Protein 3P3Y (pdb70)

Foldseek 3Di:
DADWKDWDDFADQAHEEAQPAWDKGDTFIDGPPLWDKFKDWQNHGDDQVVDPFWDADDSGRIITGHCPDPDDCQVVFTWMKMWTGDPQAIDIDHTRGYDYFDDDADDDDDDDAAEDEFFFWDKADQDDDCGPPFFDKAKAFPVGHHDDAALQWDADPNQIIIGLGHHDCVQVGWIWMWTQGDPVRDIYIDDTHHYDYDYPPDLPWDDKDWDPPPDAEEEDEEAQQAKDKDFTRIRTSQRWDKDKDFPPDGDPPPQWDQDDNNGMIMGGRDDQVPFHKMKMWRDDDVDIGMYIYGYGYWYWWDFPFAFAAAEEAQQDKDKGAGATQTVVGWFKWKDWRNHGPVPDDDDPQWDDDGRMIMGGRDHPRQWTWMWIWIGDPPYIDIHIYTHHYD

Sequence (390 aa):
LTQPPTITKQSAKDHIVDPRDNILIECEAKGNPAPSFHWTRNSRFFNIAKDPRVSMRRRSGTLVIDFRSGGRPEEYEGEYQCFARNKFGTALSNRIRLQVSKSPLWPKENLDPVVVQEGAPLTLQCNPPPGLPSPVIFWMSSSMEPITQDKRVSQGHNGDLYFSNVMLQDMQTDYSCNARFHFTHTIQQKNPFTLKVLTTRGVAERTPSFMYPQGTASSQMVLRGMDLLLECIASGVPTPDIAWYKKGGDLPSDKAKFENFNKALRITNVSEEDSGEYFCLASNKMGSIRHTISVRVKAAPYWLDEPKNLILAPGEDGRLVCRANGNPKPTVQWMVNGEPLQSAPPNPNREVAGDTIIFRDTQISSRAVYQCNTSNEHGYLLANAFVSVL

Organism: Homo sapiens (NCBI:txid9606)

Radius of gyration: 28.3 Å; Cα contacts (8 Å, |Δi|>4): 946; chains: 1; bounding box: 60×76×62 Å

CATH classification: 2.60.40.10 (+3 more: 2.60.40.10, 2.60.40.10, 2.60.40.10)

InterPro domains:
  IPR003598 Immunoglobulin subtype 2 [SM00408] (54-125)
  IPR003598 Immunoglobulin subtype 2 [SM00408] (153-220)
  IPR003598 Immunoglobulin subtype 2 [SM00408] (259-323)
  IPR003598 Immunoglobulin subtype 2 [SM00408] (349-415)
  IPR003598 Immunoglobulin subtype 2 [SM00408] (443-508)
  IPR003598 Immunoglobulin subtype 2 [SM00408] (534-599)
  IPR003599 Immunoglobulin domain subtype [SM00409] (48-137)
  IPR003599 Immunoglobulin domain subtype [SM00409] (147-234)
  IPR003599 Immunoglobulin domain subtype [SM00409] (253-334)
  IPR003599 Immunoglobulin domain subtype [SM00409] (343-426)
  IPR003599 Immunoglobulin domain subtype [SM00409] (437-519)
  IPR003599 Immunoglobulin domain subtype [SM00409] (528-610)
  IPR003961 Fibronectin type III [PF00041] (630-718)
  IPR003961 Fibronectin type III [PF00041] (828-922)
  IPR003961 Fibronectin type III [PF00041] (933-1017)
  IPR003961 Fibronectin type III [PF00041] (1122-1193)
  IPR003961 Fibronectin type III [PS50853] (630-725)
  IPR003961 Fibronectin type III [PS50853] (730-823)
  IPR003961 Fibronectin type III [PS50853] (828-930)
  IPR003961 Fibronectin type III [PS50853] (934-1030)

B-factor: mean 89.0, std 29.1, range [30.04, 194.36]

GO terms:
  GO:0005886 plasma membrane (C, IDA)
  GO:0005515 protein binding (F, IPI)
  GO:0101003 ficolin-1-rich granule membrane (C, TAS)
  GO:0005886 plasma membrane (C, TAS)
  GO:0033268 node of Ranvier (C, TAS)
  GO:0005925 focal adhesion (C, HDA)

Secondary structure (DSSP, 8-state):
------EEEE--TT-EE-SSSPP---EEE--SSPPEEEEEETTEE--GGG-SS-B--SSS---B---TTT--TTSS-EEEEEEEE-SS-EEEEEEEEEEE---PPPPP--PPPEEEETTS-EEE-------SSPPEEEEE-TTSPBPP--SSEEE-TTS-EEESS--SGGGSS-BEEEEE-TTT--EEEPPPB-EEEE--S--------BSSS-SSEEEEEEETTS-EEEE--B--SS--EEEEEETTB---TTTEEEEGGGTEEEESS--GGG-EEEEEEEE-SS-EEEEEEEEEEEEEEEEEE----EEE-TT--EEEE-EEEEESPPEEEEEETTEEGGGS---TTEEEETTEEEESS--SS---EEEEEEEETTEEEEEEEEEEE-

Structure (mmCIF, N/CA/C/O backbone):
data_3P3Y
#
_entry.id   3P3Y
#
_cell.length_a   171.425
_cell.length_b   171.425
_cell.length_c   87.792
_cell.angle_alpha   90.00
_cell.angle_beta   90.00
_cell.angle_gamma   120.00
#
_symmetry.space_group_name_H-M   'P 65 2 2'
#
loop_
_entity.id
_entity.type
_entity.pdbx_description
1 polymer Neurofascin
2 non-polymer 2-acetamido-2-deoxy-beta-D-glucopyranose
3 water water
#
loop_
_atom_site.group_PDB
_atom_site.id
_atom_site.type_symbol
_atom_site.label_atom_id
_atom_site.label_alt_id
_atom_site.label_comp_id
_atom_site.label_asym_id
_atom_site.label_entity_id
_atom_site.label_seq_id
_atom_site.pdbx_PDB_ins_code
_atom_site.Cartn_x
_atom_site.Cartn_y
_atom_site.Cartn_z
_atom_site.occupancy
_atom_site.B_iso_or_equiv
_atom_site.auth_seq_id
_atom_site.auth_comp_id
_atom_site.auth_asym_id
_atom_site.auth_atom_id
_atom_site.pdbx_PDB_model_num
ATOM 1 N N . LEU A 1 13 ? 20.872 67.182 5.944 1.00 164.73 37 LEU A N 1
ATOM 2 C CA . LEU A 1 13 ? 19.404 66.981 5.989 1.00 164.73 37 LEU A CA 1
ATOM 3 C C . LEU A 1 13 ? 18.912 66.527 7.371 1.00 164.65 37 LEU A C 1
ATOM 4 O O . LEU A 1 13 ? 18.615 67.368 8.226 1.00 164.69 37 LEU A O 1
ATOM 9 N N . THR A 1 14 ? 18.879 65.209 7.599 1.00 193.19 38 THR A N 1
ATOM 10 C CA . THR A 1 14 ? 18.318 64.637 8.827 1.00 192.91 38 THR A CA 1
ATOM 11 C C . THR A 1 14 ? 19.069 64.847 10.144 1.00 192.71 38 THR A C 1
ATOM 12 O O . THR A 1 14 ? 19.720 63.936 10.667 1.00 192.74 38 THR A O 1
ATOM 16 N N . GLN A 1 15 ? 18.968 66.063 10.680 1.00 159.04 39 GLN A N 1
ATOM 17 C CA . GLN A 1 15 ? 19.589 66.374 11.962 1.00 158.60 39 GLN A CA 1
ATOM 18 C C . GLN A 1 15 ? 18.617 67.026 12.963 1.00 158.06 39 GLN A C 1
ATOM 19 O O . GLN A 1 15 ? 17.853 67.934 12.602 1.00 158.01 39 GLN A O 1
ATOM 25 N N . PRO A 1 16 ? 18.605 66.520 14.226 1.00 151.68 40 PRO A N 1
ATOM 26 C CA . PRO A 1 16 ? 17.767 67.003 15.337 1.00 145.05 40 PRO A CA 1
ATOM 27 C C . PRO A 1 16 ? 18.035 68.493 15.632 1.00 135.55 40 PRO A C 1
ATOM 28 O O . PRO A 1 16 ? 18.988 69.075 15.097 1.00 147.70 40 PRO A O 1
ATOM 32 N N . PRO A 1 17 ? 17.221 69.112 16.515 1.00 92.44 41 PRO A N 1
ATOM 33 C CA . PRO A 1 17 ? 17.387 70.536 16.845 1.00 83.99 41 PRO A CA 1
ATOM 34 C C . PRO A 1 17 ? 18.694 70.914 17.520 1.00 83.89 41 PRO A C 1
ATOM 35 O O . PRO A 1 17 ? 19.234 70.149 18.324 1.00 82.58 41 PRO A O 1
ATOM 39 N N . THR A 1 18 ? 19.192 72.101 17.189 1.00 82.05 42 THR A N 1
ATOM 40 C CA . THR A 1 18 ? 20.418 72.609 17.778 1.00 85.78 42 THR A CA 1
ATOM 41 C C . THR A 1 18 ? 20.283 74.124 17.911 1.00 83.88 42 THR A C 1
ATOM 42 O O . THR A 1 18 ? 20.050 74.815 16.916 1.00 82.47 42 THR A O 1
ATOM 46 N N . ILE A 1 19 ? 20.412 74.629 19.142 1.00 80.91 43 ILE A N 1
ATOM 47 C CA . ILE A 1 19 ? 20.290 76.067 19.411 1.00 80.09 43 ILE A CA 1
ATOM 48 C C . ILE A 1 19 ? 21.355 76.855 18.640 1.00 82.86 43 ILE A C 1
ATOM 49 O O . ILE A 1 19 ? 22.550 76.563 18.707 1.00 80.16 43 ILE A O 1
ATOM 54 N N . THR A 1 20 ? 20.884 77.851 17.896 1.00 89.37 44 THR A N 1
ATOM 55 C CA . THR A 1 20 ? 21.711 78.670 17.018 1.00 95.65 44 THR A CA 1
ATOM 56 C C . THR A 1 20 ? 22.135 79.952 17.704 1.00 88.03 44 THR A C 1
ATOM 57 O O . THR A 1 20 ? 23.295 80.364 17.614 1.00 81.75 44 THR A O 1
ATOM 61 N N . LYS A 1 21 ? 21.181 80.563 18.394 1.00 85.90 45 LYS A N 1
ATOM 62 C CA . LYS A 1 21 ? 21.396 81.806 19.108 1.00 82.86 45 LYS A CA 1
ATOM 63 C C . LYS A 1 21 ? 20.466 81.803 20.317 1.00 80.07 45 LYS A C 1
ATOM 64 O O . LYS A 1 21 ? 19.475 81.069 20.339 1.00 81.81 45 LYS A O 1
ATOM 70 N N . GLN A 1 22 ? 20.809 82.599 21.328 1.00 75.40 46 GLN A N 1
ATOM 71 C CA . GLN A 1 22 ? 19.978 82.765 22.520 1.00 71.60 46 GLN A CA 1
ATOM 72 C C . GLN A 1 22 ? 20.416 83.976 23.327 1.00 71.59 46 GLN A C 1
ATOM 73 O O . GLN A 1 22 ? 21.584 84.375 23.275 1.00 71.67 46 GLN A O 1
ATOM 79 N N . SER A 1 23 ? 19.467 84.575 24.048 1.00 71.18 47 SER A N 1
ATOM 80 C CA . SER A 1 23 ? 19.760 85.707 24.930 1.00 74.35 47 SER A CA 1
ATOM 81 C C . SER A 1 23 ? 20.775 85.277 25.989 1.00 76.57 47 SER A C 1
ATOM 82 O O . SER A 1 23 ? 20.877 84.096 26.326 1.00 76.24 47 SER A O 1
ATOM 85 N N . ALA A 1 24 ? 21.527 86.240 26.506 1.00 79.92 48 ALA A N 1
ATOM 86 C CA . ALA A 1 24 ? 22.544 85.951 27.507 1.00 80.16 48 ALA A CA 1
ATOM 87 C C . ALA A 1 24 ? 21.943 85.353 28.776 1.00 78.47 48 ALA A C 1
ATOM 88 O O . ALA A 1 24 ? 20.804 85.647 29.132 1.00 83.10 48 ALA A O 1
ATOM 90 N N . LYS A 1 25 ? 22.718 84.491 29.433 1.00 75.71 49 LYS A N 1
ATOM 91 C CA . LYS A 1 25 ? 22.337 83.866 30.703 1.00 72.10 49 LYS A CA 1
ATOM 92 C C . LYS A 1 25 ? 21.807 84.935 31.670 1.00 71.55 49 LYS A C 1
ATOM 93 O O . LYS A 1 25 ? 20.807 84.723 32.356 1.00 67.63 49 LYS A O 1
ATOM 99 N N . ASP A 1 26 ? 22.496 86.073 31.723 1.00 73.83 50 ASP A N 1
ATOM 100 C CA . ASP A 1 26 ? 22.084 87.198 32.567 1.00 82.98 50 ASP A CA 1
ATOM 101 C C . ASP A 1 26 ? 21.635 88.329 31.630 1.00 88.78 50 ASP A C 1
ATOM 102 O O . ASP A 1 26 ? 22.398 89.251 31.332 1.00 86.28 50 ASP A O 1
ATOM 107 N N . HIS A 1 27 ? 20.383 88.247 31.176 1.00 95.03 51 HIS A N 1
ATOM 108 C CA . HIS A 1 27 ? 19.852 89.208 30.208 1.00 98.27 51 HIS A CA 1
ATOM 109 C C . HIS A 1 27 ? 19.214 90.418 30.867 1.00 101.17 51 HIS A C 1
ATOM 110 O O . HIS A 1 27 ? 18.063 90.385 31.314 1.00 102.33 51 HIS A O 1
ATOM 117 N N . ILE A 1 28 ? 19.995 91.495 30.913 1.00 95.39 52 ILE A N 1
ATOM 118 C CA . ILE A 1 28 ? 19.587 92.742 31.556 1.00 95.25 52 ILE A CA 1
ATOM 119 C C . ILE A 1 28 ? 19.110 93.772 30.540 1.00 89.80 52 ILE A C 1
ATOM 120 O O . ILE A 1 28 ? 19.736 93.960 29.493 1.00 88.08 52 ILE A O 1
ATOM 125 N N . VAL A 1 29 ? 17.995 94.428 30.852 1.00 100.87 53 VAL A N 1
ATOM 126 C CA . VAL A 1 29 ? 17.410 95.413 29.945 1.00 106.28 53 VAL A CA 1
ATOM 127 C C . VAL A 1 29 ? 16.815 96.661 30.615 1.00 114.15 53 VAL A C 1
ATOM 128 O O . VAL A 1 29 ? 16.315 96.601 31.748 1.00 115.17 53 VAL A O 1
ATOM 132 N N . ASP A 1 30 ? 16.906 97.788 29.903 1.00 154.68 54 ASP A N 1
ATOM 133 C CA . ASP A 1 30 ? 16.297 99.051 30.331 1.00 170.06 54 ASP A CA 1
ATOM 134 C C . ASP A 1 30 ? 14.834 99.065 29.868 1.00 177.20 54 ASP A C 1
ATOM 135 O O . ASP A 1 30 ? 14.517 98.542 28.794 1.00 194.36 54 ASP A O 1
ATOM 140 N N . PRO A 1 31 ? 13.923 99.647 30.681 1.00 171.49 55 PRO A N 1
ATOM 141 C CA . PRO A 1 31 ? 12.493 99.711 30.323 1.00 176.14 55 PRO A CA 1
ATOM 142 C C . PRO A 1 31 ? 12.216 100.438 28.995 1.00 185.65 55 PRO A C 1
ATOM 143 O O . PRO A 1 31 ? 11.052 100.605 28.612 1.00 194.36 55 PRO A O 1
ATOM 147 N N . ARG A 1 32 ? 13.286 100.849 28.306 1.00 143.46 56 ARG A N 1
ATOM 148 C CA . ARG A 1 32 ? 13.205 101.591 27.042 1.00 126.42 56 ARG A CA 1
ATOM 149 C C . ARG A 1 32 ? 12.638 100.744 25.895 1.00 124.23 56 ARG A C 1
ATOM 150 O O . ARG A 1 32 ? 11.437 100.444 25.892 1.00 120.52 56 ARG A O 1
ATOM 158 N N . ASP A 1 33 ? 13.475 100.366 24.922 1.00 135.15 57 ASP A N 1
ATOM 159 C CA . ASP A 1 33 ? 12.989 99.537 23.809 1.00 145.01 57 ASP A CA 1
ATOM 160 C C . ASP A 1 33 ? 12.635 98.153 24.349 1.00 144.18 57 ASP A C 1
ATOM 161 O O . ASP A 1 33 ? 13.435 97.505 25.029 1.00 147.03 57 ASP A O 1
ATOM 166 N N . ASN A 1 34 ? 11.415 97.724 24.026 1.00 165.76 58 ASN A N 1
ATOM 167 C CA . ASN A 1 34 ? 10.834 96.486 24.535 1.00 159.82 58 ASN A CA 1
ATOM 168 C C . ASN A 1 34 ? 11.721 95.251 24.412 1.00 153.96 58 ASN A C 1
ATOM 169 O O . ASN A 1 34 ? 12.486 95.105 23.451 1.00 158.87 58 ASN A O 1
ATOM 174 N N . ILE A 1 35 ? 11.586 94.367 25.402 1.00 110.25 59 ILE A N 1
ATOM 175 C CA . ILE A 1 35 ? 12.407 93.165 25.560 1.00 98.69 59 ILE A CA 1
ATOM 176 C C . ILE A 1 35 ? 12.456 92.231 24.358 1.00 99.47 59 ILE A C 1
ATOM 177 O O . ILE A 1 35 ? 11.504 92.148 23.592 1.00 91.88 59 ILE A O 1
ATOM 182 N N . LEU A 1 36 ? 13.585 91.548 24.185 1.00 102.73 60 LEU A N 1
ATOM 183 C CA . LEU A 1 36 ? 13.733 90.575 23.107 1.00 104.57 60 LEU A CA 1
ATOM 184 C C . LEU A 1 36 ? 14.454 89.293 23.580 1.00 105.89 60 LEU A C 1
ATOM 185 O O . LEU A 1 36 ? 15.653 89.115 23.347 1.00 112.51 60 LEU A O 1
ATOM 190 N N . ILE A 1 37 ? 13.710 88.414 24.259 1.00 87.91 61 ILE A N 1
ATOM 191 C CA . ILE A 1 37 ? 14.237 87.126 24.732 1.00 72.83 61 ILE A CA 1
ATOM 192 C C . ILE A 1 37 ? 14.461 86.252 23.498 1.00 72.81 61 ILE A C 1
ATOM 193 O O . ILE A 1 37 ? 13.527 85.667 22.959 1.00 74.54 61 ILE A O 1
ATOM 198 N N . GLU A 1 38 ? 15.708 86.151 23.070 1.00 74.14 62 GLU A N 1
ATOM 199 C CA . GLU A 1 38 ? 16.034 85.429 21.852 1.00 74.54 62 GLU A CA 1
ATOM 200 C C . GLU A 1 38 ? 16.213 83.938 22.032 1.00 70.18 62 GLU A C 1
ATOM 201 O O . GLU A 1 38 ? 16.628 83.487 23.087 1.00 64.24 62 GLU A O 1
ATOM 207 N N . CYS A 1 39 ? 15.839 83.184 21.001 1.00 74.66 63 CYS A N 1
ATOM 208 C CA . CYS A 1 39 ? 16.044 81.737 20.931 1.00 74.99 63 CYS A CA 1
ATOM 209 C C . CYS A 1 39 ? 15.783 81.251 19.510 1.00 77.03 63 CYS A C 1
ATOM 210 O O . CYS A 1 39 ? 14.666 81.362 19.004 1.00 79.76 63 CYS A O 1
ATOM 213 N N . GLU A 1 40 ? 16.825 80.723 18.870 1.00 75.83 64 GLU A N 1
ATOM 214 C CA . GLU A 1 40 ? 16.731 80.213 17.507 1.00 76.50 64 GLU A CA 1
ATOM 215 C C . GLU A 1 40 ? 17.374 78.840 17.439 1.00 75.32 64 GLU A C 1
ATOM 216 O O . GLU A 1 40 ? 18.199 78.501 18.285 1.00 74.93 64 GLU A O 1
ATOM 222 N N . ALA A 1 41 ? 16.999 78.054 16.434 1.00 79.56 65 ALA A N 1
ATOM 223 C CA . ALA A 1 41 ? 17.529 76.705 16.283 1.00 79.35 65 ALA A CA 1
ATOM 224 C C . ALA A 1 41 ? 17.477 76.171 14.859 1.00 79.98 65 ALA A C 1
ATOM 225 O O . ALA A 1 41 ? 16.671 76.620 14.043 1.00 85.62 65 ALA A O 1
ATOM 227 N N . LYS A 1 42 ? 18.367 75.224 14.574 1.00 93.90 66 LYS A N 1
ATOM 228 C CA . LYS A 1 42 ? 18.384 74.511 13.297 1.00 99.71 66 LYS A CA 1
ATOM 229 C C . LYS A 1 42 ? 17.472 73.272 13.452 1.00 99.64 66 LYS A C 1
ATOM 230 O O . LYS A 1 42 ? 16.681 73.196 14.394 1.00 97.72 66 LYS A O 1
ATOM 236 N N . GLY A 1 43 ? 17.597 72.314 12.529 1.00 107.48 67 GLY A N 1
ATOM 237 C CA . GLY A 1 43 ? 16.785 71.099 12.547 1.00 118.42 67 GLY A CA 1
ATOM 238 C C . GLY A 1 43 ? 16.260 70.744 11.158 1.00 126.37 67 GLY A C 1
ATOM 239 O O . GLY A 1 43 ? 15.961 71.651 10.369 1.00 123.95 67 GLY A O 1
ATOM 240 N N . ASN A 1 44 ? 16.152 69.437 10.851 1.00 130.52 68 ASN A N 1
ATOM 241 C CA . ASN A 1 44 ? 15.669 68.967 9.519 1.00 131.30 68 ASN A CA 1
ATOM 242 C C . ASN A 1 44 ? 14.253 69.527 9.375 1.00 125.50 68 ASN A C 1
ATOM 243 O O . ASN A 1 44 ? 13.975 70.244 8.392 1.00 134.69 68 ASN A O 1
ATOM 248 N N . PRO A 1 45 ? 13.315 69.085 10.249 1.00 106.45 69 PRO A N 1
ATOM 249 C CA . PRO A 1 45 ? 12.005 69.731 10.130 1.00 98.79 69 PRO A CA 1
ATOM 250 C C . PRO A 1 45 ? 12.222 71.024 11.010 1.00 99.44 69 PRO A C 1
ATOM 251 O O . PRO A 1 45 ? 12.877 70.978 12.069 1.00 95.51 69 PRO A O 1
ATOM 255 N N . ALA A 1 46 ? 11.685 72.159 10.559 1.00 129.26 70 ALA A N 1
ATOM 256 C CA . ALA A 1 46 ? 11.756 73.426 11.309 1.00 139.19 70 ALA A CA 1
ATOM 257 C C . ALA A 1 46 ? 11.146 73.163 12.694 1.00 144.18 70 ALA A C 1
ATOM 258 O O . ALA A 1 46 ? 9.974 72.780 12.819 1.00 152.17 70 ALA A O 1
ATOM 260 N N . PRO A 1 47 ? 11.938 73.402 13.753 1.00 110.86 71 PRO A N 1
ATOM 261 C CA . PRO A 1 47 ? 11.483 73.157 15.121 1.00 108.41 71 PRO A CA 1
ATOM 262 C C . PRO A 1 47 ? 10.398 74.055 15.647 1.00 103.42 71 PRO A C 1
ATOM 263 O O . PRO A 1 47 ? 10.302 75.201 15.225 1.00 98.69 71 PRO A O 1
ATOM 267 N N . SER A 1 48 ? 9.577 73.522 16.556 1.00 91.76 72 SER A N 1
ATOM 268 C CA . SER A 1 48 ? 8.533 74.313 17.216 1.00 87.18 72 SER A CA 1
ATOM 269 C C . SER A 1 48 ? 9.052 74.689 18.607 1.00 81.58 72 SER A C 1
ATOM 270 O O . SER A 1 48 ? 9.804 73.933 19.226 1.00 80.57 72 SER A O 1
ATOM 273 N N . PHE A 1 49 ? 8.626 75.845 19.092 1.00 80.08 73 PHE A N 1
ATOM 274 C CA . PHE A 1 49 ? 9.142 76.390 20.338 1.00 73.55 73 PHE A CA 1
ATOM 275 C C . PHE A 1 49 ? 8.112 76.662 21.411 1.00 69.94 73 PHE A C 1
ATOM 276 O O . PHE A 1 49 ? 6.973 77.017 21.114 1.00 66.76 73 PHE A O 1
ATOM 284 N N . HIS A 1 50 ? 8.523 76.456 22.660 1.00 61.41 74 HIS A N 1
ATOM 285 C CA . HIS A 1 50 ? 7.720 76.850 23.809 1.00 58.68 74 HIS A CA 1
ATOM 286 C C . HIS A 1 50 ? 8.665 77.273 24.941 1.00 57.63 74 HIS A C 1
ATOM 287 O O . HIS A 1 50 ? 9.860 76.969 24.918 1.00 52.95 74 HIS A O 1
ATOM 294 N N . TRP A 1 51 ? 8.111 77.959 25.930 1.00 59.31 75 TRP A N 1
ATOM 295 C CA . TRP A 1 51 ? 8.896 78.540 26.993 1.00 59.71 75 TRP A CA 1
ATOM 296 C C . TRP A 1 51 ? 8.401 78.248 28.382 1.00 57.81 75 TRP A C 1
ATOM 297 O O . TRP A 1 51 ? 7.229 77.935 28.571 1.00 57.43 75 TRP A O 1
ATOM 308 N N . THR A 1 52 ? 9.318 78.315 29.343 1.00 55.90 76 THR A N 1
ATOM 309 C CA . THR A 1 52 ? 8.929 78.246 30.737 1.00 58.27 76 THR A CA 1
ATOM 310 C C . THR A 1 52 ? 9.319 79.569 31.388 1.00 61.45 76 THR A C 1
ATOM 311 O O . THR A 1 52 ? 10.317 80.197 31.012 1.00 60.35 76 THR A O 1
ATOM 315 N N . ARG A 1 53 ? 8.493 80.004 32.335 1.00 57.00 77 ARG A N 1
ATOM 316 C CA . ARG A 1 53 ? 8.804 81.185 33.131 1.00 58.80 77 ARG A CA 1
ATOM 317 C C . ARG A 1 53 ? 8.721 80.679 34.572 1.00 57.77 77 ARG A C 1
ATOM 318 O O . ARG A 1 53 ? 7.680 80.208 35.011 1.00 53.63 77 ARG A O 1
ATOM 326 N N . ASN A 1 54 ? 9.840 80.771 35.284 1.00 70.21 78 ASN A N 1
ATOM 327 C CA . ASN A 1 54 ? 9.961 80.267 36.647 1.00 73.54 78 ASN A CA 1
ATOM 328 C C . ASN A 1 54 ? 9.451 78.824 36.801 1.00 74.16 78 ASN A C 1
ATOM 329 O O . ASN A 1 54 ? 8.648 78.527 37.690 1.00 75.00 78 ASN A O 1
ATOM 334 N N . SER A 1 55 ? 9.931 77.948 35.907 1.00 66.86 79 SER A N 1
ATOM 335 C CA . SER A 1 55 ? 9.622 76.502 35.916 1.00 66.70 79 SER A CA 1
ATOM 336 C C . SER A 1 55 ? 8.223 76.044 35.561 1.00 66.65 79 SER A C 1
ATOM 337 O O . SER A 1 55 ? 7.942 74.842 35.621 1.00 62.92 79 SER A O 1
ATOM 340 N N . ARG A 1 56 ? 7.326 76.971 35.259 1.00 70.51 80 ARG A N 1
ATOM 341 C CA . ARG A 1 56 ? 5.963 76.587 34.902 1.00 73.32 80 ARG A CA 1
ATOM 342 C C . ARG A 1 56 ? 5.807 77.042 33.471 1.00 67.75 80 ARG A C 1
ATOM 343 O O . ARG A 1 56 ? 6.468 77.986 33.042 1.00 62.39 80 ARG A O 1
ATOM 351 N N . PHE A 1 57 ? 4.959 76.336 32.727 1.00 71.89 81 PHE A N 1
ATOM 352 C CA . PHE A 1 57 ? 4.702 76.634 31.320 1.00 71.12 81 PHE A CA 1
ATOM 353 C C . PHE A 1 57 ? 4.275 78.087 31.131 1.00 69.63 81 PHE A C 1
ATOM 354 O O . PHE A 1 57 ? 3.319 78.563 31.760 1.00 69.74 81 PHE A O 1
ATOM 362 N N . PHE A 1 58 ? 5.003 78.790 30.270 1.00 63.53 82 PHE A N 1
ATOM 363 C CA . PHE A 1 58 ? 4.724 80.195 30.007 1.00 70.91 82 PHE A CA 1
ATOM 364 C C . PHE A 1 58 ? 3.728 80.314 28.855 1.00 78.01 82 PHE A C 1
ATOM 365 O O . PHE A 1 58 ? 4.080 80.158 27.678 1.00 68.91 82 PHE A O 1
ATOM 373 N N . ASN A 1 59 ? 2.476 80.593 29.225 1.00 101.62 83 ASN A N 1
ATOM 374 C CA . ASN A 1 59 ? 1.363 80.695 28.280 1.00 111.37 83 ASN A CA 1
ATOM 375 C C . ASN A 1 59 ? 1.401 82.003 27.481 1.00 115.72 83 ASN A C 1
ATOM 376 O O . ASN A 1 59 ? 1.016 83.061 27.991 1.00 128.19 83 ASN A O 1
ATOM 381 N N . ILE A 1 60 ? 1.870 81.921 26.231 1.00 110.79 84 ILE A N 1
ATOM 382 C CA . ILE A 1 60 ? 1.991 83.102 25.357 1.00 105.47 84 ILE A CA 1
ATOM 383 C C . ILE A 1 60 ? 0.596 83.650 25.067 1.00 101.71 84 ILE A C 1
ATOM 384 O O . ILE A 1 60 ? 0.326 84.828 25.312 1.00 95.28 84 ILE A O 1
ATOM 389 N N . ALA A 1 61 ? -0.276 82.796 24.535 1.00 108.46 85 ALA A N 1
ATOM 390 C CA . ALA A 1 61 ? -1.665 83.186 24.310 1.00 116.87 85 ALA A CA 1
ATOM 391 C C . ALA A 1 61 ? -2.619 84.048 25.190 1.00 120.33 85 ALA A C 1
ATOM 392 O O . ALA A 1 61 ? -3.449 84.762 24.618 1.00 131.97 85 ALA A O 1
ATOM 394 N N . LYS A 1 62 ? -2.433 84.080 26.492 1.00 102.49 86 LYS A N 1
ATOM 395 C CA . LYS A 1 62 ? -3.279 84.751 27.455 1.00 93.11 86 LYS A CA 1
ATOM 396 C C . LYS A 1 62 ? -2.516 86.043 27.850 1.00 91.56 86 LYS A C 1
ATOM 397 O O . LYS A 1 62 ? -2.986 86.864 28.647 1.00 94.79 86 LYS A O 1
ATOM 403 N N . ASP A 1 63 ? -1.315 86.182 27.278 1.00 105.70 87 ASP A N 1
ATOM 404 C CA . ASP A 1 63 ? -0.492 87.389 27.440 1.00 103.35 87 ASP A CA 1
ATOM 405 C C . ASP A 1 63 ? -0.498 88.215 26.126 1.00 98.25 87 ASP A C 1
ATOM 406 O O . ASP A 1 63 ? -0.063 87.737 25.070 1.00 94.61 87 ASP A O 1
ATOM 411 N N . PRO A 1 64 ? -0.973 89.475 26.198 1.00 101.23 88 PRO A N 1
ATOM 412 C CA . PRO A 1 64 ? -1.057 90.364 25.033 1.00 103.38 88 PRO A CA 1
ATOM 413 C C . PRO A 1 64 ? 0.248 90.954 24.570 1.00 107.51 88 PRO A C 1
ATOM 414 O O . PRO A 1 64 ? 0.409 91.291 23.396 1.00 111.05 88 PRO A O 1
ATOM 418 N N . ARG A 1 65 ? 1.173 91.067 25.514 1.00 87.28 89 ARG A N 1
ATOM 419 C CA . ARG A 1 65 ? 2.448 91.722 25.285 1.00 85.71 89 ARG A CA 1
ATOM 420 C C . ARG A 1 65 ? 3.438 90.924 24.448 1.00 83.47 89 ARG A C 1
ATOM 421 O O . ARG A 1 65 ? 4.086 91.465 23.543 1.00 76.87 89 ARG A O 1
ATOM 429 N N . VAL A 1 66 ? 3.512 89.624 24.727 1.00 78.58 90 VAL A N 1
ATOM 430 C CA . VAL A 1 66 ? 4.508 88.757 24.103 1.00 78.63 90 VAL A CA 1
ATOM 431 C C . VAL A 1 66 ? 4.041 88.079 22.825 1.00 76.45 90 VAL A C 1
ATOM 432 O O . VAL A 1 66 ? 2.854 87.822 22.659 1.00 72.82 90 VAL A O 1
ATOM 436 N N . SER A 1 67 ? 4.985 87.804 21.926 1.00 81.43 91 SER A N 1
ATOM 437 C CA . SER A 1 67 ? 4.694 87.160 20.644 1.00 83.44 91 SER A CA 1
ATOM 438 C C . SER A 1 67 ? 5.923 86.446 20.070 1.00 82.75 91 SER A C 1
ATOM 439 O O . SER A 1 67 ? 7.055 86.856 20.315 1.00 81.19 91 SER A O 1
ATOM 442 N N . MET A 1 68 ? 5.693 85.379 19.305 1.00 84.40 92 MET A N 1
ATOM 443 C CA . MET A 1 68 ? 6.780 84.621 18.700 1.00 84.10 92 MET A CA 1
ATOM 444 C C . MET A 1 68 ? 7.178 85.187 17.340 1.00 84.73 92 MET A C 1
ATOM 445 O O . MET A 1 68 ? 6.591 86.158 16.877 1.00 82.19 92 MET A O 1
ATOM 450 N N . ARG A 1 69 ? 8.143 84.550 16.691 1.00 74.44 93 ARG A N 1
ATOM 451 C CA . ARG A 1 69 ? 8.785 85.135 15.516 1.00 82.94 93 ARG A CA 1
ATOM 452 C C . ARG A 1 69 ? 8.651 84.361 14.216 1.00 87.80 93 ARG A C 1
ATOM 453 O O . ARG A 1 69 ? 8.012 83.312 14.169 1.00 80.38 93 ARG A O 1
ATOM 461 N N . ARG A 1 70 ? 9.241 84.916 13.158 1.00 129.30 94 ARG A N 1
ATOM 462 C CA . ARG A 1 70 ? 9.302 84.259 11.862 1.00 142.04 94 ARG A CA 1
ATOM 463 C C . ARG A 1 70 ? 10.153 82.990 12.009 1.00 148.97 94 ARG A C 1
ATOM 464 O O . ARG A 1 70 ? 11.364 83.072 12.232 1.00 162.94 94 ARG A O 1
ATOM 472 N N . ARG A 1 71 ? 9.510 81.830 11.915 1.00 123.43 95 ARG A N 1
ATOM 473 C CA . ARG A 1 71 ? 10.197 80.532 11.930 1.00 118.46 95 ARG A CA 1
ATOM 474 C C . ARG A 1 71 ? 11.152 80.279 13.110 1.00 115.74 95 ARG A C 1
ATOM 475 O O . ARG A 1 71 ? 11.994 79.373 13.050 1.00 111.31 95 ARG A O 1
ATOM 483 N N . SER A 1 72 ? 11.026 81.076 14.173 1.00 150.37 96 SER A N 1
ATOM 484 C CA . SER A 1 72 ? 11.862 80.903 15.365 1.00 146.36 96 SER A CA 1
ATOM 485 C C . SER A 1 72 ? 11.065 81.057 16.675 1.00 144.25 96 SER A C 1
ATOM 486 O O . SER A 1 72 ? 9.862 81.344 16.655 1.00 158.14 96 SER A O 1
ATOM 489 N N . GLY A 1 73 ? 11.752 80.848 17.803 1.00 99.43 97 GLY A N 1
ATOM 490 C CA . GLY A 1 73 ? 11.143 80.941 19.122 1.00 80.18 97 GLY A CA 1
ATOM 491 C C . GLY A 1 73 ? 11.491 82.215 19.862 1.00 74.41 97 GLY A C 1
ATOM 492 O O . GLY A 1 73 ? 11.096 82.401 21.017 1.00 65.99 97 GLY A O 1
ATOM 493 N N . THR A 1 74 ? 12.248 83.085 19.197 1.00 81.54 98 THR A N 1
ATOM 494 C CA . THR A 1 74 ? 12.619 84.383 19.750 1.00 85.52 98 THR A CA 1
ATOM 495 C C . THR A 1 74 ? 11.347 85.124 20.132 1.00 85.85 98 THR A C 1
ATOM 496 O O . THR A 1 74 ? 10.441 85.282 19.320 1.00 88.79 98 THR A O 1
ATOM 500 N N . LEU A 1 75 ? 11.278 85.558 21.381 1.00 77.97 99 LEU A N 1
ATOM 501 C CA . LEU A 1 75 ? 10.113 86.274 21.862 1.00 78.36 99 LEU A CA 1
ATOM 502 C C . LEU A 1 75 ? 10.323 87.775 21.763 1.00 81.51 99 LEU A C 1
ATOM 503 O O . LEU A 1 75 ? 11.449 88.246 21.583 1.00 75.11 99 LEU A O 1
ATOM 508 N N . VAL A 1 76 ? 9.216 88.512 21.833 1.00 104.09 100 VAL A N 1
ATOM 509 C CA . VAL A 1 76 ? 9.224 89.974 21.864 1.00 106.69 100 VAL A CA 1
ATOM 510 C C . VAL A 1 76 ? 8.041 90.484 22.681 1.00 110.76 100 VAL A C 1
ATOM 511 O O . VAL A 1 76 ? 6.891 90.150 22.409 1.00 122.99 100 VAL A O 1
ATOM 515 N N . ILE A 1 77 ? 8.347 91.261 23.715 1.00 88.84 101 ILE A N 1
ATOM 516 C CA . ILE A 1 77 ? 7.322 91.839 24.574 1.00 85.78 101 ILE A CA 1
ATOM 517 C C . ILE A 1 77 ? 7.040 93.273 24.074 1.00 91.67 101 ILE A C 1
ATOM 518 O O . ILE A 1 77 ? 7.805 93.808 23.266 1.00 83.04 101 ILE A O 1
ATOM 523 N N . ASP A 1 78 ? 5.922 93.863 24.510 1.00 125.25 102 ASP A N 1
ATOM 524 C CA . ASP A 1 78 ? 5.529 95.235 24.117 1.00 141.28 102 ASP A CA 1
ATOM 525 C C . ASP A 1 78 ? 4.701 95.929 25.211 1.00 149.54 102 ASP A C 1
ATOM 526 O O . ASP A 1 78 ? 3.605 95.480 25.562 1.00 160.11 102 ASP A O 1
ATOM 531 N N . PHE A 1 79 ? 5.229 97.040 25.725 1.00 152.87 103 PHE A N 1
ATOM 532 C CA . PHE A 1 79 ? 4.597 97.765 26.832 1.00 148.56 103 PHE A CA 1
ATOM 533 C C . PHE A 1 79 ? 3.857 99.030 26.405 1.00 144.56 103 PHE A C 1
ATOM 534 O O . PHE A 1 79 ? 3.394 99.801 27.253 1.00 144.86 103 PHE A O 1
ATOM 542 N N . ARG A 1 80 ? 3.727 99.217 25.091 1.00 144.37 104 ARG A N 1
ATOM 543 C CA . ARG A 1 80 ? 3.063 100.388 24.505 1.00 144.48 104 ARG A CA 1
ATOM 544 C C . ARG A 1 80 ? 1.586 100.520 24.891 1.00 147.84 104 ARG A C 1
ATOM 545 O O . ARG A 1 80 ? 0.917 101.469 24.468 1.00 147.41 104 ARG A O 1
ATOM 553 N N . SER A 1 81 ? 1.094 99.587 25.707 1.00 176.39 105 SER A N 1
ATOM 554 C CA . SER A 1 81 ? -0.316 99.557 26.098 1.00 181.80 105 SER A CA 1
ATOM 555 C C . SER A 1 81 ? -0.564 99.327 27.600 1.00 187.28 105 SER A C 1
ATOM 556 O O . SER A 1 81 ? -1.326 98.436 27.991 1.00 194.36 105 SER A O 1
ATOM 559 N N . GLY A 1 82 ? 0.089 100.145 28.427 1.00 176.03 106 GLY A N 1
ATOM 560 C CA . GLY A 1 82 ? -0.074 100.082 29.875 1.00 168.28 106 GLY A CA 1
ATOM 561 C C . GLY A 1 82 ? 0.492 98.835 30.529 1.00 164.20 106 GLY A C 1
ATOM 562 O O . GLY A 1 82 ? -0.262 97.974 30.984 1.00 163.32 106 GLY A O 1
ATOM 563 N N . GLY A 1 83 ? 1.821 98.747 30.578 1.00 148.86 107 GLY A N 1
ATOM 564 C CA . GLY A 1 83 ? 2.496 97.595 31.164 1.00 148.17 107 GLY A CA 1
ATOM 565 C C . GLY A 1 83 ? 3.875 97.925 31.718 1.00 149.56 107 GLY A C 1
ATOM 566 O O . GLY A 1 83 ? 4.533 98.857 31.246 1.00 144.73 107 GLY A O 1
ATOM 567 N N . ARG A 1 84 ? 4.322 97.150 32.709 1.00 163.38 108 ARG A N 1
ATOM 568 C CA . ARG A 1 84 ? 5.615 97.390 33.359 1.00 162.39 108 ARG A CA 1
ATOM 569 C C . ARG A 1 84 ? 6.485 96.134 33.484 1.00 148.98 108 ARG A C 1
ATOM 570 O O . ARG A 1 84 ? 6.044 95.107 34.010 1.00 162.10 108 ARG A O 1
ATOM 578 N N . PRO A 1 85 ? 7.749 96.215 33.000 1.00 98.81 109 PRO A N 1
ATOM 579 C CA . PRO A 1 85 ? 8.713 95.102 33.025 1.00 87.00 109 PRO A CA 1
ATOM 580 C C . PRO A 1 85 ? 9.107 94.598 34.403 1.00 84.47 109 PRO A C 1
ATOM 581 O O . PRO A 1 85 ? 9.734 93.553 34.515 1.00 77.03 109 PRO A O 1
ATOM 585 N N . GLU A 1 86 ? 8.751 95.353 35.442 1.00 97.58 110 GLU A N 1
ATOM 586 C CA . GLU A 1 86 ? 9.049 94.983 36.832 1.00 113.29 110 GLU A CA 1
ATOM 587 C C . GLU A 1 86 ? 8.263 93.749 37.287 1.00 116.68 110 GLU A C 1
ATOM 588 O O . GLU A 1 86 ? 8.657 93.074 38.242 1.00 111.76 110 GLU A O 1
ATOM 594 N N . GLU A 1 87 ? 7.153 93.467 36.604 1.00 148.98 111 GLU A N 1
ATOM 595 C CA . GLU A 1 87 ? 6.350 92.270 36.870 1.00 156.04 111 GLU A CA 1
ATOM 596 C C . GLU A 1 87 ? 6.877 91.098 36.017 1.00 153.89 111 GLU A C 1
ATOM 597 O O . GLU A 1 87 ? 6.621 89.930 36.328 1.00 156.45 111 GLU A O 1
ATOM 603 N N . TYR A 1 88 ? 7.623 91.432 34.961 1.00 121.26 112 TYR A N 1
ATOM 604 C CA . TYR A 1 88 ? 8.124 90.458 33.988 1.00 109.88 112 TYR A CA 1
ATOM 605 C C . TYR A 1 88 ? 9.539 89.946 34.241 1.00 100.98 112 TYR A C 1
ATOM 606 O O . TYR A 1 88 ? 10.230 89.497 33.323 1.00 95.41 112 TYR A O 1
ATOM 615 N N . GLU A 1 89 ? 9.959 90.013 35.499 1.00 92.02 113 GLU A N 1
ATOM 616 C CA . GLU A 1 89 ? 11.269 89.532 35.897 1.00 90.30 113 GLU A CA 1
ATOM 617 C C . GLU A 1 89 ? 11.168 88.066 36.323 1.00 85.98 113 GLU A C 1
ATOM 618 O O . GLU A 1 89 ? 10.347 87.714 37.178 1.00 82.76 113 GLU A O 1
ATOM 624 N N . GLY A 1 90 ? 12.001 87.220 35.711 1.00 86.82 114 GLY A N 1
ATOM 625 C CA . GLY A 1 90 ? 12.017 85.808 36.048 1.00 81.89 114 GLY A CA 1
ATOM 626 C C . GLY A 1 90 ? 12.947 84.960 35.200 1.00 77.38 114 GLY A C 1
ATOM 627 O O . GLY A 1 90 ? 13.608 85.463 34.289 1.00 77.19 114 GLY A O 1
ATOM 628 N N . GLU A 1 91 ? 12.973 83.662 35.508 1.00 71.03 115 GLU A N 1
ATOM 629 C CA . GLU A 1 91 ? 13.810 82.683 34.821 1.00 68.50 115 GLU A CA 1
ATOM 630 C C . GLU A 1 91 ? 13.099 82.109 33.593 1.00 62.90 115 GLU A C 1
ATOM 631 O O . GLU A 1 91 ? 12.046 81.481 33.713 1.00 54.34 115 GLU A O 1
ATOM 637 N N . TYR A 1 92 ? 13.677 82.327 32.418 1.00 56.45 116 TYR A N 1
ATOM 638 C CA . TYR A 1 92 ? 13.100 81.848 31.165 1.00 57.40 116 TYR A CA 1
ATOM 639 C C . TYR A 1 92 ? 13.927 80.716 30.579 1.00 55.35 116 TYR A C 1
ATOM 640 O O . TYR A 1 92 ? 15.146 80.699 30.738 1.00 53.03 116 TYR A O 1
ATOM 649 N N . GLN A 1 93 ? 13.272 79.768 29.911 1.00 55.54 117 GLN A N 1
ATOM 650 C CA . GLN A 1 93 ? 13.985 78.669 29.261 1.00 56.30 117 GLN A CA 1
ATOM 651 C C . GLN A 1 93 ? 13.269 78.253 27.981 1.00 58.57 117 GLN A C 1
ATOM 652 O O . GLN A 1 93 ? 12.072 77.967 27.979 1.00 58.79 117 GLN A O 1
ATOM 658 N N . CYS A 1 94 ? 14.027 78.230 26.892 1.00 70.27 118 CYS A N 1
ATOM 659 C CA . CYS A 1 94 ? 13.507 77.902 25.575 1.00 73.48 118 CYS A CA 1
ATOM 660 C C . CYS A 1 94 ? 13.626 76.415 25.282 1.00 73.32 118 CYS A C 1
ATOM 661 O O . CYS A 1 94 ? 14.594 75.773 25.676 1.00 74.75 118 CYS A O 1
ATOM 664 N N . PHE A 1 95 ? 12.631 75.877 24.591 1.00 68.82 119 PHE A N 1
ATOM 665 C CA . PHE A 1 95 ? 12.595 74.463 24.257 1.00 66.35 119 PHE A CA 1
ATOM 666 C C . PHE A 1 95 ? 12.402 74.268 22.754 1.00 68.27 119 PHE A C 1
ATOM 667 O O . PHE A 1 95 ? 11.359 74.624 22.203 1.00 70.33 119 PHE A O 1
ATOM 675 N N . ALA A 1 96 ? 13.413 73.711 22.094 1.00 66.85 120 ALA A N 1
ATOM 676 C CA . ALA A 1 96 ? 13.351 73.473 20.655 1.00 69.26 120 ALA A CA 1
ATOM 677 C C . ALA A 1 96 ? 13.118 71.993 20.367 1.00 73.94 120 ALA A C 1
ATOM 678 O O . ALA A 1 96 ? 13.976 71.151 20.633 1.00 76.40 120 ALA A O 1
ATOM 680 N N . ARG A 1 97 ? 11.946 71.689 19.818 1.00 93.41 121 ARG A N 1
ATOM 681 C CA . ARG A 1 97 ? 11.562 70.317 19.537 1.00 99.69 121 ARG A CA 1
ATOM 682 C C . ARG A 1 97 ? 11.255 70.040 18.070 1.00 96.77 121 ARG A C 1
ATOM 683 O O . ARG A 1 97 ? 10.647 70.868 17.379 1.00 99.41 121 ARG A O 1
ATOM 691 N N . ASN A 1 98 ? 11.733 68.892 17.592 1.00 81.07 122 ASN A N 1
ATOM 692 C CA . ASN A 1 98 ? 11.341 68.410 16.274 1.00 80.45 122 ASN A CA 1
ATOM 693 C C . ASN A 1 98 ? 10.896 66.939 16.404 1.00 77.37 122 ASN A C 1
ATOM 694 O O . ASN A 1 98 ? 10.731 66.429 17.527 1.00 62.50 122 ASN A O 1
ATOM 699 N N . LYS A 1 99 ? 10.686 66.275 15.267 1.00 98.02 123 LYS A N 1
ATOM 700 C CA . LYS A 1 99 ? 10.209 64.893 15.239 1.00 114.40 123 LYS A CA 1
ATOM 701 C C . LYS A 1 99 ? 11.101 63.903 15.994 1.00 121.64 123 LYS A C 1
ATOM 702 O O . LYS A 1 99 ? 10.603 62.930 16.576 1.00 118.86 123 LYS A O 1
ATOM 708 N N . PHE A 1 100 ? 12.408 64.166 16.003 1.00 124.91 124 PHE A N 1
ATOM 709 C CA . PHE A 1 100 ? 13.364 63.294 16.680 1.00 126.55 124 PHE A CA 1
ATOM 710 C C . PHE A 1 100 ? 13.452 63.553 18.191 1.00 128.28 124 PHE A C 1
ATOM 711 O O . PHE A 1 100 ? 13.303 62.623 18.989 1.00 135.37 124 PHE A O 1
ATOM 719 N N . GLY A 1 101 ? 13.687 64.811 18.574 1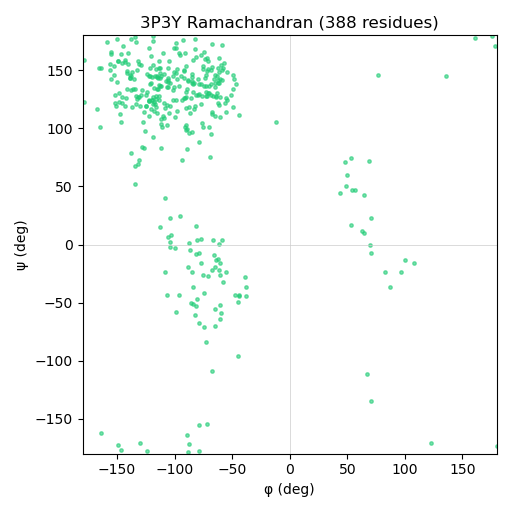.00 117.48 125 GLY A N 1
ATOM 720 C CA . GLY A 1 101 ? 13.852 65.152 19.978 1.00 103.66 125 GLY A CA 1
ATOM 721 C C . GLY A 1 101 ? 13.727 66.625 20.323 1.00 93.26 125 GLY A C 1
ATOM 722 O O . GLY A 1 101 ? 13.202 67.411 19.531 1.00 96.53 125 GLY A O 1
ATOM 723 N N . THR A 1 102 ? 14.234 66.994 21.502 1.00 81.03 126 THR A N 1
ATOM 724 C CA . THR A 1 102 ? 14.117 68.359 22.026 1.00 71.13 126 THR A CA 1
ATOM 725 C C . THR A 1 102 ? 15.412 68.858 22.667 1.00 66.53 126 THR A C 1
ATOM 726 O O . THR A 1 102 ? 16.046 68.149 23.448 1.00 64.02 126 THR A O 1
ATOM 730 N N . ALA A 1 103 ? 15.799 70.080 22.314 1.00 65.99 127 ALA A N 1
ATOM 731 C CA . ALA A 1 103 ? 16.997 70.723 22.851 1.00 66.26 127 ALA A CA 1
ATOM 732 C C . ALA A 1 103 ? 16.587 71.948 23.667 1.00 65.93 127 ALA A C 1
ATOM 733 O O . ALA A 1 103 ? 15.638 72.645 23.308 1.00 67.07 127 ALA A O 1
ATOM 735 N N . LEU A 1 104 ? 17.319 72.216 24.752 1.00 63.20 128 LEU A N 1
ATOM 736 C CA . LEU A 1 104 ? 16.974 73.325 25.640 1.00 60.48 128 LEU A CA 1
ATOM 737 C C . LEU A 1 104 ? 18.012 74.425 25.632 1.00 59.99 128 LEU A C 1
ATOM 738 O O . LEU A 1 104 ? 19.184 74.185 25.372 1.00 60.83 128 LEU A O 1
ATOM 743 N N . SER A 1 105 ? 17.565 75.642 25.901 1.00 57.90 129 SER A N 1
ATOM 744 C CA . SER A 1 105 ? 18.462 76.776 26.013 1.00 57.81 129 SER A CA 1
ATOM 745 C C . SER A 1 105 ? 18.838 76.896 27.486 1.00 56.17 129 SER A C 1
ATOM 746 O O . SER A 1 105 ? 18.348 76.140 28.327 1.00 54.88 129 SER A O 1
ATOM 749 N N . ASN A 1 106 ? 19.725 77.841 27.779 1.00 55.22 130 ASN A N 1
ATOM 750 C CA . ASN A 1 106 ? 20.106 78.122 29.146 1.00 54.99 130 ASN A CA 1
ATOM 751 C C . ASN A 1 106 ? 18.899 78.728 29.882 1.00 54.30 130 ASN A C 1
ATOM 752 O O . ASN A 1 106 ? 17.857 79.006 29.275 1.00 52.54 130 ASN A O 1
ATOM 757 N N . ARG A 1 107 ? 19.035 78.896 31.196 1.00 57.10 131 ARG A N 1
ATOM 758 C CA . ARG A 1 107 ? 17.995 79.523 32.005 1.00 59.34 131 ARG A CA 1
ATOM 759 C C . ARG A 1 107 ? 18.253 81.023 32.040 1.00 57.58 131 ARG A C 1
ATOM 760 O O . ARG A 1 107 ? 19.075 81.511 32.816 1.00 60.20 131 ARG A O 1
ATOM 768 N N . ILE A 1 108 ? 17.528 81.736 31.179 1.00 55.14 132 ILE A N 1
ATOM 769 C CA . ILE A 1 108 ? 17.670 83.177 31.022 1.00 53.96 132 ILE A CA 1
ATOM 770 C C . ILE A 1 108 ? 17.016 83.949 32.164 1.00 56.72 132 ILE A C 1
ATOM 771 O O . ILE A 1 108 ? 15.793 84.043 32.231 1.00 52.51 132 ILE A O 1
ATOM 776 N N . ARG A 1 109 ? 17.834 84.475 33.073 1.00 71.11 133 ARG A N 1
ATOM 777 C CA . ARG A 1 109 ? 17.327 85.303 34.165 1.00 83.46 133 ARG A CA 1
ATOM 778 C C . ARG A 1 109 ? 17.250 86.759 33.677 1.00 88.02 133 ARG A C 1
ATOM 779 O O . ARG A 1 109 ? 18.242 87.493 33.689 1.00 84.89 133 ARG A O 1
ATOM 787 N N . LEU A 1 110 ? 16.057 87.153 33.227 1.00 100.25 134 LEU A N 1
ATOM 788 C CA . LEU A 1 110 ? 15.808 88.509 32.739 1.00 104.60 134 LEU A CA 1
ATOM 789 C C . LEU A 1 110 ? 15.556 89.438 33.922 1.00 101.71 134 LEU A C 1
ATOM 790 O O . LEU A 1 110 ? 14.714 89.157 34.784 1.00 108.18 134 LEU A O 1
ATOM 795 N N . GLN A 1 111 ? 16.293 90.547 33.943 1.00 87.34 135 GLN A N 1
ATOM 796 C CA . GLN A 1 111 ? 16.209 91.513 35.037 1.00 82.11 135 GLN A CA 1
ATOM 797 C C . GLN A 1 111 ? 16.241 92.947 34.498 1.00 80.06 135 GLN A C 1
ATOM 798 O O . GLN A 1 111 ? 16.908 93.223 33.493 1.00 72.66 135 GLN A O 1
ATOM 804 N N . VAL A 1 112 ? 15.513 93.851 35.159 1.00 92.09 136 VAL A N 1
ATOM 805 C CA . VAL A 1 112 ? 15.459 95.244 34.721 1.00 97.56 136 VAL A CA 1
ATOM 806 C C . VAL A 1 112 ? 16.621 96.088 35.236 1.00 101.88 136 VAL A C 1
ATOM 807 O O . VAL A 1 112 ? 16.948 96.052 36.425 1.00 108.00 136 VAL A O 1
ATOM 811 N N . SER A 1 113 ? 17.251 96.828 34.320 1.00 93.81 137 SER A N 1
ATOM 812 C CA . SER A 1 113 ? 18.356 97.730 34.659 1.00 89.54 137 SER A CA 1
ATOM 813 C C . SER A 1 113 ? 17.842 98.901 35.492 1.00 84.37 137 SER A C 1
ATOM 814 O O . SER A 1 113 ? 17.365 99.905 34.962 1.00 79.15 137 SER A O 1
ATOM 817 N N . LYS A 1 114 ? 17.940 98.759 36.804 1.00 85.77 138 LYS A N 1
ATOM 818 C CA . LYS A 1 114 ? 17.487 99.800 37.693 1.00 91.77 138 LYS A CA 1
ATOM 819 C C . LYS A 1 114 ? 18.535 100.891 37.932 1.00 92.61 138 LYS A C 1
ATOM 820 O O . LYS A 1 114 ? 19.734 100.613 38.042 1.00 87.00 138 LYS A O 1
ATOM 826 N N . SER A 1 115 ? 18.075 102.140 37.956 1.00 106.55 139 SER A N 1
ATOM 827 C CA . SER A 1 115 ? 18.921 103.287 38.342 1.00 110.97 139 SER A CA 1
ATOM 828 C C . SER A 1 115 ? 18.045 104.038 39.364 1.00 115.14 139 SER A C 1
ATOM 829 O O . SER A 1 115 ? 17.613 105.172 39.127 1.00 118.34 139 SER A O 1
ATOM 832 N N . PRO A 1 116 ? 17.846 103.429 40.553 1.00 100.55 140 PRO A N 1
ATOM 833 C CA . PRO A 1 116 ? 17.002 104.003 41.602 1.00 96.28 140 PRO A CA 1
ATOM 834 C C . PRO A 1 116 ? 17.507 105.203 42.352 1.00 88.90 140 PRO A C 1
ATOM 835 O O . PRO A 1 116 ? 18.705 105.453 42.375 1.00 78.68 140 PRO A O 1
ATOM 839 N N . LEU A 1 117 ? 16.584 105.925 42.985 1.00 92.65 141 LEU A N 1
ATOM 840 C CA . LEU A 1 117 ? 16.916 107.129 43.735 1.00 93.87 141 LEU A CA 1
ATOM 841 C C . LEU A 1 117 ? 17.446 106.859 45.131 1.00 91.49 141 LEU A C 1
ATOM 842 O O . LEU A 1 117 ? 17.271 105.772 45.685 1.00 94.05 141 LEU A O 1
ATOM 847 N N . TRP A 1 118 ? 18.104 107.861 45.689 1.00 83.12 142 TRP A N 1
ATOM 848 C CA . TRP A 1 118 ? 18.599 107.771 47.047 1.00 84.48 142 TRP A CA 1
ATOM 849 C C . TRP A 1 118 ? 17.474 108.024 48.045 1.00 92.03 142 TRP A C 1
ATOM 850 O O . TRP A 1 118 ? 16.576 108.839 47.788 1.00 85.36 142 TRP A O 1
ATOM 861 N N . PRO A 1 119 ? 17.487 107.291 49.178 1.00 110.03 143 PRO A N 1
ATOM 862 C CA . PRO A 1 119 ? 16.470 107.474 50.220 1.00 119.85 143 PRO A CA 1
ATOM 863 C C . PRO A 1 119 ? 16.590 108.921 50.738 1.00 124.92 143 PRO A C 1
ATOM 864 O O . PRO A 1 119 ? 17.704 109.440 50.920 1.00 130.43 143 PRO A O 1
ATOM 868 N N . LYS A 1 120 ? 15.441 109.555 50.964 1.00 129.78 144 LYS A N 1
ATOM 869 C CA . LYS A 1 120 ? 15.382 110.928 51.463 1.00 125.27 144 LYS A CA 1
ATOM 870 C C . LYS A 1 120 ? 16.024 111.033 52.842 1.00 121.79 144 LYS A C 1
ATOM 871 O O . LYS A 1 120 ? 15.617 110.350 53.787 1.00 119.58 144 LYS A O 1
ATOM 877 N N . GLU A 1 121 ? 17.044 111.880 52.948 1.00 118.75 145 GLU A N 1
ATOM 878 C CA . GLU A 1 121 ? 17.755 112.038 54.208 1.00 121.19 145 GLU A CA 1
ATOM 879 C C . GLU A 1 121 ? 18.305 113.439 54.442 1.00 120.53 145 GLU A C 1
ATOM 880 O O . GLU A 1 121 ? 18.934 114.036 53.562 1.00 118.50 145 GLU A O 1
ATOM 886 N N . ASN A 1 122 ? 18.022 113.970 55.631 1.00 135.60 146 ASN A N 1
ATOM 887 C CA . ASN A 1 122 ? 18.548 115.272 56.041 1.00 137.31 146 ASN A CA 1
ATOM 888 C C . ASN A 1 122 ? 19.879 115.002 56.765 1.00 135.29 146 ASN A C 1
ATOM 889 O O . ASN A 1 122 ? 19.911 114.610 57.937 1.00 146.75 146 ASN A O 1
ATOM 894 N N . LEU A 1 123 ? 20.976 115.223 56.042 1.00 106.96 147 LEU A N 1
ATOM 895 C CA . LEU A 1 123 ? 22.308 114.928 56.553 1.00 103.42 147 LEU A CA 1
ATOM 896 C C . LEU A 1 123 ? 22.812 115.875 57.622 1.00 107.58 147 LEU A C 1
ATOM 897 O O . LEU A 1 123 ? 22.496 117.064 57.619 1.00 99.87 147 LEU A O 1
ATOM 902 N N . ASP A 1 124 ? 23.583 115.325 58.551 1.00 142.58 148 ASP A N 1
ATOM 903 C CA . ASP A 1 124 ? 24.203 116.116 59.596 1.00 151.66 148 ASP A CA 1
ATOM 904 C C . ASP A 1 124 ? 25.417 116.872 59.054 1.00 148.56 148 ASP A C 1
ATOM 905 O O . ASP A 1 124 ? 26.170 116.341 58.227 1.00 157.53 148 ASP A O 1
ATOM 910 N N . PRO A 1 125 ? 25.576 118.149 59.457 1.00 115.06 149 PRO A N 1
ATOM 911 C CA . PRO A 1 125 ? 26.740 118.933 59.019 1.00 106.14 149 PRO A CA 1
ATOM 912 C C . PRO A 1 125 ? 27.954 118.220 59.654 1.00 101.15 149 PRO A C 1
ATOM 913 O O . PRO A 1 125 ? 27.929 117.863 60.842 1.00 108.25 149 PRO A O 1
ATOM 917 N N . VAL A 1 126 ? 29.011 118.025 58.874 1.00 106.59 150 VAL A N 1
ATOM 918 C CA . VAL A 1 126 ? 30.156 117.278 59.367 1.00 102.75 150 VAL A CA 1
ATOM 919 C C . VAL A 1 126 ? 31.201 118.143 60.034 1.00 99.96 150 VAL A C 1
ATOM 920 O O . VAL A 1 126 ? 31.779 119.038 59.415 1.00 95.41 150 VAL A O 1
ATOM 924 N N . VAL A 1 127 ? 31.411 117.878 61.321 1.00 111.36 151 VAL A N 1
ATOM 925 C CA . VAL A 1 127 ? 32.397 118.602 62.110 1.00 118.94 151 VAL A CA 1
ATOM 926 C C . VAL A 1 127 ? 33.478 117.626 62.581 1.00 123.78 151 VAL A C 1
ATOM 927 O O . VAL A 1 127 ? 33.190 116.638 63.266 1.00 132.10 151 VAL A O 1
ATOM 931 N N . VAL A 1 128 ? 34.720 117.904 62.188 1.00 113.45 152 VAL A N 1
ATOM 932 C CA . VAL A 1 128 ? 35.855 117.077 62.572 1.00 116.12 152 VAL A CA 1
ATOM 933 C C . VAL A 1 128 ? 37.068 117.941 62.925 1.00 114.86 152 VAL A C 1
ATOM 934 O O . VAL A 1 128 ? 37.286 119.000 62.321 1.00 113.94 152 VAL A O 1
ATOM 938 N N . GLN A 1 129 ? 37.832 117.501 63.926 1.00 123.68 153 GLN A N 1
ATOM 939 C CA . GLN A 1 129 ? 39.045 118.209 64.338 1.00 124.46 153 GLN A CA 1
ATOM 940 C C . GLN A 1 129 ? 40.093 118.153 63.220 1.00 118.42 153 GLN A C 1
ATOM 941 O O . GLN A 1 129 ? 40.223 117.144 62.525 1.00 121.79 153 GLN A O 1
ATOM 947 N N . GLU A 1 130 ? 40.821 119.253 63.044 1.00 113.86 154 GLU A N 1
ATOM 948 C CA . GLU A 1 130 ? 41.848 119.352 62.011 1.00 110.26 154 GLU A CA 1
ATOM 949 C C . GLU A 1 130 ? 42.938 118.322 62.261 1.00 109.91 154 GLU A C 1
ATOM 950 O O . GLU A 1 130 ? 43.300 118.067 63.411 1.00 99.82 154 GLU A O 1
ATOM 956 N N . GLY A 1 131 ? 43.443 117.729 61.177 1.00 104.46 155 GLY A N 1
ATOM 957 C CA . GLY A 1 131 ? 44.475 116.703 61.264 1.00 115.67 155 GLY A CA 1
ATOM 958 C C . GLY A 1 131 ? 43.932 115.307 61.555 1.00 118.53 155 GLY A C 1
ATOM 959 O O . GLY A 1 131 ? 44.584 114.303 61.248 1.00 122.06 155 GLY A O 1
ATOM 960 N N . ALA A 1 132 ? 42.746 115.250 62.163 1.00 110.75 156 ALA A N 1
ATOM 961 C CA . ALA A 1 132 ? 42.088 113.984 62.486 1.00 107.65 156 ALA A CA 1
ATOM 962 C C . ALA A 1 132 ? 41.518 113.329 61.216 1.00 109.21 156 ALA A C 1
ATOM 963 O O . ALA A 1 132 ? 41.320 113.995 60.198 1.00 107.47 156 ALA A O 1
ATOM 965 N N . PRO A 1 133 ? 41.263 112.008 61.260 1.00 107.05 157 PRO A N 1
ATOM 966 C CA . PRO A 1 133 ? 40.724 111.293 60.099 1.00 104.33 157 PRO A CA 1
ATOM 967 C C . PRO A 1 133 ? 39.207 111.362 59.961 1.00 96.67 157 PRO A C 1
ATOM 968 O O . PRO A 1 133 ? 38.507 111.604 60.941 1.00 90.48 157 PRO A O 1
ATOM 972 N N . LEU A 1 134 ? 38.712 111.132 58.743 1.00 95.69 158 LEU A N 1
ATOM 973 C CA . LEU A 1 134 ? 37.274 111.118 58.464 1.00 91.58 158 LEU A CA 1
ATOM 974 C C . LEU A 1 134 ? 36.927 110.276 57.233 1.00 89.59 158 LEU A C 1
ATOM 975 O O . LEU A 1 134 ? 37.660 110.262 56.238 1.00 86.81 158 LEU A O 1
ATOM 980 N N . THR A 1 135 ? 35.803 109.570 57.321 1.00 86.12 159 THR A N 1
ATOM 981 C CA . THR A 1 135 ? 35.312 108.767 56.218 1.00 81.74 159 THR A CA 1
ATOM 982 C C . THR A 1 135 ? 33.901 109.196 55.821 1.00 82.42 159 THR A C 1
ATOM 983 O O . THR A 1 135 ? 32.946 109.005 56.579 1.00 85.79 159 THR A O 1
ATOM 987 N N . LEU A 1 136 ? 33.782 109.809 54.646 1.00 79.86 160 LEU A N 1
ATOM 988 C CA . LEU A 1 136 ? 32.468 110.171 54.124 1.00 76.40 160 LEU A CA 1
ATOM 989 C C . LEU A 1 136 ? 31.925 108.944 53.398 1.00 76.54 160 LEU A C 1
ATOM 990 O O . LEU A 1 136 ? 32.261 108.678 52.239 1.00 76.14 160 LEU A O 1
ATOM 995 N N . GLN A 1 137 ? 31.094 108.189 54.108 1.00 76.40 161 GLN A N 1
ATOM 996 C CA . GLN A 1 137 ? 30.497 106.980 53.560 1.00 81.11 161 GLN A CA 1
ATOM 997 C C . GLN A 1 137 ? 29.423 107.309 52.532 1.00 79.92 161 GLN A C 1
ATOM 998 O O . GLN A 1 137 ? 28.524 108.112 52.790 1.00 78.46 161 GLN A O 1
ATOM 1004 N N . CYS A 1 138 ? 29.541 106.699 51.355 1.00 80.67 162 CYS A N 1
ATOM 1005 C CA . CYS A 1 138 ? 28.588 106.924 50.283 1.00 81.12 162 CYS A CA 1
ATOM 1006 C C . CYS A 1 138 ? 27.352 106.046 50.473 1.00 82.79 162 CYS A C 1
ATOM 1007 O O . CYS A 1 138 ? 26.250 106.562 50.657 1.00 81.89 162 CYS A O 1
ATOM 1010 N N . ASN A 1 139 ? 27.551 104.728 50.474 1.00 93.10 163 ASN A N 1
ATOM 1011 C CA . ASN A 1 139 ? 26.470 103.734 50.594 1.00 96.78 163 ASN A CA 1
ATOM 1012 C C . ASN A 1 139 ? 25.371 103.975 49.554 1.00 95.43 163 ASN A C 1
ATOM 1013 O O . ASN A 1 139 ? 24.277 104.438 49.868 1.00 93.89 163 ASN A O 1
ATOM 1018 N N . PRO A 1 140 ? 25.653 103.626 48.294 1.00 92.21 164 PRO A N 1
ATOM 1019 C CA . PRO A 1 140 ? 24.688 103.815 47.213 1.00 93.11 164 PRO A CA 1
ATOM 1020 C C . PRO A 1 140 ? 23.568 102.796 47.161 1.00 96.91 164 PRO A C 1
ATOM 1021 O O . PRO A 1 140 ? 23.646 101.758 47.822 1.00 88.40 164 PRO A O 1
ATOM 1025 N N . PRO A 1 141 ? 22.477 103.121 46.424 1.00 121.85 165 PRO A N 1
ATOM 1026 C CA . PRO A 1 141 ? 21.366 102.174 46.254 1.00 126.97 165 PRO A CA 1
ATOM 1027 C C . PRO A 1 141 ? 21.949 101.158 45.220 1.00 124.55 165 PRO A C 1
ATOM 1028 O O . PRO A 1 141 ? 22.795 101.526 44.382 1.00 135.09 165 PRO A O 1
ATOM 1032 N N . PRO A 1 142 ? 21.461 99.899 45.239 1.00 120.44 166 PRO A N 1
ATOM 1033 C CA . PRO A 1 142 ? 21.940 98.842 44.346 1.00 109.65 166 PRO A CA 1
ATOM 1034 C C . PRO A 1 142 ? 22.131 99.156 42.875 1.00 96.94 166 PRO A C 1
ATOM 1035 O O . PRO A 1 142 ? 23.170 99.684 42.484 1.00 90.90 166 PRO A O 1
ATOM 1039 N N . GLY A 1 143 ? 21.126 98.844 42.066 1.00 87.43 167 GLY A N 1
ATOM 1040 C CA . GLY A 1 143 ? 21.243 99.032 40.625 1.00 85.91 167 GLY A CA 1
ATOM 1041 C C . GLY A 1 143 ? 22.090 97.920 40.006 1.00 89.46 167 GLY A C 1
ATOM 1042 O O . GLY A 1 143 ? 23.054 97.445 40.621 1.00 80.71 167 GLY A O 1
ATOM 1043 N N . LEU A 1 144 ? 21.748 97.517 38.784 1.00 94.10 168 LEU A N 1
ATOM 1044 C CA . LEU A 1 144 ? 22.446 96.412 38.120 1.00 102.58 168 LEU A CA 1
ATOM 1045 C C . LEU A 1 144 ? 22.844 96.755 36.685 1.00 102.73 168 LEU A C 1
ATOM 1046 O O . LEU A 1 144 ? 22.025 97.221 35.902 1.00 105.61 168 LEU A O 1
ATOM 1051 N N . PRO A 1 145 ? 24.137 96.575 36.346 1.00 94.86 169 PRO A N 1
ATOM 1052 C CA . PRO A 1 145 ? 25.176 96.147 37.291 1.00 88.26 169 PRO A CA 1
ATOM 1053 C C . PRO A 1 145 ? 25.608 97.342 38.124 1.00 81.88 169 PRO A C 1
ATOM 1054 O O . PRO A 1 145 ? 25.076 98.440 37.951 1.00 79.23 169 PRO A O 1
ATOM 1058 N N . SER A 1 146 ? 26.583 97.137 39.007 1.00 73.61 170 SER A N 1
ATOM 1059 C CA . SER A 1 146 ? 27.043 98.194 39.894 1.00 68.81 170 SER A CA 1
ATOM 1060 C C . SER A 1 146 ? 27.346 99.498 39.184 1.00 65.61 170 SER A C 1
ATOM 1061 O O . SER A 1 146 ? 27.975 99.511 38.130 1.00 62.50 170 SER A O 1
ATOM 1064 N N . PRO A 1 147 ? 26.862 100.611 39.743 1.00 68.44 171 PRO A N 1
ATOM 1065 C CA . PRO A 1 147 ? 27.090 101.937 39.175 1.00 69.78 171 PRO A CA 1
ATOM 1066 C C . PRO A 1 147 ? 28.523 102.410 39.409 1.00 70.10 171 PRO A C 1
ATOM 1067 O O . PRO A 1 147 ? 29.102 102.136 40.459 1.00 73.16 171 PRO A O 1
ATOM 1071 N N . VAL A 1 148 ? 29.086 103.108 38.424 1.00 59.22 172 VAL A N 1
ATOM 1072 C CA . VAL A 1 148 ? 30.396 103.745 38.575 1.00 55.65 172 VAL A CA 1
ATOM 1073 C C . VAL A 1 148 ? 30.163 104.956 39.500 1.00 55.22 172 VAL A C 1
ATOM 1074 O O . VAL A 1 148 ? 29.184 105.696 39.356 1.00 56.14 172 VAL A O 1
ATOM 1078 N N . ILE A 1 149 ? 31.062 105.143 40.457 1.00 54.82 173 ILE A N 1
ATOM 1079 C CA . ILE A 1 149 ? 30.914 106.194 41.445 1.00 57.21 173 ILE A CA 1
ATOM 1080 C C . ILE A 1 149 ? 32.049 107.201 41.426 1.00 57.08 173 ILE A C 1
ATOM 1081 O O . ILE A 1 149 ? 33.197 106.856 41.129 1.00 56.21 173 ILE A O 1
ATOM 1086 N N . PHE A 1 150 ? 31.700 108.460 41.688 1.00 61.20 174 PHE A N 1
ATOM 1087 C CA . PHE A 1 150 ? 32.672 109.543 41.817 1.00 65.51 174 PHE A CA 1
ATOM 1088 C C . PHE A 1 150 ? 32.096 110.650 42.682 1.00 65.60 174 PHE A C 1
ATOM 1089 O O . PHE A 1 150 ? 30.893 110.685 42.944 1.00 61.41 174 PHE A O 1
ATOM 1097 N N . TRP A 1 151 ? 32.967 111.551 43.126 1.00 70.28 175 TRP A N 1
ATOM 1098 C CA . TRP A 1 151 ? 32.568 112.642 43.995 1.00 72.45 175 TRP A CA 1
ATOM 1099 C C . TRP A 1 151 ? 32.726 113.977 43.290 1.00 75.02 175 TRP A C 1
ATOM 1100 O O . TRP A 1 151 ? 33.707 114.218 42.584 1.00 73.62 175 TRP A O 1
ATOM 1111 N N . MET A 1 152 ? 31.728 114.833 43.474 1.00 77.67 176 MET A N 1
ATOM 1112 C CA . MET A 1 152 ? 31.707 116.153 42.860 1.00 79.84 176 MET A CA 1
ATOM 1113 C C . MET A 1 152 ? 31.159 117.170 43.851 1.00 82.29 176 MET A C 1
ATOM 1114 O O . MET A 1 152 ? 30.441 116.810 44.790 1.00 80.87 176 MET A O 1
ATOM 1119 N N . SER A 1 153 ? 31.536 118.431 43.653 1.00 88.61 177 SER A N 1
ATOM 1120 C CA . SER A 1 153 ? 30.949 119.530 44.415 1.00 91.35 177 SER A CA 1
ATOM 1121 C C . SER A 1 153 ? 29.472 119.618 43.951 1.00 88.63 177 SER A C 1
ATOM 1122 O O . SER A 1 153 ? 29.145 119.233 42.823 1.00 88.91 177 SER A O 1
ATOM 1125 N N . SER A 1 154 ? 28.590 120.116 44.818 1.00 85.23 178 SER A N 1
ATOM 1126 C CA . SER A 1 154 ? 27.165 120.219 44.492 1.00 81.39 178 SER A CA 1
ATOM 1127 C C . SER A 1 154 ? 26.897 121.108 43.282 1.00 80.62 178 SER A C 1
ATOM 1128 O O . SER A 1 154 ? 25.811 121.068 42.710 1.00 79.58 178 SER A O 1
ATOM 1131 N N . SER A 1 155 ? 27.893 121.907 42.906 1.00 78.97 179 SER A N 1
ATOM 1132 C CA . SER A 1 155 ? 27.807 122.771 41.738 1.00 87.50 179 SER A CA 1
ATOM 1133 C C . SER A 1 155 ? 28.606 122.196 40.554 1.00 88.68 179 SER A C 1
ATOM 1134 O O . SER A 1 155 ? 29.024 122.926 39.652 1.00 80.76 179 SER A O 1
ATOM 1137 N N . MET A 1 156 ? 28.821 120.880 40.591 1.00 104.28 180 MET A N 1
ATOM 1138 C CA . MET A 1 156 ? 29.463 120.100 39.522 1.00 109.31 180 MET A CA 1
ATOM 1139 C C . MET A 1 156 ? 30.957 120.258 39.262 1.00 110.69 180 MET A C 1
ATOM 1140 O O . MET A 1 156 ? 31.440 119.973 38.157 1.00 116.17 180 MET A O 1
ATOM 1145 N N . GLU A 1 157 ? 31.690 120.712 40.278 1.00 95.38 181 GLU A N 1
ATOM 1146 C CA . GLU A 1 157 ? 33.145 120.782 40.166 1.00 90.68 181 GLU A CA 1
ATOM 1147 C C . GLU A 1 157 ? 33.728 119.444 40.631 1.00 81.64 181 GLU A C 1
ATOM 1148 O O . GLU A 1 157 ? 33.324 118.903 41.671 1.00 69.05 181 GLU A O 1
ATOM 1154 N N . PRO A 1 158 ? 34.685 118.891 39.859 1.00 90.16 182 PRO A N 1
ATOM 1155 C CA . PRO A 1 158 ? 35.317 117.611 40.208 1.00 88.98 182 PRO A CA 1
ATOM 1156 C C . PRO A 1 158 ? 36.232 117.732 41.422 1.00 84.77 182 PRO A C 1
ATOM 1157 O O . PRO A 1 158 ? 37.073 118.631 41.480 1.00 86.02 182 PRO A O 1
ATOM 1161 N N . ILE A 1 159 ? 36.057 116.831 42.391 1.00 88.22 183 ILE A N 1
ATOM 1162 C CA . ILE A 1 159 ? 36.878 116.822 43.606 1.00 88.50 183 ILE A CA 1
ATOM 1163 C C . ILE A 1 159 ? 38.190 116.107 43.295 1.00 87.63 183 ILE A C 1
ATOM 1164 O O . ILE A 1 159 ? 38.203 114.935 42.910 1.00 86.05 183 ILE A O 1
ATOM 1169 N N . THR A 1 160 ? 39.294 116.830 43.451 1.00 88.62 184 THR A N 1
ATOM 1170 C CA . THR A 1 160 ? 40.619 116.285 43.153 1.00 101.10 184 THR A CA 1
ATOM 1171 C C . THR A 1 160 ? 41.071 115.304 44.225 1.00 101.33 184 THR A C 1
ATOM 1172 O O . THR A 1 160 ? 40.900 115.541 45.426 1.00 97.36 184 THR A O 1
ATOM 1176 N N . GLN A 1 161 ? 41.642 114.193 43.773 1.00 120.87 185 GLN A N 1
ATOM 1177 C CA . GLN A 1 161 ? 42.063 113.129 44.670 1.00 122.98 185 GLN A CA 1
ATOM 1178 C C . GLN A 1 161 ? 43.576 112.975 44.719 1.00 125.62 185 GLN A C 1
ATOM 1179 O O . GLN A 1 161 ? 44.265 113.228 43.730 1.00 131.89 185 GLN A O 1
ATOM 1185 N N . ASP A 1 162 ? 44.085 112.582 45.885 1.00 104.40 186 ASP A N 1
ATOM 1186 C CA . ASP A 1 162 ? 45.520 112.379 46.086 1.00 98.45 186 ASP A CA 1
ATOM 1187 C C . ASP A 1 162 ? 45.771 111.281 47.118 1.00 96.30 186 ASP A C 1
ATOM 1188 O O . ASP A 1 162 ? 44.832 110.601 47.537 1.00 89.47 186 ASP A O 1
ATOM 1193 N N . LYS A 1 163 ? 47.036 111.097 47.504 1.00 106.66 187 LYS A N 1
ATOM 1194 C CA . LYS A 1 163 ? 47.411 110.101 48.512 1.00 106.21 187 LYS A CA 1
ATOM 1195 C C . LYS A 1 163 ? 46.732 110.379 49.860 1.00 103.76 187 LYS A C 1
ATOM 1196 O O . LYS A 1 163 ? 46.509 109.460 50.654 1.00 107.64 187 LYS A O 1
ATOM 1202 N N . ARG A 1 164 ? 46.394 111.640 50.110 1.00 88.41 188 ARG A N 1
ATOM 1203 C CA . ARG A 1 164 ? 45.728 112.016 51.347 1.00 82.97 188 ARG A CA 1
ATOM 1204 C C . ARG A 1 164 ? 44.225 111.720 51.283 1.00 80.94 188 ARG A C 1
ATOM 1205 O O . ARG A 1 164 ? 43.668 111.125 52.210 1.00 77.20 188 ARG A O 1
ATOM 1213 N N . VAL A 1 165 ? 43.586 112.116 50.178 1.00 84.57 189 VAL A N 1
ATOM 1214 C CA . VAL A 1 165 ? 42.136 111.968 50.005 1.00 87.74 189 VAL A CA 1
ATOM 1215 C C . VAL A 1 165 ? 41.786 111.206 48.730 1.00 86.58 189 VAL A C 1
ATOM 1216 O O . VAL A 1 165 ? 42.107 111.638 47.621 1.00 88.71 189 VAL A O 1
ATOM 1220 N N . SER A 1 166 ? 41.120 110.069 48.903 1.00 79.84 190 SER A N 1
ATOM 1221 C CA . SER A 1 166 ? 40.750 109.218 47.784 1.00 73.62 190 SER A CA 1
ATOM 1222 C C . SER A 1 166 ? 39.538 108.361 48.133 1.00 70.67 190 SER A C 1
ATOM 1223 O O . SER A 1 166 ? 39.182 108.219 49.308 1.00 67.39 190 SER A O 1
ATOM 1226 N N . GLN A 1 167 ? 38.899 107.795 47.110 1.00 68.28 191 GLN A N 1
ATOM 1227 C CA . GLN A 1 167 ? 37.745 106.948 47.343 1.00 67.01 191 GLN A CA 1
ATOM 1228 C C . GLN A 1 167 ? 38.072 105.462 47.255 1.00 67.82 191 GLN A C 1
ATOM 1229 O O . GLN A 1 167 ? 38.931 105.039 46.472 1.00 69.44 191 GLN A O 1
ATOM 1235 N N . GLY A 1 168 ? 37.394 104.687 48.099 1.00 65.89 192 GLY A N 1
ATOM 1236 C CA . GLY A 1 168 ? 37.513 103.241 48.054 1.00 62.76 192 GLY A CA 1
ATOM 1237 C C . GLY A 1 168 ? 36.588 102.688 46.971 1.00 60.94 192 GLY A C 1
ATOM 1238 O O . GLY A 1 168 ? 35.726 103.405 46.449 1.00 62.21 192 GLY A O 1
ATOM 1239 N N . HIS A 1 169 ? 36.761 101.410 46.640 1.00 54.92 193 HIS A N 1
ATOM 1240 C CA . HIS A 1 169 ? 35.976 100.759 45.599 1.00 56.99 193 HIS A CA 1
ATOM 1241 C C . HIS A 1 169 ? 34.494 100.662 45.947 1.00 58.54 193 HIS A C 1
ATOM 1242 O O . HIS A 1 169 ? 33.658 100.478 45.067 1.00 54.59 193 HIS A O 1
ATOM 1249 N N . ASN A 1 170 ? 34.179 100.782 47.233 1.00 77.29 194 ASN A N 1
ATOM 1250 C CA . ASN A 1 170 ? 32.790 100.775 47.694 1.00 84.19 194 ASN A CA 1
ATOM 1251 C C . ASN A 1 170 ? 32.151 102.162 47.526 1.00 86.34 194 ASN A C 1
ATOM 1252 O O . ASN A 1 170 ? 30.945 102.329 47.738 1.00 92.13 194 ASN A O 1
ATOM 1257 N N . GLY A 1 171 ? 32.977 103.146 47.162 1.00 78.84 195 GLY A N 1
ATOM 1258 C CA . GLY A 1 171 ? 32.502 104.503 46.931 1.00 71.58 195 GLY A CA 1
ATOM 1259 C C . GLY A 1 171 ? 32.720 105.499 48.052 1.00 66.70 195 GLY A C 1
ATOM 1260 O O . GLY A 1 171 ? 32.559 106.707 47.852 1.00 67.26 195 GLY A O 1
ATOM 1261 N N . ASP A 1 172 ? 33.069 105.001 49.236 1.00 64.13 196 ASP A N 1
ATOM 1262 C CA . ASP A 1 172 ? 33.324 105.865 50.394 1.00 62.85 196 ASP A CA 1
ATOM 1263 C C . ASP A 1 172 ? 34.537 106.750 50.135 1.00 59.69 196 ASP A C 1
ATOM 1264 O O . ASP A 1 172 ? 35.485 106.341 49.451 1.00 56.23 196 ASP A O 1
ATOM 1269 N N . LEU A 1 173 ? 34.498 107.968 50.672 1.00 59.90 197 LEU A N 1
ATOM 1270 C CA . LEU A 1 173 ? 35.595 108.925 50.492 1.00 65.49 197 LEU A CA 1
ATOM 1271 C C . LEU A 1 173 ? 36.440 108.952 51.753 1.00 69.92 197 LEU A C 1
ATOM 1272 O O . LEU A 1 173 ? 35.931 109.206 52.850 1.00 70.69 197 LEU A O 1
ATOM 1277 N N . TYR A 1 174 ? 37.734 108.712 51.581 1.00 74.50 198 TYR A N 1
ATOM 1278 C CA . TYR A 1 174 ? 38.648 108.591 52.708 1.00 78.25 198 TYR A CA 1
ATOM 1279 C C . TYR A 1 174 ? 39.633 109.724 52.920 1.00 82.81 198 TYR A C 1
ATOM 1280 O O . TYR A 1 174 ? 40.478 110.002 52.058 1.00 85.65 198 TYR A O 1
ATOM 1289 N N . PHE A 1 175 ? 39.498 110.381 54.071 1.00 85.58 199 PHE A N 1
ATOM 1290 C CA . PHE A 1 175 ? 40.416 111.434 54.470 1.00 88.60 199 PHE A CA 1
ATOM 1291 C C . PHE A 1 175 ? 41.420 110.850 55.469 1.00 89.54 199 PHE A C 1
ATOM 1292 O O . PHE A 1 175 ? 41.051 110.516 56.602 1.00 85.03 199 PHE A O 1
ATOM 1300 N N . SER A 1 176 ? 42.675 110.710 55.038 1.00 92.25 200 SER A N 1
ATOM 1301 C CA . SER A 1 176 ? 43.750 110.228 55.920 1.00 95.96 200 SER A CA 1
ATOM 1302 C C . SER A 1 176 ? 43.840 111.220 57.086 1.00 95.37 200 SER A C 1
ATOM 1303 O O . SER A 1 176 ? 43.692 110.839 58.254 1.00 96.08 200 SER A O 1
ATOM 1306 N N . ASN A 1 177 ? 44.103 112.483 56.749 1.00 109.73 201 ASN A N 1
ATOM 1307 C CA . ASN A 1 177 ? 44.058 113.579 57.714 1.00 108.89 201 ASN A CA 1
ATOM 1308 C C . ASN A 1 177 ? 43.302 114.759 57.076 1.00 109.31 201 ASN A C 1
ATOM 1309 O O . ASN A 1 177 ? 43.535 115.114 55.914 1.00 110.94 201 ASN A O 1
ATOM 1314 N N . VAL A 1 178 ? 42.383 115.346 57.838 1.00 115.91 202 VAL A N 1
ATOM 1315 C CA . VAL A 1 178 ? 41.589 116.468 57.352 1.00 116.98 202 VAL A CA 1
ATOM 1316 C C . VAL A 1 178 ? 42.336 117.794 57.506 1.00 123.31 202 VAL A C 1
ATOM 1317 O O . VAL A 1 178 ? 42.660 118.218 58.621 1.00 131.10 202 VAL A O 1
ATOM 1321 N N . MET A 1 179 ? 42.623 118.429 56.370 1.00 119.35 203 MET A N 1
ATOM 1322 C CA . MET A 1 179 ? 43.304 119.722 56.353 1.00 119.90 203 MET A CA 1
ATOM 1323 C C . MET A 1 179 ? 42.282 120.859 56.459 1.00 118.56 203 MET A C 1
ATOM 1324 O O . MET A 1 179 ? 41.098 120.623 56.724 1.00 118.32 203 MET A O 1
ATOM 1329 N N . LEU A 1 180 ? 42.753 122.091 56.274 1.00 126.33 204 LEU A N 1
ATOM 1330 C CA . LEU A 1 180 ? 41.883 123.262 56.321 1.00 121.70 204 LEU A CA 1
ATOM 1331 C C . LEU A 1 180 ? 41.190 123.520 54.975 1.00 118.63 204 LEU A C 1
ATOM 1332 O O . LEU A 1 180 ? 40.013 123.903 54.940 1.00 121.70 204 LEU A O 1
ATOM 1337 N N . GLN A 1 181 ? 41.912 123.273 53.879 1.00 96.24 205 GLN A N 1
ATOM 1338 C CA . GLN A 1 181 ? 41.394 123.503 52.529 1.00 95.15 205 GLN A CA 1
ATOM 1339 C C . GLN A 1 181 ? 40.201 122.614 52.159 1.00 93.55 205 GLN A C 1
ATOM 1340 O O . GLN A 1 181 ? 39.508 122.873 51.174 1.00 86.36 205 GLN A O 1
ATOM 1346 N N . ASP A 1 182 ? 39.960 121.579 52.961 1.00 108.68 206 ASP A N 1
ATOM 1347 C CA . ASP A 1 182 ? 38.854 120.651 52.725 1.00 117.05 206 ASP A CA 1
ATOM 1348 C C . ASP A 1 182 ? 37.486 121.317 52.900 1.00 118.11 206 ASP A C 1
ATOM 1349 O O . ASP A 1 182 ? 36.441 120.664 52.809 1.00 125.02 206 ASP A O 1
ATOM 1354 N N . MET A 1 183 ? 37.509 122.624 53.159 1.00 117.57 207 MET A N 1
ATOM 1355 C CA . MET A 1 183 ? 36.282 123.405 53.241 1.00 115.26 207 MET A CA 1
ATOM 1356 C C . MET A 1 183 ? 36.128 124.286 51.990 1.00 111.27 207 MET A C 1
ATOM 1357 O O . MET A 1 183 ? 35.207 125.102 51.908 1.00 100.24 207 MET A O 1
ATOM 1362 N N . GLN A 1 184 ? 37.027 124.095 51.019 1.00 119.23 208 GLN A N 1
ATOM 1363 C CA . GLN A 1 184 ? 36.982 124.816 49.742 1.00 123.84 208 GLN A CA 1
ATOM 1364 C C . GLN A 1 184 ? 35.974 124.186 48.764 1.00 122.56 208 GLN A C 1
ATOM 1365 O O . GLN A 1 184 ? 36.001 124.470 47.563 1.00 127.33 208 GLN A O 1
ATOM 1371 N N . THR A 1 185 ? 35.095 123.338 49.297 1.00 99.74 209 THR A N 1
ATOM 1372 C CA . THR A 1 185 ? 34.038 122.671 48.534 1.00 92.80 209 THR A CA 1
ATOM 1373 C C . THR A 1 185 ? 33.173 121.790 49.433 1.00 88.41 209 THR A C 1
ATOM 1374 O O . THR A 1 185 ? 33.580 121.437 50.543 1.00 88.73 209 THR A O 1
ATOM 1378 N N . ASP A 1 186 ? 31.955 121.497 48.972 1.00 83.56 210 ASP A N 1
ATOM 1379 C CA . ASP A 1 186 ? 31.100 120.527 49.655 1.00 82.49 210 ASP A CA 1
ATOM 1380 C C . ASP A 1 186 ? 31.241 119.197 48.885 1.00 82.19 210 ASP A C 1
ATOM 1381 O O . ASP A 1 186 ? 31.814 119.166 47.787 1.00 78.01 210 ASP A O 1
ATOM 1386 N N . TYR A 1 187 ? 30.722 118.110 49.451 1.00 83.74 211 TYR A N 1
ATOM 1387 C CA . TYR A 1 187 ? 30.943 116.795 48.855 1.00 83.05 211 TYR A CA 1
ATOM 1388 C C . TYR A 1 187 ? 29.695 115.951 48.664 1.00 83.06 211 TYR A C 1
ATOM 1389 O O . TYR A 1 187 ? 28.992 115.626 49.623 1.00 80.02 211 TYR A O 1
ATOM 1398 N N . SER A 1 188 ? 29.423 115.609 47.407 1.00 76.01 212 SER A N 1
ATOM 1399 C CA . SER A 1 188 ? 28.256 114.806 47.068 1.00 78.44 212 SER A CA 1
ATOM 1400 C C . SER A 1 188 ? 28.650 113.560 46.289 1.00 74.03 212 SER A C 1
ATOM 1401 O O . SER A 1 188 ? 29.386 113.641 45.304 1.00 71.30 212 SER A O 1
ATOM 1404 N N . CYS A 1 189 ? 28.168 112.407 46.749 1.00 76.64 213 CYS A N 1
ATOM 1405 C CA . CYS A 1 189 ? 28.448 111.146 46.078 1.00 73.68 213 CYS A CA 1
ATOM 1406 C C . CYS A 1 189 ? 27.537 110.985 44.866 1.00 73.75 213 CYS A C 1
ATOM 1407 O O . CYS A 1 189 ? 26.317 111.140 44.963 1.00 73.66 213 CYS A O 1
ATOM 1410 N N . ASN A 1 190 ? 28.149 110.692 43.724 1.00 72.86 214 ASN A N 1
ATOM 1411 C CA . ASN A 1 190 ? 27.429 110.497 42.470 1.00 71.58 214 ASN A CA 1
ATOM 1412 C C . ASN A 1 190 ? 27.555 109.063 41.977 1.00 69.21 214 ASN A C 1
ATOM 1413 O O . ASN A 1 190 ? 28.611 108.439 42.120 1.00 67.75 214 ASN A O 1
ATOM 1418 N N . ALA A 1 191 ? 26.476 108.550 41.390 1.00 58.60 215 ALA A N 1
ATOM 1419 C CA . ALA A 1 191 ? 26.478 107.197 40.860 1.00 54.85 215 ALA A CA 1
ATOM 1420 C C . ALA A 1 191 ? 26.012 107.154 39.408 1.00 55.94 215 ALA A C 1
ATOM 1421 O O . ALA A 1 191 ? 24.822 107.303 39.117 1.00 56.55 215 ALA A O 1
ATOM 1423 N N . ARG A 1 192 ? 26.960 106.961 38.496 1.00 63.26 216 ARG A N 1
ATOM 1424 C CA . ARG A 1 192 ? 26.652 106.870 37.069 1.00 67.20 216 ARG A CA 1
ATOM 1425 C C . ARG A 1 192 ? 26.378 105.410 36.701 1.00 64.84 216 ARG A C 1
ATOM 1426 O O . ARG A 1 192 ? 27.184 104.527 36.976 1.00 64.13 216 ARG A O 1
ATOM 1434 N N . PHE A 1 193 ? 25.229 105.176 36.073 1.00 60.28 217 PHE A N 1
ATOM 1435 C CA . PHE A 1 193 ? 24.798 103.834 35.706 1.00 67.63 217 PHE A CA 1
ATOM 1436 C C . PHE A 1 193 ? 25.243 103.453 34.304 1.00 78.91 217 PHE A C 1
ATOM 1437 O O . PHE A 1 193 ? 25.330 104.304 33.427 1.00 73.97 217 PHE A O 1
ATOM 1445 N N . HIS A 1 194 ? 25.488 102.160 34.102 1.00 127.28 218 HIS A N 1
ATOM 1446 C CA . HIS A 1 194 ? 26.152 101.698 32.888 1.00 149.44 218 HIS A CA 1
ATOM 1447 C C . HIS A 1 194 ? 25.550 101.925 31.522 1.00 161.18 218 HIS A C 1
ATOM 1448 O O . HIS A 1 194 ? 26.214 102.479 30.632 1.00 178.77 218 HIS A O 1
ATOM 1455 N N . PHE A 1 195 ? 24.292 101.532 31.359 1.00 140.90 219 PHE A N 1
ATOM 1456 C CA . PHE A 1 195 ? 23.665 101.595 30.043 1.00 132.96 219 PHE A CA 1
ATOM 1457 C C . PHE A 1 195 ? 22.604 102.674 29.884 1.00 121.01 219 PHE A C 1
ATOM 1458 O O . PHE A 1 195 ? 22.332 103.118 28.762 1.00 116.25 219 PHE A O 1
ATOM 1466 N N . THR A 1 196 ? 22.013 103.093 31.006 1.00 114.24 220 THR A N 1
ATOM 1467 C CA . THR A 1 196 ? 21.052 104.197 30.991 1.00 102.89 220 THR A CA 1
ATOM 1468 C C . THR A 1 196 ? 21.772 105.558 31.068 1.00 98.04 220 THR A C 1
ATOM 1469 O O . THR A 1 196 ? 21.239 106.575 30.629 1.00 96.43 220 THR A O 1
ATOM 1473 N N . HIS A 1 197 ? 22.991 105.553 31.603 1.00 82.26 221 HIS A N 1
ATOM 1474 C CA . HIS A 1 197 ? 23.812 106.757 31.789 1.00 78.21 221 HIS A CA 1
ATOM 1475 C C . HIS A 1 197 ? 23.191 107.782 32.755 1.00 69.70 221 HIS A C 1
ATOM 1476 O O . HIS A 1 197 ? 23.647 108.918 32.850 1.00 62.70 221 HIS A O 1
ATOM 1483 N N . THR A 1 198 ? 22.151 107.361 33.468 1.00 67.21 222 THR A N 1
ATOM 1484 C CA . THR A 1 198 ? 21.538 108.184 34.498 1.00 61.68 222 THR A CA 1
ATOM 1485 C C . THR A 1 198 ? 22.529 108.337 35.667 1.00 60.89 222 THR A C 1
ATOM 1486 O O . THR A 1 198 ? 23.226 107.396 36.043 1.00 58.76 222 THR A O 1
ATOM 1490 N N . ILE A 1 199 ? 22.619 109.548 36.200 1.00 58.27 223 ILE A N 1
ATOM 1491 C CA . ILE A 1 199 ? 23.441 109.800 37.360 1.00 59.08 223 ILE A CA 1
ATOM 1492 C C . ILE A 1 199 ? 22.510 110.187 38.508 1.00 60.13 223 ILE A C 1
ATOM 1493 O O . ILE A 1 199 ? 21.574 110.959 38.330 1.00 63.52 223 ILE A O 1
ATOM 1498 N N . GLN A 1 200 ? 22.743 109.599 39.677 1.00 62.42 224 GLN A N 1
ATOM 1499 C CA . GLN A 1 200 ? 21.966 109.940 40.858 1.00 64.20 224 GLN A CA 1
ATOM 1500 C C . GLN A 1 200 ? 22.901 110.589 41.872 1.00 65.58 224 GLN A C 1
ATOM 1501 O O . GLN A 1 200 ? 24.012 110.107 42.120 1.00 66.19 224 GLN A O 1
ATOM 1507 N N . GLN A 1 201 ? 22.441 111.695 42.440 1.00 66.31 225 GLN A N 1
ATOM 1508 C CA . GLN A 1 201 ? 23.212 112.459 43.401 1.00 69.19 225 GLN A CA 1
ATOM 1509 C C . GLN A 1 201 ? 22.692 112.296 44.808 1.00 66.71 225 GLN A C 1
ATOM 1510 O O . GLN A 1 201 ? 21.478 112.323 45.033 1.00 62.60 225 GLN A O 1
ATOM 1516 N N . LYS A 1 202 ? 23.611 112.099 45.749 1.00 66.45 226 LYS A N 1
ATOM 1517 C CA . LYS A 1 202 ? 23.215 112.066 47.145 1.00 70.67 226 LYS A CA 1
ATOM 1518 C C . LYS A 1 202 ? 23.505 113.458 47.714 1.00 74.84 226 LYS A C 1
ATOM 1519 O O . LYS A 1 202 ? 24.404 114.167 47.240 1.00 70.60 226 LYS A O 1
ATOM 1525 N N . ASN A 1 203 ? 22.725 113.845 48.719 1.00 98.10 227 ASN A N 1
ATOM 1526 C CA . ASN A 1 203 ? 22.864 115.151 49.350 1.00 108.78 227 ASN A CA 1
ATOM 1527 C C . ASN A 1 203 ? 24.316 115.483 49.681 1.00 109.77 227 ASN A C 1
ATOM 1528 O O . ASN A 1 203 ? 25.075 114.624 50.124 1.00 111.75 227 ASN A O 1
ATOM 1533 N N . PRO A 1 204 ? 24.725 116.736 49.432 1.00 103.38 228 PRO A N 1
ATOM 1534 C CA . PRO A 1 204 ? 26.090 117.190 49.703 1.00 102.36 228 PRO A CA 1
ATOM 1535 C C . PRO A 1 204 ? 26.429 117.175 51.185 1.00 104.95 228 PRO A C 1
ATOM 1536 O O . PRO A 1 204 ? 25.592 117.533 52.011 1.00 106.39 228 PRO A O 1
ATOM 1540 N N . PHE A 1 205 ? 27.648 116.746 51.508 1.00 96.15 229 PHE A N 1
ATOM 1541 C CA . PHE A 1 205 ? 28.156 116.815 52.875 1.00 92.03 229 PHE A CA 1
ATOM 1542 C C . PHE A 1 205 ? 28.855 118.175 53.040 1.00 93.91 229 PHE A C 1
ATOM 1543 O O . PHE A 1 205 ? 29.663 118.578 52.191 1.00 95.30 229 PHE A O 1
ATOM 1551 N N . THR A 1 206 ? 28.526 118.885 54.116 1.00 96.99 230 THR A N 1
ATOM 1552 C CA . THR A 1 206 ? 29.187 120.155 54.405 1.00 106.95 230 THR A CA 1
ATOM 1553 C C . THR A 1 206 ? 30.186 119.939 55.539 1.00 103.42 230 THR A C 1
ATOM 1554 O O . THR A 1 206 ? 29.824 119.528 56.648 1.00 100.84 230 THR A O 1
ATOM 1558 N N . LEU A 1 207 ? 31.450 120.201 55.238 1.00 112.73 231 LEU A N 1
ATOM 1559 C CA . LEU A 1 207 ? 32.492 120.039 56.222 1.00 114.75 231 LEU A CA 1
ATOM 1560 C C . LEU A 1 207 ? 32.751 121.328 56.977 1.00 120.59 231 LEU A C 1
ATOM 1561 O O . LEU A 1 207 ? 32.955 122.384 56.368 1.00 126.85 231 LEU A O 1
ATOM 1566 N N . LYS A 1 208 ? 32.691 121.238 58.303 1.00 131.05 232 LYS A N 1
ATOM 1567 C CA . LYS A 1 208 ? 33.073 122.351 59.166 1.00 132.21 232 LYS A CA 1
ATOM 1568 C C . LYS A 1 208 ? 34.250 121.842 60.026 1.00 125.79 232 LYS A C 1
ATOM 1569 O O . LYS A 1 208 ? 34.049 121.230 61.082 1.00 125.52 232 LYS A O 1
ATOM 1575 N N . VAL A 1 209 ? 35.474 122.076 59.546 1.00 126.53 233 VAL A N 1
ATOM 1576 C CA . VAL A 1 209 ? 36.665 121.648 60.272 1.00 128.23 233 VAL A CA 1
ATOM 1577 C C . VAL A 1 209 ? 36.931 122.571 61.463 1.00 130.82 233 VAL A C 1
ATOM 1578 O O . VAL A 1 209 ? 36.544 123.746 61.457 1.00 129.95 233 VAL A O 1
ATOM 1582 N N . LEU A 1 210 ? 37.553 122.019 62.500 1.00 140.74 234 LEU A N 1
ATOM 1583 C CA . LEU A 1 210 ? 37.900 122.797 63.683 1.00 152.01 234 LEU A CA 1
ATOM 1584 C C . LEU A 1 210 ? 39.409 122.824 63.914 1.00 159.14 234 LEU A C 1
ATOM 1585 O O . LEU A 1 210 ? 40.050 121.776 64.050 1.00 171.07 234 LEU A O 1
ATOM 1590 N N . THR A 1 211 ? 39.968 124.033 63.927 1.00 162.95 235 THR A N 1
ATOM 1591 C CA . THR A 1 211 ? 41.392 124.215 64.202 1.00 162.79 235 THR A CA 1
ATOM 1592 C C . THR A 1 211 ? 41.631 124.062 65.715 1.00 162.12 235 THR A C 1
ATOM 1593 O O . THR A 1 211 ? 41.052 124.784 66.539 1.00 158.63 235 THR A O 1
ATOM 1597 N N . THR A 1 212 ? 42.477 123.092 66.064 1.00 146.37 236 THR A N 1
ATOM 1598 C CA . THR A 1 212 ? 42.766 122.780 67.462 1.00 151.31 236 THR A CA 1
ATOM 1599 C C . THR A 1 212 ? 44.208 123.097 67.874 1.00 150.14 236 THR A C 1
ATOM 1600 O O . THR A 1 212 ? 44.676 122.671 68.932 1.00 147.48 236 THR A O 1
ATOM 1604 N N . ARG A 1 213 ? 44.889 123.875 67.033 1.00 166.38 237 ARG A N 1
ATOM 1605 C CA . ARG A 1 213 ? 46.275 124.304 67.254 1.00 167.01 237 ARG A CA 1
ATOM 1606 C C . ARG A 1 213 ? 47.183 123.135 67.649 1.00 161.67 237 ARG A C 1
ATOM 1607 O O . ARG A 1 213 ? 47.636 123.020 68.792 1.00 165.28 237 ARG A O 1
ATOM 1615 N N . GLY A 1 214 ? 47.435 122.270 66.668 1.00 139.16 238 GLY A N 1
ATOM 1616 C CA . GLY A 1 214 ? 48.271 121.104 66.875 1.00 133.87 238 GLY A CA 1
ATOM 1617 C C . GLY A 1 214 ? 48.469 120.266 65.626 1.00 134.50 238 GLY A C 1
ATOM 1618 O O . GLY A 1 214 ? 47.502 119.818 65.002 1.00 128.87 238 GLY A O 1
ATOM 1619 N N . VAL A 1 215 ? 49.734 120.077 65.254 1.00 154.18 239 VAL A N 1
ATOM 1620 C CA . VAL A 1 215 ? 50.093 119.238 64.114 1.00 162.72 239 VAL A CA 1
ATOM 1621 C C . VAL A 1 215 ? 50.245 117.783 64.622 1.00 168.33 239 VAL A C 1
ATOM 1622 O O . VAL A 1 215 ? 50.537 116.873 63.837 1.00 177.85 239 VAL A O 1
ATOM 1626 N N . ALA A 1 216 ? 50.008 117.593 65.930 1.00 175.11 240 ALA A N 1
ATOM 1627 C CA . ALA A 1 216 ? 50.158 116.313 66.626 1.00 170.12 240 ALA A CA 1
ATOM 1628 C C . ALA A 1 216 ? 50.320 115.222 65.562 1.00 168.31 240 ALA A C 1
ATOM 1629 O O . ALA A 1 216 ? 49.374 114.856 64.861 1.00 176.33 240 ALA A O 1
ATOM 1631 N N . GLU A 1 217 ? 51.566 114.746 65.426 1.00 145.47 241 GLU A N 1
ATOM 1632 C CA . GLU A 1 217 ? 51.929 113.726 64.426 1.00 137.73 241 GLU A CA 1
ATOM 1633 C C . GLU A 1 217 ? 51.633 112.389 65.092 1.00 138.15 241 GLU A C 1
ATOM 1634 O O . GLU A 1 217 ? 52.129 112.102 66.185 1.00 142.01 241 GLU A O 1
ATOM 1640 N N . ARG A 1 218 ? 50.835 111.571 64.411 1.00 135.73 242 ARG A N 1
ATOM 1641 C CA . ARG A 1 218 ? 50.314 110.330 64.983 1.00 136.22 242 ARG A CA 1
ATOM 1642 C C . ARG A 1 218 ? 50.700 109.085 64.216 1.00 134.19 242 ARG A C 1
ATOM 1643 O O . ARG A 1 218 ? 51.108 109.166 63.058 1.00 133.20 242 ARG A O 1
ATOM 1651 N N . THR A 1 219 ? 50.576 107.934 64.880 1.00 131.39 243 THR A N 1
ATOM 1652 C CA . THR A 1 219 ? 50.842 106.636 64.257 1.00 121.68 243 THR A CA 1
ATOM 1653 C C . THR A 1 219 ? 49.714 106.323 63.256 1.00 116.51 243 THR A C 1
ATOM 1654 O O . THR A 1 219 ? 48.575 106.752 63.445 1.00 129.66 243 THR A O 1
ATOM 1658 N N . PRO A 1 220 ? 50.021 105.577 62.175 1.00 98.41 244 PRO A N 1
ATOM 1659 C CA . PRO A 1 220 ? 48.999 105.245 61.174 1.00 92.14 244 PRO A CA 1
ATOM 1660 C C . PRO A 1 220 ? 47.967 104.239 61.661 1.00 93.23 244 PRO A C 1
ATOM 1661 O O . PRO A 1 220 ? 48.229 103.481 62.591 1.00 96.71 244 PRO A O 1
ATOM 1665 N N . SER A 1 221 ? 46.800 104.234 61.026 1.00 88.22 245 SER A N 1
ATOM 1666 C CA . SER A 1 221 ? 45.738 103.292 61.373 1.00 86.40 245 SER A CA 1
ATOM 1667 C C . SER A 1 221 ? 45.040 102.795 60.096 1.00 80.74 245 SER A C 1
ATOM 1668 O O . SER A 1 221 ? 45.222 103.371 59.022 1.00 78.25 245 SER A O 1
ATOM 1671 N N . PHE A 1 222 ? 44.268 101.716 60.201 1.00 78.36 246 PHE A N 1
ATOM 1672 C CA . PHE A 1 222 ? 43.573 101.201 59.026 1.00 71.66 246 PHE A CA 1
ATOM 1673 C C . PHE A 1 222 ? 42.125 101.657 58.941 1.00 68.40 246 PHE A C 1
ATOM 1674 O O . PHE A 1 222 ? 41.283 101.307 59.773 1.00 67.83 246 PHE A O 1
ATOM 1682 N N . MET A 1 223 ? 41.849 102.452 57.909 1.00 58.26 247 MET A N 1
ATOM 1683 C CA . MET A 1 223 ? 40.530 103.017 57.724 1.00 64.81 247 MET A CA 1
ATOM 1684 C C . MET A 1 223 ? 39.561 102.017 57.128 1.00 69.92 247 MET A C 1
ATOM 1685 O O . MET A 1 223 ? 38.637 101.592 57.818 1.00 62.65 247 MET A O 1
ATOM 1690 N N . TYR A 1 224 ? 39.769 101.616 55.874 1.00 107.02 248 TYR A N 1
ATOM 1691 C CA . TYR A 1 224 ? 38.835 100.681 55.267 1.00 116.80 248 TYR A CA 1
ATOM 1692 C C . TYR A 1 224 ? 38.945 99.250 55.750 1.00 117.05 248 TYR A C 1
ATOM 1693 O O . TYR A 1 224 ? 38.065 98.779 56.488 1.00 146.25 248 TYR A O 1
ATOM 1702 N N . PRO A 1 225 ? 40.025 98.538 55.374 1.00 75.70 249 PRO A N 1
ATOM 1703 C CA . PRO A 1 225 ? 40.008 97.160 55.885 1.00 63.38 249 PRO A CA 1
ATOM 1704 C C . PRO A 1 225 ? 40.163 97.239 57.391 1.00 59.74 249 PRO A C 1
ATOM 1705 O O . PRO A 1 225 ? 41.203 97.648 57.889 1.00 54.78 249 PRO A O 1
ATOM 1709 N N . GLN A 1 226 ? 39.108 96.866 58.109 1.00 61.31 250 GLN A N 1
ATOM 1710 C CA . GLN A 1 226 ? 39.097 97.025 59.553 1.00 64.13 250 GLN A CA 1
ATOM 1711 C C . GLN A 1 226 ? 40.094 96.153 60.268 1.00 66.85 250 GLN A C 1
ATOM 1712 O O . GLN A 1 226 ? 40.147 94.947 60.030 1.00 63.01 250 GLN A O 1
ATOM 1718 N N . GLY A 1 227 ? 40.906 96.794 61.108 1.00 81.14 251 GLY A N 1
ATOM 1719 C CA . GLY A 1 227 ? 41.824 96.077 61.954 1.00 82.92 251 GLY A CA 1
ATOM 1720 C C . GLY A 1 227 ? 43.012 95.389 61.346 1.00 80.83 251 GLY A C 1
ATOM 1721 O O . GLY A 1 227 ? 43.676 95.935 60.470 1.00 86.09 251 GLY A O 1
ATOM 1722 N N . THR A 1 228 ? 43.223 94.154 61.784 1.00 63.90 252 THR A N 1
ATOM 1723 C CA . THR A 1 228 ? 44.412 93.390 61.459 1.00 57.23 252 THR A CA 1
ATOM 1724 C C . THR A 1 228 ? 44.408 92.607 60.170 1.00 54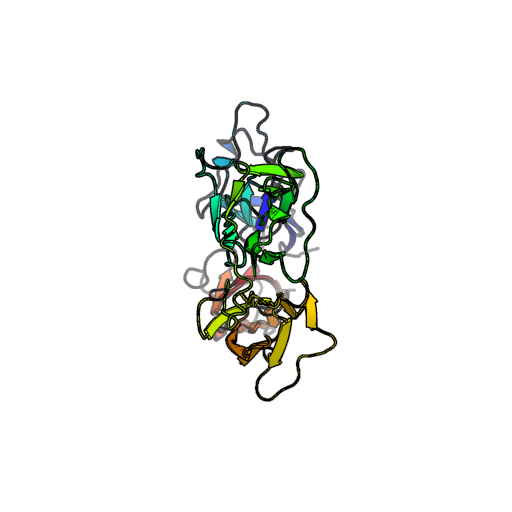.07 252 THR A C 1
ATOM 1725 O O . THR A 1 228 ? 45.321 92.735 59.362 1.00 50.84 252 THR A O 1
ATOM 1729 N N . ALA A 1 229 ? 43.358 91.824 59.963 1.00 54.86 253 ALA A N 1
ATOM 1730 C CA . ALA A 1 229 ? 43.275 90.959 58.802 1.00 55.52 253 ALA A CA 1
ATOM 1731 C C . ALA A 1 229 ? 41.923 91.027 58.090 1.00 56.97 253 ALA A C 1
ATOM 1732 O O . ALA A 1 229 ? 40.997 91.698 58.547 1.00 58.88 253 ALA A O 1
ATOM 1734 N N . SER A 1 230 ? 41.842 90.346 56.945 1.00 55.89 254 SER A N 1
ATOM 1735 C CA . SER A 1 230 ? 40.605 90.222 56.183 1.00 56.31 254 SER A CA 1
ATOM 1736 C C . SER A 1 230 ? 40.742 89.081 55.185 1.00 59.63 254 SER A C 1
ATOM 1737 O O . SER A 1 230 ? 41.842 88.753 54.745 1.00 58.73 254 SER A O 1
ATOM 1740 N N . SER A 1 231 ? 39.617 88.464 54.849 1.00 64.08 255 SER A N 1
ATOM 1741 C CA . SER A 1 231 ? 39.604 87.375 53.909 1.00 64.30 255 SER A CA 1
ATOM 1742 C C . SER A 1 231 ? 38.849 87.809 52.653 1.00 60.50 255 SER A C 1
ATOM 1743 O O . SER A 1 231 ? 38.050 88.741 52.701 1.00 61.40 255 SER A O 1
ATOM 1746 N N . GLN A 1 232 ? 39.124 87.135 51.531 1.00 47.00 256 GLN A N 1
ATOM 1747 C CA . GLN A 1 232 ? 38.462 87.427 50.279 1.00 40.55 256 GLN A CA 1
ATOM 1748 C C . GLN A 1 232 ? 38.391 86.202 49.421 1.00 39.87 256 GLN A C 1
ATOM 1749 O O . GLN A 1 232 ? 39.387 85.521 49.213 1.00 37.50 256 GLN A O 1
ATOM 1755 N N . MET A 1 233 ? 37.195 85.901 48.945 1.00 55.79 257 MET A N 1
ATOM 1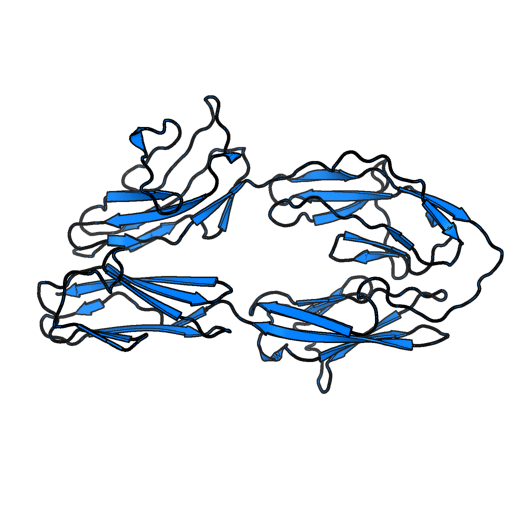756 C CA . MET A 1 233 ? 37.028 84.825 47.992 1.00 62.45 257 MET A CA 1
ATOM 1757 C C . MET A 1 233 ? 36.950 85.518 46.612 1.00 65.69 257 MET A C 1
ATOM 1758 O O . MET A 1 233 ? 36.478 86.657 46.511 1.00 69.61 257 MET A O 1
ATOM 1763 N N . VAL A 1 234 ? 37.442 84.842 45.570 1.00 62.75 258 VAL A N 1
ATOM 1764 C CA . VAL A 1 234 ? 37.442 85.396 44.207 1.00 60.00 258 VAL A CA 1
ATOM 1765 C C . VAL A 1 234 ? 37.332 84.295 43.148 1.00 56.92 258 VAL A C 1
ATOM 1766 O O . VAL A 1 234 ? 37.933 83.216 43.286 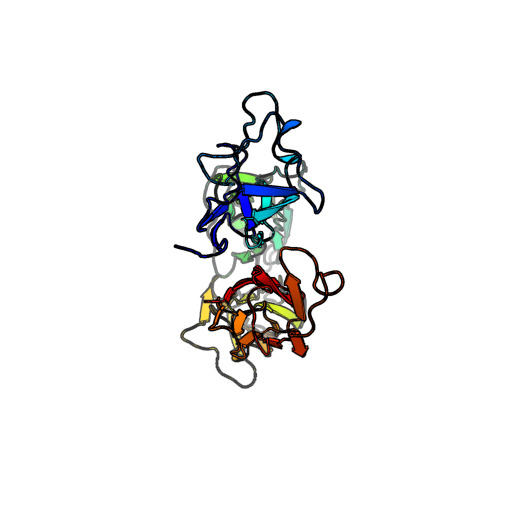1.00 56.87 258 VAL A O 1
ATOM 1770 N N . LEU A 1 235 ? 36.548 84.561 42.103 1.00 50.49 259 LEU A N 1
ATOM 1771 C CA . LEU A 1 235 ? 36.304 83.544 41.086 1.00 50.60 259 LEU A CA 1
ATOM 1772 C C . LEU A 1 235 ? 37.394 83.469 40.031 1.00 51.30 259 LEU A C 1
ATOM 1773 O O . LEU A 1 235 ? 37.921 84.490 39.588 1.00 46.39 259 LEU A O 1
ATOM 1778 N N . ARG A 1 236 ? 37.745 82.245 39.655 1.00 61.46 260 ARG A N 1
ATOM 1779 C CA . ARG A 1 236 ? 38.726 82.017 38.615 1.00 64.86 260 ARG A CA 1
ATOM 1780 C C . ARG A 1 236 ? 38.354 82.838 37.387 1.00 67.82 260 ARG A C 1
ATOM 1781 O O . ARG A 1 236 ? 37.213 82.777 36.922 1.00 71.94 260 ARG A O 1
ATOM 1789 N N . GLY A 1 237 ? 39.312 83.613 36.877 1.00 65.37 261 GLY A N 1
ATOM 1790 C CA . GLY A 1 237 ? 39.084 84.413 35.682 1.00 65.03 261 GLY A CA 1
ATOM 1791 C C . GLY A 1 237 ? 38.713 85.863 35.941 1.00 63.88 261 GLY A C 1
ATOM 1792 O O . GLY A 1 237 ? 38.921 86.725 35.082 1.00 66.80 261 GLY A O 1
ATOM 1793 N N . MET A 1 238 ? 38.168 86.135 37.127 1.00 54.66 262 MET A N 1
ATOM 1794 C CA . MET A 1 238 ? 37.762 87.485 37.494 1.00 52.06 262 MET A CA 1
ATOM 1795 C C . MET A 1 238 ? 38.953 88.274 37.997 1.00 51.18 262 MET A C 1
ATOM 1796 O O . MET A 1 238 ? 40.058 87.746 38.073 1.00 46.61 262 MET A O 1
ATOM 1801 N N . ASP A 1 239 ? 38.730 89.546 38.312 1.00 56.07 263 ASP A N 1
ATOM 1802 C CA . ASP A 1 239 ? 39.785 90.395 38.857 1.00 57.16 263 ASP A CA 1
ATOM 1803 C C . ASP A 1 239 ? 39.797 90.310 40.386 1.00 54.61 263 ASP A C 1
ATOM 1804 O O . ASP A 1 239 ? 38.772 90.027 41.015 1.00 53.72 263 ASP A O 1
ATOM 1809 N N . LEU A 1 240 ? 40.969 90.558 40.974 1.00 52.11 264 LEU A N 1
ATOM 1810 C CA . LEU A 1 240 ? 41.116 90.559 42.418 1.00 48.92 264 LEU A CA 1
ATOM 1811 C C . LEU A 1 240 ? 41.537 91.955 42.832 1.00 48.75 264 LEU A C 1
ATOM 1812 O O . LEU A 1 240 ? 42.545 92.471 42.356 1.00 49.29 264 LEU A O 1
ATOM 1817 N N . LEU A 1 241 ? 40.752 92.568 43.712 1.00 54.46 265 LEU A N 1
ATOM 1818 C CA . LEU A 1 241 ? 41.033 93.925 44.165 1.00 59.26 265 LEU A CA 1
ATOM 1819 C C . LEU A 1 241 ? 41.347 93.977 45.650 1.00 60.03 265 LEU A C 1
ATOM 1820 O O . LEU A 1 241 ? 40.518 93.625 46.483 1.00 62.66 265 LEU A O 1
ATOM 1825 N N . LEU A 1 242 ? 42.557 94.412 45.970 1.00 54.22 266 LEU A N 1
ATOM 1826 C CA . LEU A 1 242 ? 42.992 94.529 47.347 1.00 53.62 266 LEU A CA 1
ATOM 1827 C C . LEU A 1 242 ? 43.148 96.007 47.668 1.00 54.61 266 LEU A C 1
ATOM 1828 O O . LEU A 1 242 ? 43.706 96.760 46.867 1.00 53.22 266 LEU A O 1
ATOM 1833 N N . GLU A 1 243 ? 42.670 96.414 48.842 1.00 54.98 267 GLU A N 1
ATOM 1834 C CA . GLU A 1 243 ? 42.739 97.814 49.237 1.00 56.09 267 GLU A CA 1
ATOM 1835 C C . GLU A 1 243 ? 43.267 97.991 50.644 1.00 55.50 267 GLU A C 1
ATOM 1836 O O . GLU A 1 243 ? 43.088 97.126 51.499 1.00 52.42 267 GLU A O 1
ATOM 1842 N N . CYS A 1 244 ? 43.923 99.122 50.867 1.00 56.88 268 CYS A N 1
ATOM 1843 C CA . CYS A 1 244 ? 44.416 99.486 52.176 1.00 56.37 268 CYS A CA 1
ATOM 1844 C C . CYS A 1 244 ? 44.361 100.999 52.289 1.00 55.57 268 CYS A C 1
ATOM 1845 O O . CYS A 1 244 ? 45.099 101.700 51.595 1.00 55.18 268 CYS A O 1
ATOM 1848 N N . ILE A 1 245 ? 43.481 101.501 53.149 1.00 59.43 269 ILE A N 1
ATOM 1849 C CA . ILE A 1 245 ? 43.387 102.944 53.358 1.00 63.39 269 ILE A CA 1
ATOM 1850 C C . ILE A 1 245 ? 43.835 103.257 54.787 1.00 66.43 269 ILE A C 1
ATOM 1851 O O . ILE A 1 245 ? 43.269 102.738 55.760 1.00 63.07 269 ILE A O 1
ATOM 1856 N N . ALA A 1 246 ? 44.828 104.139 54.892 1.00 76.13 270 ALA A N 1
ATOM 1857 C CA . ALA A 1 246 ? 45.442 104.484 56.163 1.00 83.25 270 ALA A CA 1
ATOM 1858 C C . ALA A 1 246 ? 45.196 105.903 56.650 1.00 85.08 270 ALA A C 1
ATOM 1859 O O . ALA A 1 246 ? 45.151 106.848 55.856 1.00 87.18 270 ALA A O 1
ATOM 1861 N N . SER A 1 247 ? 45.044 106.039 57.966 1.00 87.53 271 SER A N 1
ATOM 1862 C CA . SER A 1 247 ? 44.840 107.338 58.605 1.00 84.53 271 SER A CA 1
ATOM 1863 C C . SER A 1 247 ? 46.057 107.741 59.437 1.00 84.61 271 SER A C 1
ATOM 1864 O O . SER A 1 247 ? 46.252 107.262 60.557 1.00 91.54 271 SER A O 1
ATOM 1867 N N . GLY A 1 248 ? 46.876 108.621 58.875 1.00 88.23 272 GLY A N 1
ATOM 1868 C CA . GLY A 1 248 ? 48.053 109.103 59.573 1.00 97.33 272 GLY A CA 1
ATOM 1869 C C . GLY A 1 248 ? 48.283 110.579 59.310 1.00 110.86 272 GLY A C 1
ATOM 1870 O O . GLY A 1 248 ? 47.935 111.082 58.237 1.00 101.89 272 GLY A O 1
ATOM 1871 N N . VAL A 1 249 ? 48.866 111.280 60.287 1.00 151.36 273 VAL A N 1
ATOM 1872 C CA . VAL A 1 249 ? 49.130 112.718 60.135 1.00 167.19 273 VAL A CA 1
ATOM 1873 C C . VAL A 1 249 ? 50.155 112.876 59.005 1.00 165.93 273 VAL A C 1
ATOM 1874 O O . VAL A 1 249 ? 49.804 113.423 57.950 1.00 189.52 273 VAL A O 1
ATOM 1878 N N . PRO A 1 250 ? 51.429 112.472 59.201 1.00 126.61 274 PRO A N 1
ATOM 1879 C CA . PRO A 1 250 ? 52.280 112.644 58.007 1.00 117.60 274 PRO A CA 1
ATOM 1880 C C . PRO A 1 250 ? 51.656 111.605 57.043 1.00 118.23 274 PRO A C 1
ATOM 1881 O O . PRO A 1 250 ? 51.716 110.392 57.303 1.00 120.98 274 PRO A O 1
ATOM 1885 N N . THR A 1 251 ? 51.056 112.097 55.951 1.00 103.75 275 THR A N 1
ATOM 1886 C CA . THR A 1 251 ? 50.289 111.267 55.005 1.00 100.47 275 THR A CA 1
ATOM 1887 C C . THR A 1 251 ? 50.992 109.961 54.679 1.00 92.54 275 THR A C 1
ATOM 1888 O O . THR A 1 251 ? 52.036 109.949 54.021 1.00 95.60 275 THR A O 1
ATOM 1892 N N . PRO A 1 252 ? 50.411 108.834 55.145 1.00 75.53 276 PRO A N 1
ATOM 1893 C CA . PRO A 1 252 ? 50.933 107.476 54.970 1.00 70.06 276 PRO A CA 1
ATOM 1894 C C . PRO A 1 252 ? 51.131 107.008 53.563 1.00 69.25 276 PRO A C 1
ATOM 1895 O O . PRO A 1 252 ? 50.418 107.438 52.671 1.00 62.85 276 PRO A O 1
ATOM 1899 N N . ASP A 1 253 ? 52.106 106.120 53.381 1.00 81.48 277 ASP A N 1
ATOM 1900 C CA . ASP A 1 253 ? 52.355 105.497 52.092 1.00 88.71 277 ASP A CA 1
ATOM 1901 C C . ASP A 1 253 ? 51.989 104.013 52.216 1.00 87.48 277 ASP A C 1
ATOM 1902 O O . ASP A 1 253 ? 52.193 103.404 53.268 1.00 90.83 277 ASP A O 1
ATOM 1907 N N . ILE A 1 254 ? 51.453 103.441 51.139 1.00 75.24 278 ILE A N 1
ATOM 1908 C CA . ILE A 1 254 ? 51.074 102.035 51.119 1.00 69.85 278 ILE A CA 1
ATOM 1909 C C . ILE A 1 254 ? 52.058 101.243 50.259 1.00 65.97 278 ILE A C 1
ATOM 1910 O O . ILE A 1 254 ? 52.536 101.745 49.244 1.00 64.13 278 ILE A O 1
ATOM 1915 N N . ALA A 1 255 ? 52.400 100.029 50.699 1.00 68.80 279 ALA A N 1
ATOM 1916 C CA . ALA A 1 255 ? 53.296 99.138 49.944 1.00 69.05 279 ALA A CA 1
ATOM 1917 C C . ALA A 1 255 ? 52.735 97.711 49.982 1.00 69.58 279 ALA A C 1
ATOM 1918 O O . ALA A 1 255 ? 52.129 97.309 50.974 1.00 72.61 279 ALA A O 1
ATOM 1920 N N . TRP A 1 256 ? 52.972 96.940 48.921 1.00 64.87 280 TRP A N 1
ATOM 1921 C CA . TRP A 1 256 ? 52.346 95.625 48.778 1.00 61.43 280 TRP A CA 1
ATOM 1922 C C . TRP A 1 256 ? 53.269 94.431 48.639 1.00 59.78 280 TRP A C 1
ATOM 1923 O O . TRP A 1 256 ? 54.326 94.530 48.023 1.00 57.89 280 TRP A O 1
ATOM 1934 N N . TYR A 1 257 ? 52.847 93.303 49.211 1.00 53.29 281 TYR A N 1
ATOM 1935 C CA . TYR A 1 257 ? 53.620 92.071 49.179 1.00 53.96 281 TYR A CA 1
ATOM 1936 C C . TYR A 1 257 ? 52.724 90.841 49.183 1.00 55.76 281 TYR A C 1
ATOM 1937 O O . TYR A 1 257 ? 51.566 90.909 49.591 1.00 55.16 281 TYR A O 1
ATOM 1946 N N . LYS A 1 258 ? 53.269 89.726 48.698 1.00 69.45 282 LYS A N 1
ATOM 1947 C CA . LYS A 1 258 ? 52.607 88.428 48.813 1.00 73.06 282 LYS A CA 1
ATOM 1948 C C . LYS A 1 258 ? 53.567 87.559 49.673 1.00 77.44 282 LYS A C 1
ATOM 1949 O O . LYS A 1 258 ? 54.782 87.569 49.456 1.00 83.45 282 LYS A O 1
ATOM 1955 N N . LYS A 1 259 ? 53.025 86.833 50.653 1.00 70.81 283 LYS A N 1
ATOM 1956 C CA . LYS A 1 259 ? 53.845 85.998 51.534 1.00 71.47 283 LYS A CA 1
ATOM 1957 C C . LYS A 1 259 ? 54.552 84.872 50.789 1.00 76.06 283 LYS A C 1
ATOM 1958 O O . LYS A 1 259 ? 53.922 84.110 50.050 1.00 70.59 283 LYS A O 1
ATOM 1964 N N . GLY A 1 260 ? 55.872 84.800 50.981 1.00 109.23 284 GLY A N 1
ATOM 1965 C CA . GLY A 1 260 ? 56.701 83.771 50.363 1.00 120.61 284 GLY A CA 1
ATOM 1966 C C . GLY A 1 260 ? 56.554 83.698 48.856 1.00 123.98 284 GLY A C 1
ATOM 1967 O O . GLY A 1 260 ? 56.396 82.615 48.287 1.00 128.34 284 GLY A O 1
ATOM 1968 N N . GLY A 1 261 ? 56.609 84.862 48.215 1.00 97.68 285 GLY A N 1
ATOM 1969 C CA . GLY A 1 261 ? 56.454 84.945 46.775 1.00 93.33 285 GLY A CA 1
ATOM 1970 C C . GLY A 1 261 ? 56.509 86.373 46.264 1.00 89.83 285 GLY A C 1
ATOM 1971 O O . GLY A 1 261 ? 56.527 87.332 47.048 1.00 91.19 285 GLY A O 1
ATOM 1972 N N . ASP A 1 262 ? 56.565 86.506 44.942 1.00 97.15 286 ASP A N 1
ATOM 1973 C CA . ASP A 1 262 ? 56.573 87.811 44.298 1.00 98.27 286 ASP A CA 1
ATOM 1974 C C . ASP A 1 262 ? 55.217 88.090 43.648 1.00 95.39 286 ASP A C 1
ATOM 1975 O O . ASP A 1 262 ? 54.560 87.181 43.130 1.00 88.85 286 ASP A O 1
ATOM 1980 N N . LEU A 1 263 ? 54.797 89.352 43.706 1.00 87.84 287 LEU A N 1
ATOM 1981 C CA . LEU A 1 263 ? 53.561 89.784 43.051 1.00 90.86 287 LEU A CA 1
ATOM 1982 C C . LEU A 1 263 ? 53.873 89.777 41.548 1.00 95.68 287 LEU A C 1
ATOM 1983 O O . LEU A 1 263 ? 54.862 90.381 41.102 1.00 103.69 287 LEU A O 1
ATOM 1988 N N . PRO A 1 264 ? 53.029 89.097 40.748 1.00 119.16 288 PRO A N 1
ATOM 1989 C CA . PRO A 1 264 ? 53.245 89.011 39.292 1.00 123.54 288 PRO A CA 1
ATOM 1990 C C . PRO A 1 264 ? 53.235 90.369 38.611 1.00 132.62 288 PRO A C 1
ATOM 1991 O O . PRO A 1 264 ? 52.181 90.988 38.494 1.00 146.19 288 PRO A O 1
ATOM 1995 N N . SER A 1 265 ? 54.405 90.816 38.146 1.00 125.45 289 SER A N 1
ATOM 1996 C CA . SER A 1 265 ? 54.549 92.156 37.567 1.00 123.76 289 SER A CA 1
ATOM 1997 C C . SER A 1 265 ? 53.709 92.436 36.328 1.00 120.02 289 SER A C 1
ATOM 1998 O O . SER A 1 265 ? 53.439 9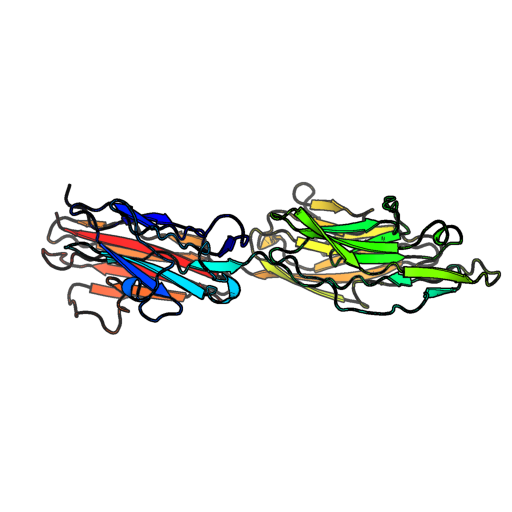3.600 36.014 1.00 117.45 289 SER A O 1
ATOM 2001 N N . ASP A 1 266 ? 53.298 91.380 35.626 1.00 112.15 290 ASP A N 1
ATOM 2002 C CA . ASP A 1 266 ? 52.464 91.537 34.435 1.00 107.83 290 ASP A CA 1
ATOM 2003 C C . ASP A 1 266 ? 50.973 91.670 34.771 1.00 102.60 290 ASP A C 1
ATOM 2004 O O . ASP A 1 266 ? 50.318 92.623 34.331 1.00 99.98 290 ASP A O 1
ATOM 2009 N N . LYS A 1 267 ? 50.455 90.738 35.575 1.00 90.80 291 LYS A N 1
ATOM 2010 C CA . LYS A 1 267 ? 49.041 90.726 35.951 1.00 82.57 291 LYS A CA 1
ATOM 2011 C C . LYS A 1 267 ? 48.646 91.743 37.020 1.00 78.78 291 LYS A C 1
ATOM 2012 O O . LYS A 1 267 ? 47.460 92.038 37.189 1.00 79.21 291 LYS A O 1
ATOM 2018 N N . ALA A 1 268 ? 49.636 92.286 37.722 1.00 70.06 292 ALA A N 1
ATOM 2019 C CA . ALA A 1 268 ? 49.374 93.236 38.796 1.00 68.29 292 ALA A CA 1
ATOM 2020 C C . ALA A 1 268 ? 49.517 94.690 38.389 1.00 67.90 292 ALA A C 1
ATOM 2021 O O . ALA A 1 268 ? 50.389 95.043 37.602 1.00 66.36 292 ALA A O 1
ATOM 2023 N N . LYS A 1 269 ? 48.638 95.528 38.928 1.00 70.91 293 LYS A N 1
ATOM 2024 C CA . LYS A 1 269 ? 48.678 96.951 38.669 1.00 7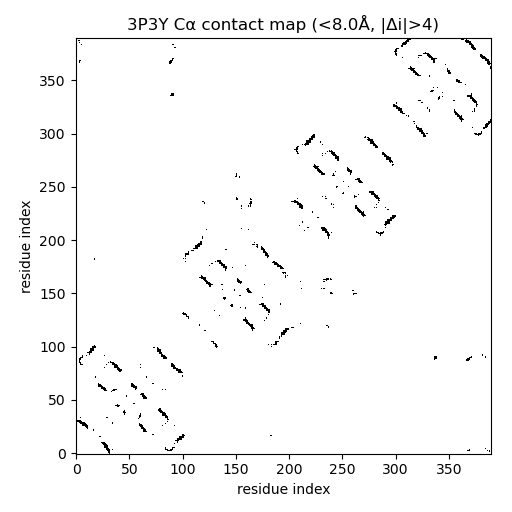3.42 293 LYS A CA 1
ATOM 2025 C C . LYS A 1 269 ? 48.315 97.725 39.921 1.00 68.65 293 LYS A C 1
ATOM 2026 O O . LYS A 1 269 ? 47.281 97.471 40.537 1.00 62.35 293 LYS A O 1
ATOM 2032 N N . PHE A 1 270 ? 49.191 98.645 40.313 1.00 72.36 294 PHE A N 1
ATOM 2033 C CA . PHE A 1 270 ? 48.928 99.528 41.438 1.00 75.77 294 PHE A CA 1
ATOM 2034 C C . PHE A 1 270 ? 47.936 100.590 40.933 1.00 73.48 294 PHE A C 1
ATOM 2035 O O . PHE A 1 270 ? 48.171 101.249 39.919 1.00 73.20 294 PHE A O 1
ATOM 2043 N N . GLU A 1 271 ? 46.846 100.754 41.672 1.00 72.36 295 GLU A N 1
ATOM 2044 C CA . GLU A 1 271 ? 45.834 101.751 41.377 1.00 71.23 295 GLU A CA 1
ATOM 2045 C C . GLU A 1 271 ? 45.656 102.620 42.590 1.00 70.37 295 GLU A C 1
ATOM 2046 O O . GLU A 1 271 ? 46.333 102.456 43.564 1.00 74.02 295 GLU A O 1
ATOM 2052 N N . ASN A 1 272 ? 44.730 103.551 42.508 1.00 66.14 296 ASN A N 1
ATOM 2053 C CA . ASN A 1 272 ? 44.381 104.435 43.599 1.00 64.99 296 ASN A CA 1
ATOM 2054 C C . ASN A 1 272 ? 45.429 105.084 44.466 1.00 64.73 296 ASN A C 1
ATOM 2055 O O . ASN A 1 272 ? 45.272 105.154 45.672 1.00 62.23 296 ASN A O 1
ATOM 2060 N N . PHE A 1 273 ? 46.481 105.607 43.869 1.00 73.48 297 PHE A N 1
ATOM 2061 C CA . PHE A 1 273 ? 47.477 106.315 44.655 1.00 76.93 297 PHE A CA 1
ATOM 2062 C C . PHE A 1 273 ? 48.095 105.308 45.571 1.00 76.52 297 PHE A C 1
ATOM 2063 O O . PHE A 1 273 ? 48.336 105.529 46.737 1.00 75.90 297 PHE A O 1
ATOM 2071 N N . ASN A 1 274 ? 48.343 104.171 44.952 1.00 80.71 298 ASN A N 1
ATOM 2072 C CA . ASN A 1 274 ? 48.996 102.989 45.491 1.00 81.60 298 ASN A CA 1
ATOM 2073 C C . ASN A 1 274 ? 48.111 102.267 46.513 1.00 81.77 298 ASN A C 1
ATOM 2074 O O . ASN A 1 274 ? 48.416 101.144 46.932 1.00 82.86 298 ASN A O 1
ATOM 2079 N N . LYS A 1 275 ? 46.980 102.888 46.865 1.00 74.04 299 LYS A N 1
ATOM 2080 C CA . LYS A 1 275 ? 46.061 102.357 47.875 1.00 70.14 299 LYS A CA 1
ATOM 2081 C C . LYS A 1 275 ? 45.365 101.054 47.519 1.00 67.97 299 LYS A C 1
ATOM 2082 O O . LYS A 1 275 ? 44.724 100.444 48.368 1.00 69.74 299 LYS A O 1
ATOM 2088 N N . ALA A 1 276 ? 45.505 100.620 46.271 1.00 57.21 300 ALA A N 1
ATOM 2089 C CA . ALA A 1 276 ? 44.869 99.385 45.828 1.00 51.28 300 ALA A CA 1
ATOM 2090 C C . ALA A 1 276 ? 45.734 98.595 44.841 1.00 50.13 300 ALA A C 1
ATOM 2091 O O . ALA A 1 276 ? 46.603 99.153 44.169 1.00 46.47 300 ALA A O 1
ATOM 2093 N N . LEU A 1 277 ? 45.475 97.293 44.756 1.00 51.44 301 LEU A N 1
ATOM 2094 C CA . LEU A 1 277 ? 46.237 96.411 43.891 1.00 54.90 301 LEU A CA 1
ATOM 2095 C C . LEU A 1 277 ? 45.327 95.448 43.141 1.00 54.06 301 LEU A C 1
ATOM 2096 O O . LEU A 1 277 ? 44.632 94.628 43.741 1.00 52.03 301 LEU A O 1
ATOM 2101 N N . ARG A 1 278 ? 45.334 95.542 41.820 1.00 54.63 302 ARG A N 1
ATOM 2102 C CA . ARG A 1 278 ? 44.511 94.659 41.011 1.00 55.57 302 ARG A CA 1
ATOM 2103 C C . ARG A 1 278 ? 45.364 93.589 40.366 1.00 54.87 302 ARG A C 1
ATOM 2104 O O . ARG A 1 278 ? 46.472 93.860 39.924 1.00 54.87 302 ARG A O 1
ATOM 2112 N N . ILE A 1 279 ? 44.841 92.368 40.359 1.00 55.86 303 ILE A N 1
ATOM 2113 C CA . ILE A 1 279 ? 45.467 91.229 39.673 1.00 57.24 303 ILE A CA 1
ATOM 2114 C C . ILE A 1 279 ? 44.369 90.776 38.697 1.00 61.76 303 ILE A C 1
ATOM 2115 O O . ILE A 1 279 ? 43.253 90.446 39.111 1.00 61.73 303 ILE A O 1
ATOM 2120 N N . THR A 1 280 ? 44.713 90.738 37.411 1.00 76.50 304 THR A N 1
ATOM 2121 C CA . THR A 1 280 ? 43.706 90.572 36.377 1.00 82.36 304 THR A CA 1
ATOM 2122 C C . THR A 1 280 ? 43.023 89.236 36.181 1.00 80.19 304 THR A C 1
ATOM 2123 O O . THR A 1 280 ? 41.940 89.013 36.706 1.00 85.59 304 THR A O 1
ATOM 2127 N N . ASN A 1 281 ? 43.637 88.335 35.440 1.00 69.85 305 ASN A N 1
ATOM 2128 C CA . ASN A 1 281 ? 42.990 87.058 35.139 1.00 66.13 305 ASN A CA 1
ATOM 2129 C C . ASN A 1 281 ? 43.428 86.025 36.166 1.00 62.25 305 ASN A C 1
ATOM 2130 O O . ASN A 1 281 ? 44.194 85.108 35.858 1.00 60.09 305 ASN A O 1
ATOM 2135 N N . VAL A 1 282 ? 42.904 86.166 37.385 1.00 57.94 306 VAL A N 1
ATOM 2136 C CA . VAL A 1 282 ? 43.326 85.308 38.488 1.00 55.85 306 VAL A CA 1
ATOM 2137 C C . VAL A 1 282 ? 43.081 83.836 38.279 1.00 55.27 306 VAL A C 1
ATOM 2138 O O . VAL A 1 282 ? 42.089 83.447 37.669 1.00 54.79 306 VAL A O 1
ATOM 2142 N N . SER A 1 283 ? 44.032 83.032 38.753 1.00 55.59 307 SER A N 1
ATOM 2143 C CA . SER A 1 283 ? 43.896 81.580 38.747 1.00 56.24 307 SER A CA 1
ATOM 2144 C C . SER A 1 283 ? 44.333 81.065 40.132 1.00 53.95 307 SER A C 1
ATOM 2145 O O . SER A 1 283 ? 44.734 81.846 40.997 1.00 50.34 307 SER A O 1
ATOM 2148 N N . GLU A 1 284 ? 44.246 79.750 40.315 1.00 55.98 308 GLU A N 1
ATOM 2149 C CA . GLU A 1 284 ? 44.633 79.060 41.551 1.00 61.23 308 GLU A CA 1
ATOM 2150 C C . GLU A 1 284 ? 45.966 79.569 42.120 1.00 63.37 308 GLU A C 1
ATOM 2151 O O . GLU A 1 284 ? 46.078 79.818 43.314 1.00 61.63 308 GLU A O 1
ATOM 2157 N N . GLU A 1 285 ? 46.960 79.743 41.253 1.00 69.26 309 GLU A N 1
ATOM 2158 C CA . GLU A 1 285 ? 48.291 80.227 41.637 1.00 71.48 309 GLU A CA 1
ATOM 2159 C C . GLU A 1 285 ? 48.272 81.559 42.373 1.00 68.72 309 GLU A C 1
ATOM 2160 O O . GLU A 1 285 ? 49.196 81.874 43.127 1.00 67.63 309 GLU A O 1
ATOM 2166 N N . ASP A 1 286 ? 47.215 82.337 42.159 1.00 59.67 310 ASP A N 1
ATOM 2167 C CA . ASP A 1 286 ? 47.115 83.676 42.729 1.00 53.47 310 ASP A CA 1
ATOM 2168 C C . ASP A 1 286 ? 46.543 83.725 44.130 1.00 48.13 310 ASP A C 1
ATOM 2169 O O . ASP A 1 286 ? 46.490 84.787 44.746 1.00 43.33 310 ASP A O 1
ATOM 2174 N N . SER A 1 287 ? 46.119 82.567 44.632 1.00 44.70 311 SER A N 1
ATOM 2175 C CA . SER A 1 287 ? 45.628 82.471 46.007 1.00 46.90 311 SER A CA 1
ATOM 2176 C C . SER A 1 287 ? 46.793 82.529 47.013 1.00 47.15 311 SER A C 1
ATOM 2177 O O . SER A 1 287 ? 47.973 82.392 46.641 1.00 44.22 311 SER A O 1
ATOM 2180 N N . GLY A 1 288 ? 46.451 82.748 48.284 1.00 53.69 312 GLY A N 1
ATOM 2181 C CA . GLY A 1 288 ? 47.458 82.855 49.325 1.00 59.93 312 GLY A CA 1
ATOM 2182 C C . GLY A 1 288 ? 47.377 84.170 50.068 1.00 62.61 312 GLY A C 1
ATOM 2183 O O . GLY A 1 288 ? 46.456 84.952 49.852 1.00 65.19 312 GLY A O 1
ATOM 2184 N N . GLU A 1 289 ? 48.369 84.433 50.908 1.00 60.09 313 GLU A N 1
ATOM 2185 C CA . GLU A 1 289 ? 48.352 85.609 51.764 1.00 58.72 313 GLU A CA 1
ATOM 2186 C C . GLU A 1 289 ? 49.059 86.815 51.181 1.00 58.27 313 GLU A C 1
ATOM 2187 O O . GLU A 1 289 ? 50.222 86.739 50.787 1.00 58.79 313 GLU A O 1
ATOM 2193 N N . TYR A 1 290 ? 48.329 87.922 51.098 1.00 59.86 314 TYR A N 1
ATOM 2194 C CA . TYR A 1 290 ? 48.900 89.180 50.655 1.00 56.79 314 TYR A CA 1
ATOM 2195 C C . TYR A 1 290 ? 48.875 90.106 51.863 1.00 56.30 314 TYR A C 1
ATOM 2196 O O . TYR A 1 290 ? 48.034 89.939 52.755 1.00 56.90 314 TYR A O 1
ATOM 2205 N N . PHE A 1 291 ? 49.808 91.054 51.912 1.00 48.12 315 PHE A N 1
ATOM 2206 C CA . PHE A 1 291 ? 49.796 92.038 52.983 1.00 45.82 315 PHE A CA 1
ATOM 2207 C C . PHE A 1 291 ? 50.285 93.399 52.531 1.00 47.95 315 PHE A C 1
ATOM 2208 O O . PHE A 1 291 ? 51.011 93.504 51.537 1.00 45.75 315 PHE A O 1
ATOM 2216 N N . CYS A 1 292 ? 49.861 94.431 53.254 1.00 51.53 316 CYS A N 1
ATOM 2217 C CA . CYS A 1 292 ? 50.223 95.797 52.933 1.00 58.35 316 CYS A CA 1
ATOM 2218 C C . CYS A 1 292 ? 50.770 96.539 54.151 1.00 61.28 316 CYS A C 1
ATOM 2219 O O . CYS A 1 292 ? 50.456 96.197 55.298 1.00 62.97 316 CYS A O 1
ATOM 2222 N N . LEU A 1 293 ? 51.587 97.558 53.893 1.00 65.84 317 LEU A N 1
ATOM 2223 C CA . LEU A 1 293 ? 52.153 98.361 54.953 1.00 67.44 317 LEU A CA 1
ATOM 2224 C C . LEU A 1 293 ? 51.824 99.839 54.837 1.00 67.45 317 LEU A C 1
ATOM 2225 O O . LEU A 1 293 ? 52.081 100.469 53.808 1.00 66.72 317 LEU A O 1
ATOM 2230 N N . ALA A 1 294 ? 51.232 100.373 55.904 1.00 68.96 318 ALA A N 1
ATOM 2231 C CA . ALA A 1 294 ? 50.956 101.802 56.003 1.00 70.77 318 ALA A CA 1
ATOM 2232 C C . ALA A 1 294 ? 52.200 102.442 56.637 1.00 74.36 318 ALA A C 1
ATOM 2233 O O . ALA A 1 294 ? 52.241 102.711 57.841 1.00 72.30 318 ALA A O 1
ATOM 2235 N N . SER A 1 295 ? 53.203 102.694 55.796 1.00 88.40 319 SER A N 1
ATOM 2236 C CA . SER A 1 295 ? 54.468 103.244 56.243 1.00 96.99 319 SER A CA 1
ATOM 2237 C C . SER A 1 295 ? 54.479 104.746 56.511 1.00 99.63 319 SER A C 1
ATOM 2238 O O . SER A 1 295 ? 54.785 105.556 55.632 1.00 98.55 319 SER A O 1
ATOM 2241 N N . ASN A 1 296 ? 54.126 105.098 57.745 1.00 97.50 320 ASN A N 1
ATOM 2242 C CA . ASN A 1 296 ? 54.153 106.484 58.226 1.00 101.41 320 ASN A CA 1
ATOM 2243 C C . ASN A 1 296 ? 55.605 106.893 58.582 1.00 104.60 320 ASN A C 1
ATOM 2244 O O . ASN A 1 296 ? 56.577 106.339 58.053 1.00 107.55 320 ASN A O 1
ATOM 2249 N N . LYS A 1 297 ? 55.726 107.882 59.469 1.00 109.38 321 LYS A N 1
ATOM 2250 C CA . LYS A 1 297 ? 57.015 108.358 59.971 1.00 106.99 321 LYS A CA 1
ATOM 2251 C C . LYS A 1 297 ? 57.156 107.864 61.418 1.00 107.14 321 LYS A C 1
ATOM 2252 O O . LYS A 1 297 ? 58.213 107.379 61.812 1.00 110.33 321 LYS A O 1
ATOM 2258 N N . MET A 1 298 ? 56.076 107.984 62.188 1.00 100.32 322 MET A N 1
ATOM 2259 C CA . MET A 1 298 ? 56.024 107.528 63.581 1.00 99.67 322 MET A CA 1
ATOM 2260 C C . MET A 1 298 ? 55.818 106.013 63.719 1.00 96.04 322 MET A C 1
ATOM 2261 O O . MET A 1 298 ? 55.885 105.477 64.829 1.00 92.16 322 MET A O 1
ATOM 2266 N N . GLY A 1 299 ? 55.567 105.333 62.600 1.00 99.08 323 GLY A N 1
ATOM 2267 C CA . GLY A 1 299 ? 55.326 103.898 62.637 1.00 96.58 323 GLY A CA 1
ATOM 2268 C C . GLY A 1 299 ? 55.044 103.263 61.284 1.00 93.69 323 GLY A C 1
ATOM 2269 O O . GLY A 1 299 ? 55.132 103.920 60.244 1.00 94.83 323 GLY A O 1
ATOM 2270 N N . SER A 1 300 ? 54.689 101.980 61.314 1.00 95.03 324 SER A N 1
ATOM 2271 C CA . SER A 1 300 ? 54.434 101.198 60.111 1.00 90.20 324 SER A CA 1
ATOM 2272 C C . SER A 1 300 ? 53.689 99.909 60.477 1.00 90.63 324 SER A C 1
ATOM 2273 O O . SER A 1 300 ? 54.294 98.942 60.959 1.00 91.74 324 SER A O 1
ATOM 2276 N N . ILE A 1 301 ? 52.370 99.905 60.258 1.00 84.06 325 ILE A N 1
ATOM 2277 C CA . ILE A 1 301 ? 51.542 98.739 60.579 1.00 78.65 325 ILE A CA 1
ATOM 2278 C C . ILE A 1 301 ? 51.255 97.881 59.357 1.00 78.67 325 ILE A C 1
ATOM 2279 O O . ILE A 1 301 ? 51.604 98.255 58.231 1.00 79.69 325 ILE A O 1
ATOM 2284 N N . ARG A 1 302 ? 50.629 96.729 59.577 1.00 78.53 326 ARG A N 1
ATOM 2285 C CA . ARG A 1 302 ? 50.386 95.801 58.484 1.00 73.11 326 ARG A CA 1
ATOM 2286 C C . ARG A 1 302 ? 49.000 95.166 58.507 1.00 69.96 326 ARG A C 1
ATOM 2287 O O . ARG A 1 302 ? 48.426 94.923 59.576 1.00 71.72 326 ARG A O 1
ATOM 2295 N N . HIS A 1 303 ? 48.453 94.942 57.314 1.00 59.40 327 HIS A N 1
ATOM 2296 C CA . HIS A 1 303 ? 47.164 94.278 57.186 1.00 55.56 327 HIS A CA 1
ATOM 2297 C C . HIS A 1 303 ? 47.392 93.032 56.356 1.00 52.09 327 HIS A C 1
ATOM 2298 O O . HIS A 1 303 ? 48.149 93.065 55.387 1.00 51.19 327 HIS A O 1
ATOM 2305 N N . THR A 1 304 ? 46.758 91.931 56.740 1.00 52.96 328 THR A N 1
ATOM 2306 C CA . THR A 1 304 ? 46.924 90.694 56.012 1.00 52.56 328 THR A CA 1
ATOM 2307 C C . THR A 1 304 ? 45.608 90.259 55.391 1.00 52.67 328 THR A C 1
ATOM 2308 O O . THR A 1 304 ? 44.578 90.188 56.067 1.00 54.81 328 THR A O 1
ATOM 2312 N N . ILE A 1 305 ? 45.647 89.998 54.087 1.00 48.94 329 ILE A N 1
ATOM 2313 C CA . ILE A 1 305 ? 44.471 89.584 53.357 1.00 50.73 329 ILE A CA 1
ATOM 2314 C C . ILE A 1 305 ? 44.654 88.156 52.885 1.00 50.71 329 ILE A C 1
ATOM 2315 O O . ILE A 1 305 ? 45.657 87.822 52.274 1.00 49.27 329 ILE A O 1
ATOM 2320 N N . SER A 1 306 ? 43.680 87.313 53.189 1.00 52.43 330 SER A N 1
ATOM 2321 C CA . SER A 1 306 ? 43.724 85.929 52.765 1.00 53.60 330 SER A CA 1
ATOM 2322 C C . SER A 1 306 ? 42.858 85.785 51.522 1.00 52.19 330 SER A C 1
ATOM 2323 O O . SER A 1 306 ? 41.672 86.132 51.523 1.00 54.06 330 SER A O 1
ATOM 2326 N N . VAL A 1 307 ? 43.453 85.280 50.452 1.00 48.67 331 VAL A N 1
ATOM 2327 C CA . VAL A 1 307 ? 42.720 85.141 49.218 1.00 44.26 331 VAL A CA 1
ATOM 2328 C C . VAL A 1 307 ? 42.558 83.693 48.826 1.00 44.75 331 VAL A C 1
ATOM 2329 O O . VAL A 1 307 ? 43.538 83.005 48.562 1.00 45.59 331 VAL A O 1
ATOM 2333 N N . ARG A 1 308 ? 41.326 83.214 48.852 1.00 48.53 332 ARG A N 1
ATOM 2334 C CA . ARG A 1 308 ? 41.074 81.874 48.360 1.00 51.61 332 ARG A CA 1
ATOM 2335 C C . ARG A 1 308 ? 40.372 82.021 46.991 1.00 51.84 332 ARG A C 1
ATOM 2336 O O . ARG A 1 308 ? 39.527 82.909 46.789 1.00 53.82 332 ARG A O 1
ATOM 2344 N N . VAL A 1 309 ? 40.767 81.158 46.057 1.00 46.56 333 VAL A N 1
ATOM 2345 C CA . VAL A 1 309 ? 40.257 81.181 44.703 1.00 42.29 333 VAL A CA 1
ATOM 2346 C C . VAL A 1 309 ? 39.346 80.002 44.424 1.00 44.63 333 VAL A C 1
ATOM 2347 O O . VAL A 1 309 ? 39.788 78.847 44.358 1.00 44.89 333 VAL A O 1
ATOM 2351 N N . LYS A 1 310 ? 38.060 80.295 44.299 1.00 49.95 334 LYS A N 1
ATOM 2352 C CA . LYS A 1 310 ? 37.082 79.270 43.932 1.00 55.50 334 LYS A CA 1
ATOM 2353 C C . LYS A 1 310 ? 36.792 79.452 42.423 1.00 55.60 334 LYS A C 1
ATOM 2354 O O . LYS A 1 310 ? 37.191 80.458 41.828 1.00 56.73 334 LYS A O 1
ATOM 2360 N N . ALA A 1 311 ? 36.109 78.495 41.808 1.00 56.97 335 ALA A N 1
ATOM 2361 C CA . ALA A 1 311 ? 35.856 78.571 40.377 1.00 54.96 335 ALA A CA 1
ATOM 2362 C C . ALA A 1 311 ? 34.492 78.101 39.903 1.00 54.28 335 ALA A C 1
ATOM 2363 O O . ALA A 1 311 ? 34.005 77.058 40.332 1.00 55.85 335 ALA A O 1
ATOM 2365 N N . ALA A 1 312 ? 33.876 78.902 39.037 1.00 49.78 336 ALA A N 1
ATOM 2366 C CA . ALA A 1 312 ? 32.644 78.491 38.355 1.00 48.63 336 ALA A CA 1
ATOM 2367 C C . ALA A 1 312 ? 33.105 77.413 37.352 1.00 47.12 336 ALA A C 1
ATOM 2368 O O . ALA A 1 312 ? 34.242 77.448 36.863 1.00 51.22 336 ALA A O 1
ATOM 2370 N N . PRO A 1 313 ? 32.221 76.462 37.020 1.00 44.61 337 PRO A N 1
ATOM 2371 C CA . PRO A 1 313 ? 32.596 75.405 36.086 1.00 44.61 337 PRO A CA 1
ATOM 2372 C C . PRO A 1 313 ? 33.028 75.916 34.721 1.00 46.01 337 PRO A C 1
ATOM 2373 O O . PRO A 1 313 ? 32.469 76.886 34.209 1.00 45.49 337 PRO A O 1
ATOM 2377 N N . TYR A 1 314 ? 34.041 75.260 34.156 1.00 56.00 338 TYR A N 1
ATOM 2378 C CA . TYR A 1 314 ? 34.523 75.540 32.807 1.00 59.41 338 TYR A CA 1
ATOM 2379 C C . TYR A 1 314 ? 34.807 74.190 32.175 1.00 58.26 338 TYR A C 1
ATOM 2380 O O . TYR A 1 314 ? 35.267 73.269 32.846 1.00 60.05 338 TYR A O 1
ATOM 2389 N N . TRP A 1 315 ? 34.525 74.086 30.881 1.00 53.81 339 TRP A N 1
ATOM 2390 C CA . TRP A 1 315 ? 34.617 72.827 30.195 1.00 54.25 339 TRP A CA 1
ATOM 2391 C C . TRP A 1 315 ? 35.977 72.187 30.089 1.00 55.14 339 TRP A C 1
ATOM 2392 O O . TRP A 1 315 ? 36.953 72.848 29.714 1.00 56.40 339 TRP A O 1
ATOM 2403 N N . LEU A 1 316 ? 36.032 70.922 30.502 1.00 61.13 340 LEU A N 1
ATOM 2404 C CA . LEU A 1 316 ? 37.185 70.093 30.226 1.00 64.49 340 LEU A CA 1
ATOM 2405 C C . LEU A 1 316 ? 36.748 69.264 28.999 1.00 66.94 340 LEU A C 1
ATOM 2406 O O . LEU A 1 316 ? 37.365 69.335 27.932 1.00 69.83 340 LEU A O 1
ATOM 2411 N N . ASP A 1 317 ? 35.656 68.518 29.157 1.00 71.05 341 ASP A N 1
ATOM 2412 C CA . ASP A 1 317 ? 35.176 67.626 28.116 1.00 71.41 341 ASP A CA 1
ATOM 2413 C C . ASP A 1 317 ? 33.708 67.840 27.801 1.00 67.27 341 ASP A C 1
ATOM 2414 O O . ASP A 1 317 ? 32.847 67.133 28.323 1.00 62.26 341 ASP A O 1
ATOM 2419 N N . GLU A 1 318 ? 33.435 68.822 26.943 1.00 59.00 342 GLU A N 1
ATOM 2420 C CA . GLU A 1 318 ? 32.066 69.135 26.526 1.00 60.34 342 GLU A CA 1
ATOM 2421 C C . GLU A 1 318 ? 31.514 68.069 25.586 1.00 61.76 342 GLU A C 1
ATOM 2422 O O . GLU A 1 318 ? 32.192 67.647 24.648 1.00 57.72 342 GLU A O 1
ATOM 2428 N N . PRO A 1 319 ? 30.293 67.583 25.855 1.00 70.08 343 PRO A N 1
ATOM 2429 C CA . PRO A 1 319 ? 29.717 66.567 24.968 1.00 74.30 343 PRO A CA 1
ATOM 2430 C C . PRO A 1 319 ? 29.347 67.172 23.610 1.00 79.95 343 PRO A C 1
ATOM 2431 O O . PRO A 1 319 ? 28.787 68.271 23.543 1.00 81.64 343 PRO A O 1
ATOM 2435 N N . LYS A 1 320 ? 29.684 66.450 22.541 1.00 78.52 344 LYS A N 1
ATOM 2436 C CA . LYS A 1 320 ? 29.351 66.863 21.178 1.00 81.68 344 LYS A CA 1
ATOM 2437 C C . LYS A 1 320 ? 28.280 65.899 20.649 1.00 80.91 344 LYS A C 1
ATOM 2438 O O . LYS A 1 320 ? 28.060 64.824 21.225 1.00 78.88 344 LYS A O 1
ATOM 2444 N N . ASN A 1 321 ? 27.625 66.301 19.557 1.00 84.93 345 ASN A N 1
ATOM 2445 C CA . ASN A 1 321 ? 26.606 65.476 18.900 1.00 82.25 345 ASN A CA 1
ATOM 2446 C C . ASN A 1 321 ? 27.189 64.124 18.474 1.00 78.63 345 ASN A C 1
ATOM 2447 O O . ASN A 1 321 ? 28.386 64.000 18.205 1.00 75.53 345 ASN A O 1
ATOM 2452 N N . LEU A 1 322 ? 26.326 63.118 18.417 1.00 77.18 346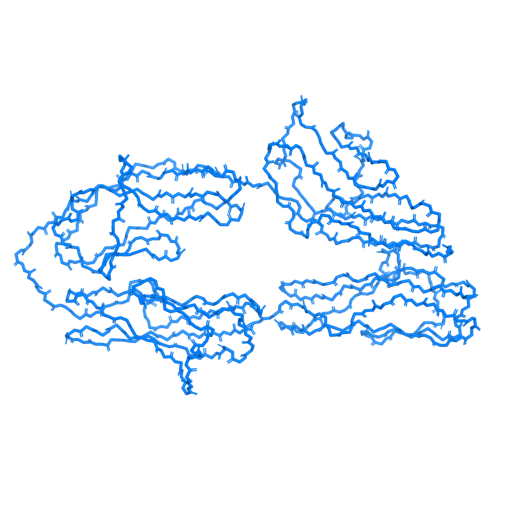 LEU A N 1
ATOM 2453 C CA . LEU A 1 322 ? 26.745 61.790 18.038 1.00 74.46 346 LEU A CA 1
ATOM 2454 C C . LEU A 1 322 ? 26.045 61.244 16.795 1.00 75.65 346 LEU A C 1
ATOM 2455 O O . LEU A 1 322 ? 24.824 61.076 16.778 1.00 80.81 346 LEU A O 1
ATOM 2460 N N . ILE A 1 323 ? 26.827 60.996 15.745 1.00 73.93 347 ILE A N 1
ATOM 2461 C CA . ILE A 1 323 ? 26.294 60.349 14.540 1.00 75.37 347 ILE A CA 1
ATOM 2462 C C . ILE A 1 323 ? 26.928 58.951 14.450 1.00 71.16 347 ILE A C 1
ATOM 2463 O O . ILE A 1 323 ? 28.114 58.797 14.155 1.00 71.40 347 ILE A O 1
ATOM 2468 N N . LEU A 1 324 ? 26.117 57.937 14.712 1.00 73.94 348 LEU A N 1
ATOM 2469 C CA . LEU A 1 324 ? 26.607 56.575 14.748 1.00 76.37 348 LEU A CA 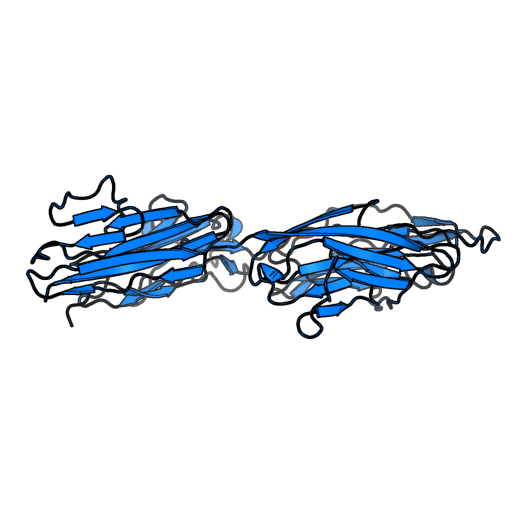1
ATOM 2470 C C . LEU A 1 324 ? 25.954 55.666 13.722 1.00 80.61 348 LEU A C 1
ATOM 2471 O O . LEU A 1 324 ? 24.839 55.923 13.270 1.00 78.27 348 LEU A O 1
ATOM 2476 N N . ALA A 1 325 ? 26.677 54.616 13.342 1.00 86.65 349 ALA A N 1
ATOM 2477 C CA . ALA A 1 325 ? 26.136 53.609 12.442 1.00 93.73 349 ALA A CA 1
ATOM 2478 C C . ALA A 1 325 ? 25.437 52.566 13.322 1.00 93.95 349 ALA A C 1
ATOM 2479 O O . ALA A 1 325 ? 25.923 52.233 14.408 1.00 97.20 349 ALA A O 1
ATOM 2481 N N . PRO A 1 326 ? 24.282 52.047 12.865 1.00 92.85 350 PRO A N 1
ATOM 2482 C CA . PRO A 1 326 ? 23.532 51.045 13.636 1.00 91.60 350 PRO A CA 1
ATOM 2483 C C . PRO A 1 326 ? 24.388 49.888 14.137 1.00 91.80 350 PRO A C 1
ATOM 2484 O O . PRO A 1 326 ? 24.969 49.155 13.337 1.00 95.61 350 PRO A O 1
ATOM 2488 N N . GLY A 1 327 ? 24.461 49.739 15.462 1.00 87.91 351 GLY A N 1
ATOM 2489 C CA . GLY A 1 327 ? 25.237 48.673 16.080 1.00 81.23 351 GLY A CA 1
ATOM 2490 C C . GLY A 1 327 ? 26.501 49.174 16.756 1.00 79.33 351 GLY A C 1
ATOM 2491 O O . GLY A 1 327 ? 27.105 48.473 17.572 1.00 77.74 351 GLY A O 1
ATOM 2492 N N . GLU A 1 328 ? 26.896 50.399 16.429 1.00 74.60 352 GLU A N 1
ATOM 2493 C CA . GLU A 1 328 ? 28.119 50.976 16.967 1.00 75.80 352 GLU A CA 1
ATOM 2494 C C . GLU A 1 328 ? 27.961 51.505 18.383 1.00 80.28 352 GLU A C 1
ATOM 2495 O O . GLU A 1 328 ? 26.943 52.121 18.714 1.00 79.73 352 GLU A O 1
ATOM 2501 N N . ASP A 1 329 ? 28.967 51.248 19.217 1.00 77.05 353 ASP A N 1
ATOM 2502 C CA . ASP A 1 329 ? 28.984 51.765 20.587 1.00 79.28 353 ASP A CA 1
ATOM 2503 C C . ASP A 1 329 ? 29.412 53.246 20.579 1.00 73.81 353 ASP A C 1
ATOM 2504 O O . ASP A 1 329 ? 30.416 53.618 19.959 1.00 67.36 353 ASP A O 1
ATOM 2509 N N . GLY A 1 330 ? 28.628 54.084 21.256 1.00 73.29 354 GLY A N 1
ATOM 2510 C CA . GLY A 1 330 ? 28.937 55.504 21.357 1.00 71.12 354 GLY A CA 1
ATOM 2511 C C . GLY A 1 330 ? 29.076 55.937 22.810 1.00 70.76 354 GLY A C 1
ATOM 2512 O O . GLY A 1 330 ? 28.741 55.178 23.724 1.00 70.29 354 GLY A O 1
ATOM 2513 N N . ARG A 1 331 ? 29.576 57.150 23.033 1.00 75.99 355 ARG A N 1
ATOM 2514 C CA . ARG A 1 331 ? 29.728 57.654 24.392 1.00 75.77 355 ARG A CA 1
ATOM 2515 C C . ARG A 1 331 ? 29.658 59.171 24.501 1.00 72.46 355 ARG A C 1
ATOM 2516 O O . ARG A 1 331 ? 30.058 59.903 23.586 1.00 72.84 355 ARG A O 1
ATOM 2524 N N . LEU A 1 332 ? 29.103 59.624 25.623 1.00 64.39 356 LEU A N 1
ATOM 2525 C CA . LEU A 1 332 ? 29.041 61.043 25.933 1.00 60.36 356 LEU A CA 1
ATOM 2526 C C . LEU A 1 332 ? 29.741 61.286 27.266 1.00 59.25 356 LEU A C 1
ATOM 2527 O O . LEU A 1 332 ? 29.422 60.665 28.277 1.00 57.20 356 LEU A O 1
ATOM 2532 N N . VAL A 1 333 ? 30.735 62.163 27.235 1.00 62.26 357 VAL A N 1
ATOM 2533 C CA . VAL A 1 333 ? 31.470 62.529 28.425 1.00 65.55 357 VAL A CA 1
ATOM 2534 C C . VAL A 1 333 ? 31.215 64.006 28.664 1.00 64.13 357 VAL A C 1
ATOM 2535 O O . VAL A 1 333 ? 31.408 64.840 27.778 1.00 63.16 357 VAL A O 1
ATOM 2539 N N . CYS A 1 334 ? 30.751 64.310 29.870 1.00 69.57 358 CYS A N 1
ATOM 2540 C CA . CYS A 1 334 ? 30.466 65.673 30.270 1.00 70.19 358 CYS A CA 1
ATOM 2541 C C . CYS A 1 334 ? 31.228 65.952 31.548 1.00 68.22 358 CYS A C 1
ATOM 2542 O O . CYS A 1 334 ? 30.783 65.611 32.640 1.00 69.16 358 CYS A O 1
ATOM 2545 N N . ARG A 1 335 ? 32.383 66.581 31.397 1.00 55.91 359 ARG A N 1
ATOM 2546 C CA . ARG A 1 335 ? 33.235 66.856 32.522 1.00 51.78 359 ARG A CA 1
ATOM 2547 C C . ARG A 1 335 ? 33.722 68.281 32.521 1.00 48.99 359 ARG A C 1
ATOM 2548 O O . ARG A 1 335 ? 34.279 68.759 31.539 1.00 46.05 359 ARG A O 1
ATOM 2556 N N . ALA A 1 336 ? 33.476 68.971 33.625 1.00 51.53 360 ALA A N 1
ATOM 2557 C CA . ALA A 1 336 ? 33.949 70.328 33.785 1.00 52.72 360 ALA A CA 1
ATOM 2558 C C . ALA A 1 336 ? 34.776 70.409 35.054 1.00 54.33 360 ALA A C 1
ATOM 2559 O O . ALA A 1 336 ? 34.512 69.696 36.016 1.00 55.50 360 ALA A O 1
ATOM 2561 N N . ASN A 1 337 ? 35.790 71.258 35.042 1.00 54.83 361 ASN A N 1
ATOM 2562 C CA . ASN A 1 337 ? 36.572 71.488 36.241 1.00 60.13 361 ASN A CA 1
ATOM 2563 C C . ASN A 1 337 ? 36.026 72.737 36.933 1.00 61.26 361 ASN A C 1
ATOM 2564 O O . ASN A 1 337 ? 35.724 73.736 36.292 1.00 60.05 361 ASN A O 1
ATOM 2569 N N . GLY A 1 338 ? 35.891 72.651 38.251 1.00 69.93 362 GLY A N 1
ATOM 2570 C CA . GLY A 1 338 ? 35.427 73.767 39.051 1.00 70.05 362 GLY A CA 1
ATOM 2571 C C . GLY A 1 338 ? 35.844 73.592 40.498 1.00 68.71 362 GLY A C 1
ATOM 2572 O O . GLY A 1 338 ? 36.398 72.567 40.876 1.00 71.08 362 GLY A O 1
ATOM 2573 N N . ASN A 1 339 ? 35.577 74.606 41.307 1.00 58.60 363 ASN A N 1
ATOM 2574 C CA . ASN A 1 339 ? 35.890 74.566 42.709 1.00 54.40 363 ASN A CA 1
ATOM 2575 C C . ASN A 1 339 ? 34.835 75.347 43.490 1.00 52.44 363 ASN A C 1
ATOM 2576 O O . ASN A 1 339 ? 34.790 76.575 43.429 1.00 51.25 363 ASN A O 1
ATOM 2581 N N . PRO A 1 340 ? 33.930 74.627 44.192 1.00 49.56 364 PRO A N 1
ATOM 2582 C CA . PRO A 1 340 ? 33.858 73.170 44.410 1.00 50.09 364 PRO A CA 1
ATOM 2583 C C . PRO A 1 340 ? 33.687 72.382 43.121 1.00 52.50 364 PRO A C 1
ATOM 2584 O O . PRO A 1 340 ? 33.241 72.935 42.129 1.00 54.29 364 PRO A O 1
ATOM 2588 N N . LYS A 1 341 ? 34.005 71.087 43.162 1.00 47.40 365 LYS A N 1
ATOM 2589 C CA . LYS A 1 341 ? 33.904 70.223 41.987 1.00 51.38 365 LYS A CA 1
ATOM 2590 C C . LYS A 1 341 ? 32.455 70.118 41.533 1.00 46.75 365 LYS A C 1
ATOM 2591 O O . LYS A 1 341 ? 31.580 69.832 42.329 1.00 44.52 365 LYS A O 1
ATOM 2597 N N . PRO A 1 342 ? 32.200 70.337 40.228 1.00 49.91 366 PRO A N 1
ATOM 2598 C CA . PRO A 1 342 ? 30.874 70.297 39.596 1.00 50.48 366 PRO A CA 1
ATOM 2599 C C . PRO A 1 342 ? 30.085 69.015 39.738 1.00 49.55 366 PRO A C 1
ATOM 2600 O O . PRO A 1 342 ? 30.653 67.961 39.926 1.00 52.74 366 PRO A O 1
ATOM 2604 N N . THR A 1 343 ? 28.769 69.133 39.620 1.00 50.36 367 THR A N 1
ATOM 2605 C CA . THR A 1 343 ? 27.845 68.006 39.660 1.00 50.69 367 THR A CA 1
ATOM 2606 C C . THR A 1 343 ? 27.359 67.769 38.239 1.00 47.44 367 THR A C 1
ATOM 2607 O O . THR A 1 343 ? 27.277 68.708 37.451 1.00 46.15 367 THR A O 1
ATOM 2611 N N . VAL A 1 344 ? 26.995 66.533 37.928 1.00 44.10 368 VAL A N 1
ATOM 2612 C CA . VAL A 1 344 ? 26.457 66.233 36.618 1.00 46.29 368 VAL A CA 1
ATOM 2613 C C . VAL A 1 344 ? 25.030 65.701 36.710 1.00 46.57 368 VAL A C 1
ATOM 2614 O O . VAL A 1 344 ? 24.759 64.768 37.466 1.00 42.74 368 VAL A O 1
ATOM 2618 N N . GLN A 1 345 ? 24.126 66.338 35.960 1.00 51.94 369 GLN A N 1
ATOM 2619 C CA . GLN A 1 345 ? 22.739 65.883 35.839 1.00 57.07 369 GLN A CA 1
ATOM 2620 C C . GLN A 1 345 ? 22.425 65.675 34.344 1.00 56.90 369 GLN A C 1
ATOM 2621 O O . GLN A 1 345 ? 22.701 66.549 33.503 1.00 58.30 369 GLN A O 1
ATOM 2627 N N . TRP A 1 346 ? 21.843 64.522 34.024 1.00 55.52 370 TRP A N 1
ATOM 2628 C CA . TRP A 1 346 ? 21.519 64.182 32.643 1.00 56.68 370 TRP A CA 1
ATOM 2629 C C . TRP A 1 346 ? 20.030 64.290 32.332 1.00 59.78 370 TRP A C 1
ATOM 2630 O O . TRP A 1 346 ? 19.186 63.941 33.154 1.00 56.28 370 TRP A O 1
ATOM 2641 N N . MET A 1 347 ? 19.718 64.773 31.135 1.00 70.56 371 MET A N 1
ATOM 2642 C CA . MET A 1 347 ? 18.339 64.906 30.707 1.00 74.88 371 MET A CA 1
ATOM 2643 C C . MET A 1 347 ? 18.147 64.414 29.279 1.00 76.18 371 MET A C 1
ATOM 2644 O O . MET A 1 347 ? 19.008 64.601 28.430 1.00 79.45 371 MET A O 1
ATOM 2649 N N . VAL A 1 348 ? 17.012 63.770 29.036 1.00 63.88 372 VAL A N 1
ATOM 2650 C CA . VAL A 1 348 ? 16.649 63.319 27.701 1.00 60.82 372 VAL A CA 1
ATOM 2651 C C . VAL A 1 348 ? 15.448 64.160 27.267 1.00 59.47 372 VAL A C 1
ATOM 2652 O O . VAL A 1 348 ? 14.323 63.940 27.727 1.00 57.25 372 VAL A O 1
ATOM 2656 N N . ASN A 1 349 ? 15.713 65.127 26.391 1.00 68.46 373 ASN A N 1
ATOM 2657 C CA . ASN A 1 349 ? 14.696 66.035 25.863 1.00 72.57 373 ASN A CA 1
ATOM 2658 C C . ASN A 1 349 ? 13.962 66.796 26.968 1.00 75.43 373 ASN A C 1
ATOM 2659 O O . ASN A 1 349 ? 12.730 66.879 26.967 1.00 78.98 373 ASN A O 1
ATOM 2664 N N . GLY A 1 350 ? 14.730 67.344 27.913 1.00 73.18 374 GLY A N 1
ATOM 2665 C CA . GLY A 1 350 ? 14.158 68.117 29.008 1.00 73.20 374 GLY A CA 1
ATOM 2666 C C . GLY A 1 350 ? 13.735 67.304 30.216 1.00 74.73 374 GLY A C 1
ATOM 2667 O O . GLY A 1 350 ? 13.852 67.755 31.357 1.00 71.50 374 GLY A O 1
ATOM 2668 N N . GLU A 1 351 ? 13.219 66.107 29.959 1.00 77.48 375 GLU A N 1
ATOM 2669 C CA . GLU A 1 351 ? 12.790 65.200 31.018 1.00 80.56 375 GLU A CA 1
ATOM 2670 C C . GLU A 1 351 ? 14.039 64.686 31.735 1.00 84.42 375 GLU A C 1
ATOM 2671 O O . GLU A 1 351 ? 15.005 64.271 31.093 1.00 76.95 375 GLU A O 1
ATOM 2677 N N . PRO A 1 352 ? 14.050 64.748 33.078 1.00 93.95 376 PRO A N 1
ATOM 2678 C CA . PRO A 1 352 ? 15.206 64.269 33.852 1.00 94.34 376 PRO A CA 1
ATOM 2679 C C . PRO A 1 352 ? 15.395 62.776 33.609 1.00 91.44 376 PRO A C 1
ATOM 2680 O O . PRO A 1 352 ? 14.417 62.028 33.571 1.00 92.45 376 PRO A O 1
ATOM 2684 N N . LEU A 1 353 ? 16.652 62.354 33.467 1.00 85.36 377 LEU A N 1
ATOM 2685 C CA . LEU A 1 353 ? 16.990 60.958 33.164 1.00 80.92 377 LEU A CA 1
ATOM 2686 C C . LEU A 1 353 ? 16.205 59.945 33.990 1.00 81.71 377 LEU A C 1
ATOM 2687 O O . LEU A 1 353 ? 15.628 59.002 33.439 1.00 76.74 377 LEU A O 1
ATOM 2692 N N . GLN A 1 354 ? 16.184 60.162 35.306 1.00 85.91 378 GLN A N 1
ATOM 2693 C CA . GLN A 1 354 ? 15.488 59.303 36.269 1.00 94.65 378 GLN A CA 1
ATOM 2694 C C . GLN A 1 354 ? 14.076 58.886 35.825 1.00 92.96 378 GLN A C 1
ATOM 2695 O O . GLN A 1 354 ? 13.699 57.723 35.956 1.00 87.92 378 GLN A O 1
ATOM 2701 N N . SER A 1 355 ? 13.315 59.832 35.281 1.00 90.62 379 SER A N 1
ATOM 2702 C CA . SER A 1 355 ? 11.939 59.575 34.847 1.00 91.32 379 SER A CA 1
ATOM 2703 C C . SER A 1 355 ? 11.790 59.553 33.327 1.00 94.20 379 SER A C 1
ATOM 2704 O O . SER A 1 355 ? 10.803 60.059 32.782 1.00 93.16 379 SER A O 1
ATOM 2707 N N . ALA A 1 356 ? 12.763 58.952 32.650 1.00 102.39 380 ALA A N 1
ATOM 2708 C CA . ALA A 1 356 ? 12.759 58.898 31.190 1.00 106.09 380 ALA A CA 1
ATOM 2709 C C . ALA A 1 356 ? 12.370 57.524 30.652 1.00 109.01 380 ALA A C 1
ATOM 2710 O O . ALA A 1 356 ? 12.483 56.526 31.368 1.00 111.84 380 ALA A O 1
ATOM 2712 N N . PRO A 1 357 ? 11.883 57.457 29.387 1.00 131.66 381 PRO A N 1
ATOM 2713 C CA . PRO A 1 357 ? 11.484 56.180 28.755 1.00 131.22 381 PRO A CA 1
ATOM 2714 C C . PRO A 1 357 ? 12.699 55.245 28.827 1.00 125.09 381 PRO A C 1
ATOM 2715 O O . PRO A 1 357 ? 13.703 55.483 28.143 1.00 142.93 381 PRO A O 1
ATOM 2719 N N . PRO A 1 358 ? 12.590 54.140 29.599 1.00 105.53 382 PRO A N 1
ATOM 2720 C CA . PRO A 1 358 ? 13.703 53.194 29.775 1.00 102.36 382 PRO A CA 1
ATOM 2721 C C . PRO A 1 358 ? 14.408 52.725 28.529 1.00 106.96 382 PRO A C 1
ATOM 2722 O O . PRO A 1 358 ? 13.763 52.513 27.510 1.00 107.40 382 PRO A O 1
ATOM 2726 N N . ASN A 1 359 ? 15.732 52.571 28.612 1.00 116.98 383 ASN A N 1
ATOM 2727 C CA . ASN A 1 359 ? 16.534 52.105 27.476 1.00 124.69 383 ASN A CA 1
ATOM 2728 C C . ASN A 1 359 ? 17.663 51.186 27.947 1.00 126.18 383 ASN A C 1
ATOM 2729 O O . ASN A 1 359 ? 18.544 51.597 28.714 1.00 128.96 383 ASN A O 1
ATOM 2734 N N . PRO A 1 360 ? 17.655 49.927 27.465 1.00 136.34 384 PRO A N 1
ATOM 2735 C CA . PRO A 1 360 ? 18.653 48.912 27.827 1.00 138.29 384 PRO A CA 1
ATOM 2736 C C . PRO A 1 360 ? 20.045 49.141 27.259 1.00 142.25 384 PRO A C 1
ATOM 2737 O O . PRO A 1 360 ? 21.040 48.699 27.837 1.00 157.49 384 PRO A O 1
ATOM 2741 N N . ASN A 1 361 ? 20.100 49.831 26.123 1.00 123.87 385 ASN A N 1
ATOM 2742 C CA . ASN A 1 361 ? 21.351 50.108 25.416 1.00 111.22 385 ASN A CA 1
ATOM 2743 C C . ASN A 1 361 ? 22.183 51.222 26.059 1.00 102.09 385 ASN A C 1
ATOM 2744 O O . ASN A 1 361 ? 23.228 51.611 25.527 1.00 90.60 385 ASN A O 1
ATOM 2749 N N . ARG A 1 362 ? 21.731 51.716 27.209 1.00 100.66 386 ARG A N 1
ATOM 2750 C CA . ARG A 1 362 ? 22.368 52.850 27.867 1.00 100.09 386 ARG A CA 1
ATOM 2751 C C . ARG A 1 362 ? 22.886 52.535 29.256 1.00 99.35 386 ARG A C 1
ATOM 2752 O O . ARG A 1 362 ? 22.143 52.058 30.111 1.00 101.26 386 ARG A O 1
ATOM 2760 N N . GLU A 1 363 ? 24.178 52.776 29.463 1.00 98.51 387 GLU A N 1
ATOM 2761 C CA . GLU A 1 363 ? 24.805 52.576 30.772 1.00 101.10 387 GLU A CA 1
ATOM 2762 C C . GLU A 1 363 ? 25.366 53.912 31.265 1.00 92.14 387 GLU A C 1
ATOM 2763 O O . GLU A 1 363 ? 26.156 54.564 30.579 1.00 81.03 387 GLU A O 1
ATOM 2769 N N . VAL A 1 364 ? 24.938 54.310 32.460 1.00 83.31 388 VAL A N 1
ATOM 2770 C CA . VAL A 1 364 ? 25.342 55.580 33.047 1.00 83.94 388 VAL A CA 1
ATOM 2771 C C . VAL A 1 364 ? 26.429 55.392 34.102 1.00 85.84 388 VAL A C 1
ATOM 2772 O O . VAL A 1 364 ? 26.339 54.509 34.956 1.00 87.32 388 VAL A O 1
ATOM 2776 N N . ALA A 1 365 ? 27.477 56.206 34.018 1.00 89.54 389 ALA A N 1
ATOM 2777 C CA . ALA A 1 365 ? 28.581 56.127 34.977 1.00 87.49 389 ALA A CA 1
ATOM 2778 C C . ALA A 1 365 ? 28.963 57.520 35.454 1.00 85.46 389 ALA A C 1
ATOM 2779 O O . ALA A 1 365 ? 30.051 58.011 35.170 1.00 87.07 389 ALA A O 1
ATOM 2781 N N . GLY A 1 366 ? 28.051 58.139 36.193 1.00 78.72 390 GLY A N 1
ATOM 2782 C CA . GLY A 1 366 ? 28.270 59.484 36.678 1.00 74.71 390 GLY A CA 1
ATOM 2783 C C . GLY A 1 366 ? 28.299 60.461 35.520 1.00 73.96 390 GLY A C 1
ATOM 2784 O O . GLY A 1 366 ? 27.285 60.678 34.854 1.00 73.47 390 GLY A O 1
ATOM 2785 N N . ASP A 1 367 ? 29.476 61.023 35.266 1.00 70.96 391 ASP A N 1
ATOM 2786 C CA . ASP A 1 367 ? 29.667 62.010 34.207 1.00 71.05 391 ASP A CA 1
ATOM 2787 C C . ASP A 1 367 ? 29.817 61.415 32.811 1.00 70.57 391 ASP A C 1
ATOM 2788 O O . ASP A 1 367 ? 30.034 62.143 31.841 1.00 67.67 391 ASP A O 1
ATOM 2793 N N . THR A 1 368 ? 29.672 60.101 32.710 1.00 66.71 392 THR A N 1
ATOM 2794 C CA . THR A 1 368 ? 29.872 59.412 31.450 1.00 64.87 392 THR A CA 1
ATOM 2795 C C . THR A 1 368 ? 28.724 58.485 31.082 1.00 65.24 392 THR A C 1
ATOM 2796 O O . THR A 1 368 ? 28.282 57.670 31.898 1.00 61.84 392 THR A O 1
ATOM 2800 N N . ILE A 1 369 ? 28.227 58.641 29.855 1.00 77.02 393 ILE A N 1
ATOM 2801 C CA . ILE A 1 369 ? 27.177 57.777 29.327 1.00 79.62 393 ILE A CA 1
ATOM 2802 C C . ILE A 1 369 ? 27.772 56.997 28.153 1.00 80.11 393 ILE A C 1
ATOM 2803 O O . ILE A 1 369 ? 28.609 57.513 27.403 1.00 81.87 393 ILE A O 1
ATOM 2808 N N . ILE A 1 370 ? 27.339 55.747 28.010 1.00 82.84 394 ILE A N 1
ATOM 2809 C CA . ILE A 1 370 ? 27.786 54.902 26.912 1.00 84.05 394 ILE A CA 1
ATOM 2810 C C . ILE A 1 370 ? 26.577 54.202 26.287 1.00 81.69 394 ILE A C 1
ATOM 2811 O O . ILE A 1 370 ? 25.754 53.604 26.982 1.00 82.55 394 ILE A O 1
ATOM 2816 N N . PHE A 1 371 ? 26.460 54.332 24.968 1.00 80.40 395 PHE A N 1
ATOM 2817 C CA . PHE A 1 371 ? 25.361 53.729 24.224 1.00 82.46 395 PHE A CA 1
ATOM 2818 C C . PHE A 1 371 ? 25.836 52.518 23.413 1.00 81.73 395 PHE A C 1
ATOM 2819 O O . PHE A 1 371 ? 26.469 52.669 22.363 1.00 82.38 395 PHE A O 1
ATOM 2827 N N . ARG A 1 372 ? 25.531 51.321 23.917 1.00 85.85 396 ARG A N 1
ATOM 2828 C CA . ARG A 1 372 ? 25.897 50.069 23.259 1.00 88.05 396 ARG A CA 1
ATOM 2829 C C . ARG A 1 372 ? 24.813 49.637 22.279 1.00 85.93 396 ARG A C 1
ATOM 2830 O O . ARG A 1 372 ? 23.626 49.760 22.577 1.00 80.69 396 ARG A O 1
ATOM 2838 N N . ASP A 1 373 ? 25.233 49.115 21.123 1.00 88.95 397 ASP A N 1
ATOM 2839 C CA . ASP A 1 373 ? 24.324 48.655 20.065 1.00 91.66 397 ASP A CA 1
ATOM 2840 C C . ASP A 1 373 ? 23.265 49.720 19.750 1.00 89.70 397 ASP A C 1
ATOM 2841 O O . ASP A 1 373 ? 22.059 49.495 19.885 1.00 82.57 397 ASP A O 1
ATOM 2846 N N . THR A 1 374 ? 23.749 50.890 19.332 1.00 84.25 398 THR A N 1
ATOM 2847 C CA . THR A 1 374 ? 22.892 52.029 18.992 1.00 84.04 398 THR A CA 1
ATOM 2848 C C . THR A 1 374 ? 21.997 51.635 17.828 1.00 86.64 398 THR A C 1
ATOM 2849 O O . THR A 1 374 ? 22.473 51.309 16.741 1.00 88.31 398 THR A O 1
ATOM 2853 N N . GLN A 1 375 ? 20.693 51.687 18.054 1.00 92.11 399 GLN A N 1
ATOM 2854 C CA . GLN A 1 375 ? 19.758 51.247 17.042 1.00 95.85 399 GLN A CA 1
ATOM 2855 C C . GLN A 1 375 ? 18.815 52.318 16.562 1.00 97.12 399 GLN A C 1
ATOM 2856 O O . GLN A 1 375 ? 18.806 53.430 17.060 1.00 88.89 399 GLN A O 1
ATOM 2862 N N . ILE A 1 376 ? 18.020 51.952 15.573 1.00 102.01 400 ILE A N 1
ATOM 2863 C CA . ILE A 1 376 ? 17.042 52.834 14.974 1.00 116.62 400 ILE A CA 1
ATOM 2864 C C . ILE A 1 376 ? 16.347 53.746 15.933 1.00 117.40 400 ILE A C 1
ATOM 2865 O O . ILE A 1 376 ? 16.137 54.908 15.653 1.00 118.16 400 ILE A O 1
ATOM 2870 N N . SER A 1 377 ? 15.945 53.186 17.058 1.00 137.66 401 SER A N 1
ATOM 2871 C CA . SER A 1 377 ? 15.245 53.959 18.061 1.00 135.37 401 SER A CA 1
ATOM 2872 C C . SER A 1 377 ? 16.319 54.832 18.611 1.00 127.24 401 SER A C 1
ATOM 2873 O O . SER A 1 377 ? 17.290 55.124 17.949 1.00 135.80 401 SER A O 1
ATOM 2876 N N . SER A 1 378 ? 16.123 55.250 19.846 1.00 90.44 402 SER A N 1
ATOM 2877 C CA . SER A 1 378 ? 17.195 55.889 20.568 1.00 82.26 402 SER A CA 1
ATOM 2878 C C . SER A 1 378 ? 17.704 57.200 20.052 1.00 78.40 402 SER A C 1
ATOM 2879 O O . SER A 1 378 ? 18.720 57.675 20.520 1.00 61.44 402 SER A O 1
ATOM 2882 N N . ARG A 1 379 ? 17.020 57.797 19.090 1.00 107.71 403 ARG A N 1
ATOM 2883 C CA . ARG A 1 379 ? 17.441 59.113 18.632 1.00 119.89 403 ARG A CA 1
ATOM 2884 C C . ARG A 1 379 ? 16.799 60.170 19.506 1.00 120.72 403 ARG A C 1
ATOM 2885 O O . ARG A 1 379 ? 15.595 60.351 19.484 1.00 133.89 403 ARG A O 1
ATOM 2893 N N . ALA A 1 380 ? 17.624 60.866 20.275 1.00 95.66 404 ALA A N 1
ATOM 2894 C CA . ALA A 1 380 ? 17.159 61.908 21.184 1.00 80.53 404 ALA A CA 1
ATOM 2895 C C . ALA A 1 380 ? 18.190 63.031 21.310 1.00 71.85 404 ALA A C 1
ATOM 2896 O O . ALA A 1 380 ? 19.223 62.999 20.639 1.00 62.63 404 ALA A O 1
ATOM 2898 N N . VAL A 1 381 ? 17.910 64.020 22.161 1.00 68.40 405 VAL A N 1
ATOM 2899 C CA . VAL A 1 381 ? 18.805 65.170 22.333 1.00 67.75 405 VAL A CA 1
ATOM 2900 C C . VAL A 1 381 ? 19.159 65.370 23.805 1.00 69.93 405 VAL A C 1
ATOM 2901 O O . VAL A 1 381 ? 18.559 66.193 24.497 1.00 74.00 405 VAL A O 1
ATOM 2905 N N . TYR A 1 382 ? 20.155 64.617 24.263 1.00 66.90 406 TYR A N 1
ATOM 2906 C CA . TYR A 1 382 ? 20.584 64.633 25.658 1.00 64.31 406 TYR A CA 1
ATOM 2907 C C . TYR A 1 382 ? 21.122 65.970 26.152 1.00 62.96 406 TYR A C 1
ATOM 2908 O O . TYR A 1 382 ? 21.645 66.773 25.367 1.00 64.10 406 TYR A O 1
ATOM 2917 N N . GLN A 1 383 ? 20.973 66.203 27.457 1.00 57.86 407 GLN A N 1
ATOM 2918 C CA . GLN A 1 383 ? 21.426 67.438 28.098 1.00 55.00 407 GLN A CA 1
ATOM 2919 C C . GLN A 1 383 ? 22.431 67.181 29.201 1.00 54.20 407 GLN A C 1
ATOM 2920 O O . GLN A 1 383 ? 22.429 66.125 29.820 1.00 51.95 407 GLN A O 1
ATOM 2926 N N . CYS A 1 384 ? 23.297 68.155 29.431 1.00 57.99 408 CYS A N 1
ATOM 2927 C CA . CYS A 1 384 ? 24.206 68.066 30.539 1.00 60.36 408 CYS A CA 1
ATOM 2928 C C . CYS A 1 384 ? 24.253 69.365 31.332 1.00 58.14 408 CYS A C 1
ATOM 2929 O O . CYS A 1 384 ? 24.554 70.432 30.786 1.00 54.55 408 CYS A O 1
ATOM 2932 N N . ASN A 1 385 ? 23.920 69.268 32.617 1.00 58.03 409 ASN A N 1
ATOM 2933 C CA . ASN A 1 385 ? 24.078 70.396 33.512 1.00 57.95 409 ASN A CA 1
ATOM 2934 C C . ASN A 1 385 ? 25.223 70.068 34.488 1.00 57.29 409 ASN A C 1
ATOM 2935 O O . ASN A 1 385 ? 25.110 69.153 35.300 1.00 60.56 409 ASN A O 1
ATOM 2940 N N . THR A 1 386 ? 26.351 70.759 34.348 1.00 56.19 410 THR A N 1
ATOM 2941 C CA . THR A 1 386 ? 27.434 70.623 35.331 1.00 55.19 410 THR A CA 1
ATOM 2942 C C . THR A 1 386 ? 27.459 71.935 36.092 1.00 52.66 410 THR A C 1
ATOM 2943 O O . THR A 1 386 ? 27.674 73.007 35.522 1.00 51.85 410 THR A O 1
ATOM 2947 N N . SER A 1 387 ? 27.290 71.823 37.401 1.00 52.89 411 SER A N 1
ATOM 2948 C CA . SER A 1 387 ? 27.116 72.993 38.234 1.00 54.20 411 SER A CA 1
ATOM 2949 C C . SER A 1 387 ? 27.758 72.905 39.587 1.00 56.07 411 SER A C 1
ATOM 2950 O O . SER A 1 387 ? 28.072 71.824 40.090 1.00 58.96 411 SER A O 1
ATOM 2953 N N . ASN A 1 388 ? 27.974 74.080 40.149 1.00 53.84 412 ASN A N 1
ATOM 2954 C CA . ASN A 1 388 ? 28.403 74.200 41.516 1.00 54.24 412 ASN A CA 1
ATOM 2955 C C . ASN A 1 388 ? 27.857 75.523 42.043 1.00 56.24 412 ASN A C 1
ATOM 2956 O O . ASN A 1 388 ? 27.222 76.291 41.310 1.00 53.92 412 ASN A O 1
ATOM 2961 N N . GLU A 1 389 ? 28.109 75.770 43.321 1.00 64.27 413 GLU A N 1
ATOM 2962 C CA . GLU A 1 389 ? 27.679 76.969 44.014 1.00 69.03 413 GLU A CA 1
ATOM 2963 C C . GLU A 1 389 ? 27.751 78.229 43.163 1.00 66.23 413 GLU A C 1
ATOM 2964 O O . GLU A 1 389 ? 26.877 79.080 43.240 1.00 66.41 413 GLU A O 1
ATOM 2970 N N . HIS A 1 390 ? 28.778 78.307 42.321 1.00 57.19 414 HIS A N 1
ATOM 2971 C CA . HIS A 1 390 ? 29.103 79.524 41.574 1.00 50.84 414 HIS A CA 1
ATOM 2972 C C . HIS A 1 390 ? 28.664 79.647 40.126 1.00 47.92 414 HIS A C 1
ATOM 2973 O O . HIS A 1 390 ? 28.888 80.683 39.502 1.00 46.04 414 HIS A O 1
ATOM 2980 N N . GLY A 1 391 ? 28.053 78.599 39.588 1.00 43.41 415 GLY A N 1
ATOM 2981 C CA . GLY A 1 391 ? 27.621 78.628 38.199 1.00 41.14 415 GLY A CA 1
ATOM 2982 C C . GLY A 1 391 ? 27.366 77.250 37.608 1.00 43.95 415 GLY A C 1
ATOM 2983 O O . GLY A 1 391 ? 27.546 76.232 38.278 1.00 44.18 415 GLY A O 1
ATOM 2984 N N . TYR A 1 392 ? 26.928 77.212 36.357 1.00 47.79 416 TYR A N 1
ATOM 2985 C CA . TYR A 1 392 ? 26.673 75.943 35.690 1.00 49.32 416 TYR A CA 1
ATOM 2986 C C . TYR A 1 392 ? 27.017 76.022 34.202 1.00 50.32 416 TYR A C 1
ATOM 2987 O O . TYR A 1 392 ? 27.334 77.100 33.696 1.00 51.16 416 TYR A O 1
ATOM 2996 N N . LEU A 1 393 ? 26.998 74.869 33.530 1.00 49.65 417 LEU A N 1
ATOM 2997 C CA . LEU A 1 393 ? 27.176 74.796 32.082 1.00 48.62 417 LEU A CA 1
ATOM 2998 C C . LEU A 1 393 ? 26.145 73.822 31.531 1.00 49.26 417 LEU A C 1
ATOM 2999 O O . LEU A 1 393 ? 25.970 72.721 32.078 1.00 51.70 417 LEU A O 1
ATOM 3004 N N . LEU A 1 394 ? 25.477 74.224 30.447 1.00 46.65 418 LEU A N 1
ATOM 3005 C CA . LEU A 1 394 ? 24.444 73.397 29.826 1.00 48.38 418 LEU A CA 1
ATOM 3006 C C . LEU A 1 394 ? 24.818 73.027 28.405 1.00 49.03 418 LEU A C 1
ATOM 3007 O O . LEU A 1 394 ? 24.922 73.885 27.523 1.00 48.00 418 LEU A O 1
ATOM 3012 N N . ALA A 1 395 ? 25.026 71.738 28.186 1.00 52.60 419 ALA A N 1
ATOM 3013 C CA . ALA A 1 395 ? 25.377 71.269 26.859 1.00 57.21 419 ALA A CA 1
ATOM 3014 C C . ALA A 1 395 ? 24.289 70.412 26.242 1.00 58.32 419 ALA A C 1
ATOM 3015 O O . ALA A 1 395 ? 23.693 69.567 26.914 1.00 57.73 419 ALA A O 1
ATOM 3017 N N . ASN A 1 396 ? 24.019 70.670 24.963 1.00 67.23 420 ASN A N 1
ATOM 3018 C CA . ASN A 1 396 ? 23.079 69.857 24.199 1.00 67.12 420 ASN A CA 1
ATOM 3019 C C . ASN A 1 396 ? 23.891 68.985 23.256 1.00 66.50 420 ASN A C 1
ATOM 3020 O O . ASN A 1 396 ? 24.846 69.456 22.632 1.00 67.88 420 ASN A O 1
ATOM 3025 N N . ALA A 1 397 ? 23.518 67.712 23.176 1.00 60.55 421 ALA A N 1
ATOM 3026 C CA . ALA A 1 397 ? 24.168 66.777 22.264 1.00 59.57 421 ALA A CA 1
ATOM 3027 C C . ALA A 1 397 ? 23.193 65.674 21.855 1.00 61.81 421 ALA A C 1
ATOM 3028 O O . ALA A 1 397 ? 22.665 64.963 22.719 1.00 63.22 421 ALA A O 1
ATOM 3030 N N . PHE A 1 398 ? 22.950 65.535 20.546 1.00 64.48 422 PHE A N 1
ATOM 3031 C CA . PHE A 1 398 ? 22.028 64.504 20.048 1.00 69.63 422 PHE A CA 1
ATOM 3032 C C . PHE A 1 398 ? 22.713 63.189 19.709 1.00 70.48 422 PHE A C 1
ATOM 3033 O O . PHE A 1 398 ? 23.931 63.136 19.615 1.00 67.66 422 PHE A O 1
ATOM 3041 N N . VAL A 1 399 ? 21.917 62.131 19.552 1.00 78.16 423 VAL A N 1
ATOM 3042 C CA . VAL A 1 399 ? 22.428 60.780 19.284 1.00 80.04 423 VAL A CA 1
ATOM 3043 C C . VAL A 1 399 ? 21.692 60.159 18.095 1.00 84.84 423 VAL A C 1
ATOM 3044 O O . VAL A 1 399 ? 20.867 59.254 18.242 1.00 89.65 423 VAL A O 1
ATOM 3048 N N . SER A 1 400 ? 22.010 60.661 16.909 1.00 85.72 424 SER A N 1
ATOM 3049 C CA . SER A 1 400 ? 21.384 60.188 15.680 1.00 86.27 424 SER A CA 1
ATOM 3050 C C . SER A 1 400 ? 22.037 58.936 15.096 1.00 86.47 424 SER A C 1
ATOM 3051 O O . SER A 1 400 ? 23.263 58.807 15.100 1.00 85.75 424 SER A O 1
ATOM 3054 N N . VAL A 1 401 ? 21.198 58.009 14.624 1.00 86.71 425 VAL A N 1
ATOM 3055 C CA . VAL A 1 401 ? 21.658 56.792 13.949 1.00 87.53 425 VAL A CA 1
ATOM 3056 C C . VAL A 1 401 ? 21.653 57.027 12.429 1.00 86.33 425 VAL A C 1
ATOM 3057 O O . VAL A 1 401 ? 20.794 57.742 11.900 1.00 83.76 425 VAL A O 1
ATOM 3061 N N . LEU A 1 402 ? 22.627 56.436 11.740 1.00 96.82 426 LEU A N 1
ATOM 3062 C CA . LEU A 1 402 ? 22.769 56.593 10.289 1.00 99.45 426 LEU A CA 1
ATOM 3063 C C . LEU A 1 402 ? 22.078 55.449 9.538 1.00 101.66 426 LEU A C 1
ATOM 3064 O O . LEU A 1 402 ? 21.154 54.859 10.132 1.00 104.66 426 LEU A O 1
#

Nearest PDB structures (foldseek):
  3p3y-assembly1_A  TM=1.003E+00  e=3.379E-80  Homo sapiens
  7ok5-assembly1_B  TM=9.919E-01  e=5.107E-70  Mus musculus
  7ok5-assembly1_A  TM=9.852E-01  e=1.001E-69  Mus musculus
  7ol4-assembly1_C  TM=9.748E-01  e=2.606E-66  Mus musculus
  7ol4-assembly1_D  TM=9.584E-01  e=3.375E-66  Mus musculus

Solvent-accessible surface area: 21379 Å² total; per-residue (Å²): 182,76,85,2,1,45,34,79,108,54,6,59,76,91,36,52,26,37,84,172,115,28,3,62,0,42,0,49,21,128,22,59,51,87,14,72,21,75,2,25,86,80,97,200,134,20,63,44,100,180,26,123,53,8,53,83,95,169,227,12,0,0,0,33,2,53,27,212,99,71,26,141,17,102,98,28,67,11,29,2,18,0,29,0,149,13,186,58,5,15,0,4,1,30,105,0,140,7,70,12,12,107,31,40,142,31,88,199,69,157,53,115,100,23,82,19,108,51,22,27,63,36,44,5,106,0,104,45,16,108,8,71,58,85,15,64,26,59,8,42,6,56,75,98,89,101,26,125,60,60,70,24,7,0,39,2,137,67,0,12,0,8,1,4,16,0,80,119,90,6,97,151,42,33,7,0,0,3,0,81,4,70,121,34,113,48,84,25,92,15,73,52,17,83,3,130,26,96,112,74,234,48,120,86,86,168,82,8,57,23,38,90,8,160,49,109,56,38,70,53,77,17,50,96,37,114,62,1,36,0,15,0,0,3,14,3,27,34,52,3,65,10,36,12,97,36,106,95,47,134,45,35,109,110,53,14,128,115,64,38,90,48,3,2,0,65,0,63,93,1,26,102,150,10,41,26,67,0,28,0,40,0,43,24,146,82,28,63,65,113,0,24,1,37,6,119,13,60,6,34,12,58,66,103,67,86,8,152,58,22,100,12,52,76,37,84,87,7,121,2,25,0,100,9,46,6,68,50,140,25,79,41,101,20,51,14,47,16,80,68,44,185,74,15,98,132,40,117,39,33,90,81,70,58,35,40,0,74,2,115,78,2,68,121,78,25,76,10,1,7,3,0,39,0,24,24,149,50,26,58,35,40,4,39,2,10,1,8,13,154